Protein AF-0000000080698799 (afdb_homodimer)

Nearest PDB structures (foldseek):
  4f3y-assembly1_B-2  TM=8.510E-01  e=9.404E-32  Burkholderia thailandensis E264
  3qy9-assembly1_A  TM=9.109E-01  e=2.010E-23  Staphylococcus aureus subsp. aureus COL
  3qy9-assembly1_D  TM=8.601E-01  e=1.377E-22  Staphylococcus aureus subsp. aureus COL
  5tek-assembly1_A  TM=8.254E-01  e=2.883E-21  Mycobacterium tuberculosis H37Ra
  1yl5-assembly1_A  TM=8.278E-01  e=2.694E-20  Mycobacterium tuberculosis

Sequence (532 aa):
MKIGIHGINGKMGLAIAHEIMAHPDLELGAASVRNGHEWAGKRLCDVAPDLPDCTVRITSNLDQFCAAVDVVVDFTRPDATLAILPVCQKLKKPLMIGTTGFNQDATAWIHRAAQHIPLVLAANTSLGVNILFEVSRRVAEVLDFQHWDVDILEAHHRNKVDAPSGTALRLGEMIAAAQDSDFDERKRYPYVNRRKTGDIGFSVVRAGDVIGEHTVFFTADDERLEFTHRASNRRIFARGALTAASWLGDRPAGLYSMADVLGFTSMKIGIHGINGKMGLAIAHEIMAHPDLELGAASVRNGHEWAGKRLCDVAPDLPDCTVRITSNLDQFCAAVDVVVDFTRPDATLAILPVCQKLKKPLMIGTTGFNQDATAWIHRAAQHIPLVLAANTSLGVNILFEVSRRVAEVLDFQHWDVDILEAHHRNKVDAPSGTALRLGEMIAAAQDSDFDERKRYPYVNRRKTGDIGFSVVRAGDVIGEHTVFFTADDERLEFTHRASNRRIFARGALTAASWLGDRPAGLYSMADVLGFTS

Solvent-accessible surface area (backbone atoms only — not comparable to full-atom values): 27579 Å² total; per-residue (Å²): 91,30,36,17,34,41,31,36,87,37,74,62,24,45,46,32,48,49,52,31,72,70,34,92,69,40,37,70,42,25,33,25,44,61,78,86,42,88,59,50,71,35,46,47,34,76,79,36,69,90,43,69,87,62,84,40,48,23,32,53,50,61,64,63,39,56,72,51,29,57,31,36,37,34,48,61,42,51,70,58,52,62,64,43,46,62,50,27,53,74,68,59,34,28,37,29,34,43,47,59,82,63,52,72,68,55,47,51,49,51,56,59,48,11,70,67,20,23,28,36,60,30,79,65,38,31,58,60,57,51,48,52,45,53,50,47,24,54,52,31,54,56,50,54,46,88,60,32,44,39,36,36,40,38,36,28,23,57,80,62,77,70,78,73,40,70,69,58,48,49,46,49,41,43,30,25,52,44,59,74,46,60,38,81,78,26,56,36,69,75,83,83,66,81,87,55,90,55,36,37,36,52,46,80,43,65,44,74,80,39,71,35,34,40,34,42,35,42,38,39,87,45,34,35,36,38,43,32,33,41,37,74,41,78,60,42,38,32,53,23,45,49,52,45,39,62,59,40,71,82,48,67,53,30,78,37,40,64,50,51,69,52,58,75,53,135,91,31,36,17,33,44,31,35,87,36,73,63,24,45,48,32,48,48,52,30,72,72,35,92,70,42,36,71,42,25,32,26,43,61,77,87,43,88,60,49,72,34,45,47,33,75,77,37,70,89,44,71,86,61,85,41,48,22,32,52,51,60,65,63,38,56,71,51,32,58,29,36,38,34,47,62,42,51,70,58,53,63,64,45,46,63,50,29,53,75,68,58,33,26,37,30,35,44,46,57,84,64,50,70,67,56,47,50,50,53,55,57,50,11,71,68,19,22,27,36,58,31,80,65,39,29,59,60,56,52,49,49,45,52,50,48,25,54,53,32,54,56,49,55,47,87,61,33,43,38,37,36,40,36,36,27,23,55,80,63,76,70,77,73,41,70,68,58,50,49,45,51,41,43,30,25,52,45,58,76,44,61,38,83,80,27,55,36,69,74,82,82,66,82,87,55,89,54,35,36,36,54,45,80,45,64,44,74,80,40,70,35,34,40,34,42,35,42,39,38,88,45,33,37,37,38,44,32,32,39,40,74,40,77,60,42,37,31,53,23,45,49,52,47,37,62,58,39,71,81,48,68,53,29,77,39,40,64,50,52,69,54,58,76,52,134

Structure (mmCIF, N/CA/C/O backbone):
data_AF-0000000080698799-model_v1
#
loop_
_entity.id
_entity.type
_entity.pdbx_description
1 polymer '4-hydroxy-tetrahydrodipicolinate reductase'
#
loop_
_atom_site.group_PDB
_atom_site.id
_atom_site.type_symbol
_atom_site.label_atom_id
_atom_site.label_alt_id
_atom_site.label_comp_id
_atom_site.label_asym_id
_atom_site.label_entity_id
_atom_site.label_seq_id
_atom_site.pdbx_PDB_ins_code
_atom_site.Cartn_x
_atom_site.Cartn_y
_atom_site.Cartn_z
_atom_site.occupancy
_atom_site.B_iso_or_equiv
_atom_site.auth_seq_id
_atom_site.auth_comp_id
_atom_site.auth_asym_id
_atom_site.auth_atom_id
_atom_site.pdbx_PDB_model_num
ATOM 1 N N . MET A 1 1 ? -12.523 -23.734 -18.641 1 96.62 1 MET A N 1
ATOM 2 C CA . MET A 1 1 ? -11.289 -23.5 -19.375 1 96.62 1 MET A CA 1
ATOM 3 C C . MET A 1 1 ? -10.32 -24.656 -19.188 1 96.62 1 MET A C 1
ATOM 5 O O . MET A 1 1 ? -10.133 -25.156 -18.062 1 96.62 1 MET A O 1
ATOM 9 N N . LYS A 1 2 ? -9.719 -25.156 -20.266 1 97.94 2 LYS A N 1
ATOM 10 C CA . LYS A 1 2 ? -8.766 -26.25 -20.203 1 97.94 2 LYS A CA 1
ATOM 11 C C . LYS A 1 2 ? -7.332 -25.734 -20.094 1 97.94 2 LYS A C 1
ATOM 13 O O . LYS A 1 2 ? -6.852 -25.031 -20.984 1 97.94 2 LYS A O 1
ATOM 18 N N . ILE A 1 3 ? -6.68 -26.172 -19.016 1 98.38 3 ILE A N 1
ATOM 19 C CA . ILE A 1 3 ? -5.312 -25.719 -18.766 1 98.38 3 ILE A CA 1
ATOM 20 C C . ILE A 1 3 ? -4.344 -26.891 -18.984 1 98.38 3 ILE A C 1
ATOM 22 O O . ILE A 1 3 ? -4.621 -28.016 -18.562 1 98.38 3 ILE A O 1
ATOM 26 N N . GLY A 1 4 ? -3.299 -26.609 -19.688 1 98.56 4 GLY A N 1
ATOM 27 C CA . GLY A 1 4 ? -2.217 -27.562 -19.828 1 98.56 4 GLY A CA 1
ATOM 28 C C . GLY A 1 4 ? -1.011 -27.234 -18.969 1 98.56 4 GLY A C 1
ATOM 29 O O . GLY A 1 4 ? -0.645 -26.062 -18.828 1 98.56 4 GLY A O 1
ATOM 30 N N . ILE A 1 5 ? -0.422 -28.234 -18.344 1 98.69 5 ILE A N 1
ATOM 31 C CA . ILE A 1 5 ? 0.77 -28.031 -17.531 1 98.69 5 ILE A CA 1
ATOM 32 C C . ILE A 1 5 ? 1.99 -28.609 -18.25 1 98.69 5 ILE A C 1
ATOM 34 O O . ILE A 1 5 ? 2.084 -29.812 -18.453 1 98.69 5 ILE A O 1
ATOM 38 N N . HIS A 1 6 ? 2.85 -27.703 -18.672 1 98.56 6 HIS A N 1
ATOM 39 C CA . HIS A 1 6 ? 4.141 -28.094 -19.219 1 98.56 6 HIS A CA 1
ATOM 40 C C . HIS A 1 6 ? 5.141 -28.406 -18.109 1 98.56 6 HIS A C 1
ATOM 42 O O . HIS A 1 6 ? 5.516 -27.516 -17.344 1 98.56 6 HIS A O 1
ATOM 48 N N . GLY A 1 7 ? 5.566 -29.609 -18.031 1 97.12 7 GLY A N 1
ATOM 49 C CA . GLY A 1 7 ? 6.406 -30.047 -16.922 1 97.12 7 GLY A CA 1
ATOM 50 C C . GLY A 1 7 ? 5.613 -30.438 -15.688 1 97.12 7 GLY A C 1
ATOM 51 O O . GLY A 1 7 ? 5.844 -29.906 -14.602 1 97.12 7 GLY A O 1
ATOM 52 N N . ILE A 1 8 ? 4.809 -31.516 -15.766 1 97.88 8 ILE A N 1
ATOM 53 C CA . ILE A 1 8 ? 3.846 -31.891 -14.734 1 97.88 8 ILE A CA 1
ATOM 54 C C . ILE A 1 8 ? 4.578 -32.562 -13.57 1 97.88 8 ILE A C 1
ATOM 56 O O . ILE A 1 8 ? 4.086 -32.562 -12.438 1 97.88 8 ILE A O 1
ATOM 60 N N . ASN A 1 9 ? 5.754 -33.031 -13.812 1 96.06 9 ASN A N 1
ATOM 61 C CA . ASN A 1 9 ? 6.426 -33.906 -12.844 1 96.06 9 ASN A CA 1
ATOM 62 C C . ASN A 1 9 ? 7.164 -33.062 -11.789 1 96.06 9 ASN A C 1
ATOM 64 O O . ASN A 1 9 ? 7.691 -33.625 -10.82 1 96.06 9 ASN A O 1
ATOM 68 N N . GLY A 1 10 ? 7.219 -31.828 -12.016 1 94.31 10 GLY A N 1
ATOM 69 C CA . GLY A 1 10 ? 7.844 -30.984 -11.016 1 94.31 10 GLY A CA 1
ATOM 70 C C . GLY A 1 10 ? 6.934 -30.656 -9.844 1 94.31 10 GLY A C 1
ATOM 71 O O . GLY A 1 10 ? 5.715 -30.844 -9.938 1 94.31 10 GLY A O 1
ATOM 72 N N . LYS A 1 11 ? 7.551 -30.109 -8.758 1 92.94 11 LYS A N 1
ATOM 73 C CA . LYS A 1 11 ? 6.789 -29.75 -7.566 1 92.94 11 LYS A CA 1
ATOM 74 C C . LYS A 1 11 ? 5.684 -28.75 -7.902 1 92.94 11 LYS A C 1
ATOM 76 O O . LYS A 1 11 ? 4.527 -28.938 -7.52 1 92.94 11 LYS A O 1
ATOM 81 N N . MET A 1 12 ? 6.043 -27.734 -8.609 1 94.44 12 MET A N 1
ATOM 82 C CA . MET A 1 12 ? 5.059 -26.719 -8.977 1 94.44 12 MET A CA 1
ATOM 83 C C . MET A 1 12 ? 4.02 -27.297 -9.938 1 94.44 12 MET A C 1
ATOM 85 O O . MET A 1 12 ? 2.836 -26.969 -9.844 1 94.44 12 MET A O 1
ATOM 89 N N . GLY A 1 13 ? 4.473 -28.078 -10.883 1 96.94 13 GLY A N 1
ATOM 90 C CA . GLY A 1 13 ? 3.521 -28.719 -11.773 1 96.94 13 GLY A CA 1
ATOM 91 C C . GLY A 1 13 ? 2.436 -29.484 -11.039 1 96.94 13 GLY A C 1
ATOM 92 O O . GLY A 1 13 ? 1.248 -29.312 -11.32 1 96.94 13 GLY A O 1
ATOM 93 N N . LEU A 1 14 ? 2.859 -30.234 -10.07 1 96.69 14 LEU A N 1
ATOM 94 C CA . LEU A 1 14 ? 1.927 -31.047 -9.297 1 96.69 14 LEU A CA 1
ATOM 95 C C . LEU A 1 14 ? 1.027 -30.156 -8.438 1 96.69 14 LEU A C 1
ATOM 97 O O . LEU A 1 14 ? -0.168 -30.438 -8.305 1 96.69 14 LEU A O 1
ATOM 101 N N . ALA A 1 15 ? 1.588 -29.109 -7.883 1 95.62 15 ALA A N 1
ATOM 102 C CA . ALA A 1 15 ? 0.802 -28.172 -7.078 1 95.62 15 ALA A CA 1
ATOM 103 C C . ALA A 1 15 ? -0.283 -27.5 -7.914 1 95.62 15 ALA A C 1
ATOM 105 O O . ALA A 1 15 ? -1.427 -27.375 -7.473 1 95.62 15 ALA A O 1
ATOM 106 N N . ILE A 1 16 ? 0.085 -27.141 -9.102 1 97.69 16 ILE A N 1
ATOM 107 C CA . ILE A 1 16 ? -0.865 -26.484 -9.984 1 97.69 16 ILE A CA 1
ATOM 108 C C . ILE A 1 16 ? -1.954 -27.469 -10.406 1 97.69 16 ILE A C 1
ATOM 110 O O . ILE A 1 16 ? -3.137 -27.125 -10.438 1 97.69 16 ILE A O 1
ATOM 114 N N . ALA A 1 17 ? -1.545 -28.688 -10.664 1 97.75 17 ALA A N 1
ATOM 115 C CA . ALA A 1 17 ? -2.516 -29.734 -11.008 1 97.75 17 ALA A CA 1
ATOM 116 C C . ALA A 1 17 ? -3.545 -29.906 -9.898 1 97.75 17 ALA A C 1
ATOM 118 O O . ALA A 1 17 ? -4.746 -29.984 -10.156 1 97.75 17 ALA A O 1
ATOM 119 N N . HIS A 1 18 ? -3.033 -29.938 -8.75 1 96.38 18 HIS A N 1
ATOM 120 C CA . HIS A 1 18 ? -3.906 -30.078 -7.586 1 96.38 18 HIS A CA 1
ATOM 121 C C . HIS A 1 18 ? -4.926 -28.953 -7.523 1 96.38 18 HIS A C 1
ATOM 123 O O . HIS A 1 18 ? -6.117 -29.203 -7.312 1 96.38 18 HIS A O 1
ATOM 129 N N . GLU A 1 19 ? -4.445 -27.75 -7.699 1 95.88 19 GLU A N 1
ATOM 130 C CA . GLU A 1 19 ? -5.32 -26.594 -7.641 1 95.88 19 GLU A CA 1
ATOM 131 C C . GLU A 1 19 ? -6.336 -26.609 -8.773 1 95.88 19 GLU A C 1
ATOM 133 O O . GLU A 1 19 ? -7.492 -26.219 -8.586 1 95.88 19 GLU A O 1
ATOM 138 N N . ILE A 1 20 ? -5.953 -27.047 -9.961 1 97.44 20 ILE A N 1
ATOM 139 C CA . ILE A 1 20 ? -6.863 -27.109 -11.102 1 97.44 20 ILE A CA 1
ATOM 140 C C . ILE A 1 20 ? -7.992 -28.094 -10.797 1 97.44 20 ILE A C 1
ATOM 142 O O . ILE A 1 20 ? -9.164 -27.797 -11.008 1 97.44 20 ILE A O 1
ATOM 146 N N . MET A 1 21 ? -7.602 -29.203 -10.305 1 95.62 21 MET A N 1
ATOM 147 C CA . MET A 1 21 ? -8.547 -30.297 -10.094 1 95.62 21 MET A CA 1
ATOM 148 C C . MET A 1 21 ? -9.539 -29.938 -8.984 1 95.62 21 MET A C 1
ATOM 150 O O . MET A 1 21 ? -10.633 -30.5 -8.922 1 95.62 21 MET A O 1
ATOM 154 N N . ALA A 1 22 ? -9.148 -29.031 -8.133 1 93.06 22 ALA A N 1
ATOM 155 C CA . ALA A 1 22 ? -10.016 -28.578 -7.047 1 93.06 22 ALA A CA 1
ATOM 156 C C . ALA A 1 22 ? -10.859 -27.391 -7.473 1 93.06 22 ALA A C 1
ATOM 158 O O . ALA A 1 22 ? -11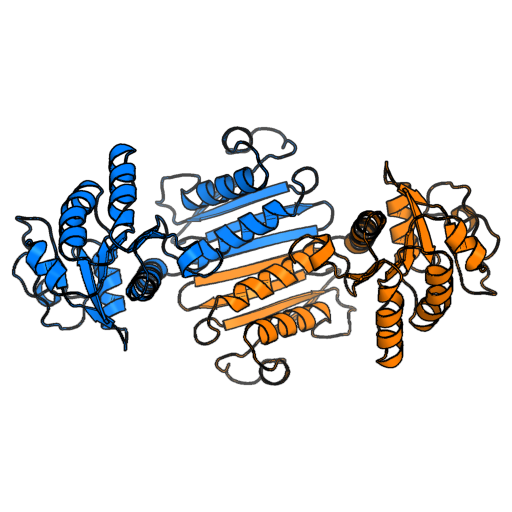.742 -26.938 -6.734 1 93.06 22 ALA A O 1
ATOM 159 N N . HIS A 1 23 ? -10.648 -26.891 -8.602 1 93.56 23 HIS A N 1
ATOM 160 C CA . HIS A 1 23 ? -11.305 -25.672 -9.055 1 93.56 23 HIS A CA 1
ATOM 161 C C . HIS A 1 23 ? -12.594 -25.984 -9.797 1 93.56 23 HIS A C 1
ATOM 163 O O . HIS A 1 23 ? -12.617 -26.859 -10.664 1 93.56 23 HIS A O 1
ATOM 169 N N . PRO A 1 24 ? -13.625 -25.203 -9.539 1 92.25 24 PRO A N 1
ATOM 170 C CA . PRO A 1 24 ? -14.922 -25.516 -10.148 1 92.25 24 PRO A CA 1
ATOM 171 C C . PRO A 1 24 ? -14.969 -25.156 -11.633 1 92.25 24 PRO A C 1
ATOM 173 O O . PRO A 1 24 ? -15.727 -25.766 -12.398 1 92.25 24 PRO A O 1
ATOM 176 N N . ASP A 1 25 ? -14.141 -24.203 -12.078 1 94.5 25 ASP A N 1
ATOM 177 C CA . ASP A 1 25 ? -14.305 -23.656 -13.422 1 94.5 25 ASP A CA 1
ATOM 178 C C . ASP A 1 25 ? -13.117 -24.031 -14.305 1 94.5 25 ASP A C 1
ATOM 180 O O . ASP A 1 25 ? -13.031 -23.578 -15.453 1 94.5 25 ASP A O 1
ATOM 184 N N . LEU A 1 26 ? -12.164 -24.828 -13.766 1 97 26 LEU A N 1
ATOM 185 C CA . LEU A 1 26 ? -10.977 -25.172 -14.531 1 97 26 LEU A CA 1
ATOM 186 C C . LEU A 1 26 ? -10.859 -26.688 -14.703 1 97 26 LEU A C 1
ATOM 188 O O . LEU A 1 26 ? -11.359 -27.453 -13.867 1 97 26 LEU A O 1
ATOM 192 N N . GLU A 1 27 ? -10.266 -27 -15.812 1 97.25 27 GLU A N 1
ATOM 193 C CA . GLU A 1 27 ? -10.023 -28.406 -16.109 1 97.25 27 GLU A CA 1
ATOM 194 C C . GLU A 1 27 ? -8.578 -28.641 -16.547 1 97.25 27 GLU A C 1
ATOM 196 O O . GLU A 1 27 ? -8.016 -27.859 -17.312 1 97.25 27 GLU A O 1
ATOM 201 N N . LEU A 1 28 ? -8.031 -29.719 -15.984 1 98.06 28 LEU A N 1
ATOM 202 C CA . LEU A 1 28 ? -6.723 -30.125 -16.484 1 98.06 28 LEU A CA 1
ATOM 203 C C . LEU A 1 28 ? -6.844 -30.828 -17.828 1 98.06 28 LEU A C 1
ATOM 205 O O . LEU A 1 28 ? -7.25 -31.984 -17.891 1 98.06 28 LEU A O 1
ATOM 209 N N . GLY A 1 29 ? -6.469 -30.141 -18.875 1 97.62 29 GLY A N 1
ATOM 210 C CA . GLY A 1 29 ? -6.691 -30.641 -20.219 1 97.62 29 GLY A CA 1
ATOM 211 C C . GLY A 1 29 ? -5.566 -31.531 -20.703 1 97.62 29 GLY A C 1
ATOM 212 O O . GLY A 1 29 ? -5.793 -32.438 -21.516 1 97.62 29 GLY A O 1
ATOM 213 N N . ALA A 1 30 ? -4.398 -31.219 -20.297 1 98.06 30 ALA A N 1
ATOM 214 C CA . ALA A 1 30 ? -3.232 -31.984 -20.734 1 98.06 30 ALA A CA 1
ATOM 215 C C . ALA A 1 30 ? -2.043 -31.75 -19.797 1 98.06 30 ALA A C 1
ATOM 217 O O . ALA A 1 30 ? -1.995 -30.766 -19.078 1 98.06 30 ALA A O 1
ATOM 218 N N . ALA A 1 31 ? -1.12 -32.688 -19.797 1 98.5 31 ALA A N 1
ATOM 219 C CA . ALA A 1 31 ? 0.126 -32.625 -19.047 1 98.5 31 ALA A CA 1
ATOM 220 C C . ALA A 1 31 ? 1.295 -33.156 -19.859 1 98.5 31 ALA A C 1
ATOM 222 O O . ALA A 1 31 ? 1.147 -34.125 -20.609 1 98.5 31 ALA A O 1
ATOM 223 N N . SER A 1 32 ? 2.375 -32.5 -19.688 1 98.5 32 SER A N 1
ATOM 224 C CA . SER A 1 32 ? 3.51 -32.938 -20.484 1 98.5 32 SER A CA 1
ATOM 225 C C . SER A 1 32 ? 4.73 -33.219 -19.625 1 98.5 32 SER A C 1
ATOM 227 O O . SER A 1 32 ? 4.82 -32.75 -18.484 1 98.5 32 SER A O 1
ATOM 229 N N . VAL A 1 33 ? 5.66 -34.031 -20.094 1 97.88 33 VAL A N 1
ATOM 230 C CA . VAL A 1 33 ? 7.008 -34.281 -19.578 1 97.88 33 VAL A CA 1
ATOM 231 C C . VAL A 1 33 ? 8 -34.312 -20.75 1 97.88 33 VAL A C 1
ATOM 233 O O . VAL A 1 33 ? 7.598 -34.312 -21.906 1 97.88 33 VAL A O 1
ATOM 236 N N . ARG A 1 34 ? 9.234 -34.25 -20.375 1 95.75 34 ARG A N 1
ATOM 237 C CA . ARG A 1 34 ? 10.266 -34.312 -21.406 1 95.75 34 ARG A CA 1
ATOM 238 C C . ARG A 1 34 ? 10.258 -35.656 -22.109 1 95.75 34 ARG A C 1
ATOM 240 O O . ARG A 1 34 ? 9.82 -36.656 -21.547 1 95.75 34 ARG A O 1
ATOM 247 N N . ASN A 1 35 ? 10.781 -35.594 -23.344 1 93.31 35 ASN A N 1
ATOM 248 C CA . ASN A 1 35 ? 10.898 -36.844 -24.094 1 93.31 35 ASN A CA 1
ATOM 249 C C . ASN A 1 35 ? 11.734 -37.875 -23.328 1 93.31 35 ASN A C 1
ATOM 251 O O . ASN A 1 35 ? 12.781 -37.531 -22.781 1 93.31 35 ASN A O 1
ATOM 255 N N . GLY A 1 36 ? 11.25 -39.094 -23.25 1 93.31 36 GLY A N 1
ATOM 256 C CA . GLY A 1 36 ? 11.984 -40.156 -22.609 1 93.31 36 GLY A CA 1
ATOM 257 C C . GLY A 1 36 ? 11.68 -40.312 -21.141 1 93.31 36 GLY A C 1
ATOM 258 O O . GLY A 1 36 ? 12.133 -41.25 -20.484 1 93.31 36 GLY A O 1
ATOM 259 N N . HIS A 1 37 ? 10.992 -39.375 -20.625 1 95.31 37 HIS A N 1
ATOM 260 C CA . HIS A 1 37 ? 10.656 -39.469 -19.203 1 95.31 37 HIS A CA 1
ATOM 261 C C . HIS A 1 37 ? 9.75 -40.688 -18.938 1 95.31 37 HIS A C 1
ATOM 263 O O . HIS A 1 37 ? 8.883 -41 -19.734 1 95.31 37 HIS A O 1
ATOM 269 N N . GLU A 1 38 ? 9.805 -41.281 -17.781 1 96.62 38 GLU A N 1
ATOM 270 C CA . GLU A 1 38 ? 9.102 -42.5 -17.438 1 96.62 38 GLU A CA 1
ATOM 271 C C . GLU A 1 38 ? 7.602 -42.25 -17.297 1 96.62 38 GLU A C 1
ATOM 273 O O . GLU A 1 38 ? 6.805 -43.188 -17.375 1 96.62 38 GLU A O 1
ATOM 278 N N . TRP A 1 39 ? 7.176 -41.031 -17.094 1 97.31 39 TRP A N 1
ATOM 279 C CA . TRP A 1 39 ? 5.758 -40.719 -16.891 1 97.31 39 TRP A CA 1
ATOM 280 C C . TRP A 1 39 ? 5.027 -40.656 -18.219 1 97.31 39 TRP A C 1
ATOM 282 O O . TRP A 1 39 ? 3.797 -40.688 -18.266 1 97.31 39 TRP A O 1
ATOM 292 N N . ALA A 1 40 ? 5.762 -40.531 -19.328 1 96.62 40 ALA A N 1
ATOM 293 C CA . ALA A 1 40 ? 5.145 -40.344 -20.641 1 96.62 40 ALA A CA 1
ATOM 294 C C . ALA A 1 40 ? 4.203 -41.5 -20.969 1 96.62 40 ALA A C 1
ATOM 296 O O . ALA A 1 40 ? 4.559 -42.688 -20.797 1 96.62 40 ALA A O 1
ATOM 297 N N . GLY A 1 41 ? 3.031 -41.156 -21.406 1 96.31 41 GLY A N 1
ATOM 298 C CA . GLY A 1 41 ? 2.061 -42.156 -21.828 1 96.31 41 GLY A CA 1
ATOM 299 C C . GLY A 1 41 ? 1.205 -42.688 -20.688 1 96.31 41 GLY A C 1
ATOM 300 O O . GLY A 1 41 ? 0.173 -43.312 -20.922 1 96.31 41 GLY A O 1
ATOM 301 N N . LYS A 1 42 ? 1.546 -42.469 -19.531 1 97.19 42 LYS A N 1
ATOM 302 C CA . LYS A 1 42 ? 0.819 -42.969 -18.375 1 97.19 42 LYS A CA 1
ATOM 303 C C . LYS A 1 42 ? -0.302 -42.031 -17.969 1 97.19 42 LYS A C 1
ATOM 305 O O . LYS A 1 42 ? -0.288 -40.844 -18.344 1 97.19 42 LYS A O 1
ATOM 310 N N . ARG A 1 43 ? -1.285 -42.656 -17.234 1 96.44 43 ARG A N 1
ATOM 311 C CA . ARG A 1 43 ? -2.303 -41.812 -16.609 1 96.44 43 ARG A CA 1
ATOM 312 C C . ARG A 1 43 ? -1.721 -41 -15.438 1 96.44 43 ARG A C 1
ATOM 314 O O . ARG A 1 43 ? -1.006 -41.562 -14.602 1 96.44 43 ARG A O 1
ATOM 321 N N . LEU A 1 44 ? -1.953 -39.656 -15.438 1 97.06 44 LEU A N 1
ATOM 322 C CA . LEU A 1 44 ? -1.395 -38.781 -14.422 1 97.06 44 LEU A CA 1
ATOM 323 C C . LEU A 1 44 ? -1.666 -39.312 -13.023 1 97.06 44 LEU A C 1
ATOM 325 O O . LEU A 1 44 ? -0.764 -39.375 -12.188 1 97.06 44 LEU A O 1
ATOM 329 N N . CYS A 1 45 ? -2.916 -39.812 -12.672 1 94.19 45 CYS A N 1
ATOM 330 C CA . CYS A 1 45 ? -3.309 -40.25 -11.336 1 94.19 45 CYS A CA 1
ATOM 331 C C . CYS A 1 45 ? -2.568 -41.531 -10.945 1 94.19 45 CYS A C 1
ATOM 333 O O . CYS A 1 45 ? -2.51 -41.875 -9.766 1 94.19 45 CYS A O 1
ATOM 335 N N . ASP A 1 46 ? -1.991 -42.188 -11.914 1 95.69 46 ASP A N 1
ATOM 336 C CA . ASP A 1 46 ? -1.25 -43.406 -11.641 1 95.69 46 ASP A CA 1
ATOM 337 C C . ASP A 1 46 ? 0.16 -43.094 -11.141 1 95.69 46 ASP A C 1
ATOM 339 O O . ASP A 1 46 ? 0.75 -43.875 -10.398 1 95.69 46 ASP A O 1
ATOM 343 N N . VAL A 1 47 ? 0.668 -42.031 -11.578 1 95.81 47 VAL A N 1
ATOM 344 C CA . VAL A 1 47 ? 2.066 -41.75 -11.281 1 95.81 47 VAL A CA 1
ATOM 345 C C . VAL A 1 47 ? 2.152 -40.625 -10.234 1 95.81 47 VAL A C 1
ATOM 347 O O . VAL A 1 47 ? 3.229 -40.344 -9.703 1 95.81 47 VAL A O 1
ATOM 350 N N . ALA A 1 48 ? 1.143 -39.938 -9.969 1 94.88 48 ALA A N 1
ATOM 351 C CA . ALA A 1 48 ? 1.027 -38.969 -8.906 1 94.88 48 ALA A CA 1
ATOM 352 C C . ALA A 1 48 ? -0.127 -39.281 -7.965 1 94.88 48 ALA A C 1
ATOM 354 O O . ALA A 1 48 ? -1.188 -38.656 -8.023 1 94.88 48 ALA A O 1
ATOM 355 N N . PRO A 1 49 ? 0.129 -40.094 -7.062 1 90.69 49 PRO A N 1
ATOM 356 C CA . PRO A 1 49 ? -0.96 -40.656 -6.262 1 90.69 49 PRO A CA 1
ATOM 357 C C . PRO A 1 49 ? -1.598 -39.625 -5.328 1 90.69 49 PRO A C 1
ATOM 359 O O . PRO A 1 49 ? -2.715 -39.812 -4.848 1 90.69 49 PRO A O 1
ATOM 362 N N . ASP A 1 50 ? -0.941 -38.594 -5.066 1 92.38 50 ASP A N 1
ATOM 363 C CA . ASP A 1 50 ? -1.485 -37.594 -4.184 1 92.38 50 ASP A CA 1
ATOM 364 C C . ASP A 1 50 ? -2.562 -36.75 -4.891 1 92.38 50 ASP A C 1
ATOM 366 O O . ASP A 1 50 ? -3.307 -36.031 -4.246 1 92.38 50 ASP A O 1
ATOM 370 N N . LEU A 1 51 ? -2.631 -36.906 -6.172 1 94.31 51 LEU A N 1
ATOM 371 C CA . LEU A 1 51 ? -3.658 -36.219 -6.938 1 94.31 51 LEU A CA 1
ATOM 372 C C . LEU A 1 51 ? -4.953 -37.031 -6.973 1 94.31 51 LEU A C 1
ATOM 374 O O . LEU A 1 51 ? -4.926 -38.25 -6.871 1 94.31 51 LEU A O 1
ATOM 378 N N . PRO A 1 52 ? -6.105 -36.281 -7.109 1 91.75 52 PRO A N 1
ATOM 379 C CA . PRO A 1 52 ? -7.363 -37 -7.305 1 91.75 52 PRO A CA 1
ATOM 380 C C . PRO A 1 52 ? -7.371 -37.844 -8.586 1 91.75 52 PRO A C 1
ATOM 382 O O . PRO A 1 52 ? -6.57 -37.594 -9.492 1 91.75 52 PRO A O 1
ATOM 385 N N . ASP A 1 53 ? -8.258 -38.781 -8.578 1 91.81 53 ASP A N 1
ATOM 386 C CA . ASP A 1 53 ? -8.398 -39.625 -9.766 1 91.81 53 ASP A CA 1
ATOM 387 C C . ASP A 1 53 ? -8.734 -38.781 -10.992 1 91.81 53 ASP A C 1
ATOM 389 O O . ASP A 1 53 ? -9.508 -37.812 -10.906 1 91.81 53 ASP A O 1
ATOM 393 N N . CYS A 1 54 ? -8.062 -39.125 -12.125 1 92.44 54 CYS A N 1
ATOM 394 C CA . CYS A 1 54 ? -8.289 -38.375 -13.352 1 92.44 54 CYS A CA 1
ATOM 395 C C . CYS A 1 54 ? -8.016 -39.25 -14.578 1 92.44 54 CYS A C 1
ATOM 397 O O . CYS A 1 54 ? -7.539 -40.375 -14.461 1 92.44 54 CYS A O 1
ATOM 399 N N . THR A 1 55 ? -8.398 -38.75 -15.789 1 92.5 55 THR A N 1
ATOM 400 C CA . THR A 1 55 ? -8.219 -39.5 -17.031 1 92.5 55 THR A CA 1
ATOM 401 C C . THR A 1 55 ? -7.129 -38.875 -17.891 1 92.5 55 THR A C 1
ATOM 403 O O . THR A 1 55 ? -6.855 -39.344 -19 1 92.5 55 THR A O 1
ATOM 406 N N . VAL A 1 56 ? -6.449 -37.906 -17.359 1 96 56 VAL A N 1
ATOM 407 C CA . VAL A 1 56 ? -5.449 -37.188 -18.141 1 96 56 VAL A CA 1
ATOM 408 C C . VAL A 1 56 ? -4.223 -38.062 -18.359 1 96 56 VAL A C 1
ATOM 410 O O . VAL A 1 56 ? -3.684 -38.625 -17.391 1 96 56 VAL A O 1
ATOM 413 N N . ARG A 1 57 ? -3.811 -38.188 -19.609 1 96.12 57 ARG A N 1
ATOM 414 C CA . ARG A 1 57 ? -2.584 -38.906 -19.938 1 96.12 57 ARG A CA 1
ATOM 415 C C . ARG A 1 57 ? -1.441 -37.938 -20.234 1 96.12 57 ARG A C 1
ATOM 417 O O . ARG A 1 57 ? -1.638 -36.906 -20.906 1 96.12 57 ARG A O 1
ATOM 424 N N . ILE A 1 58 ? -0.28 -38.344 -19.75 1 98.31 58 ILE A N 1
ATOM 425 C CA . ILE A 1 58 ? 0.899 -37.469 -19.891 1 98.31 58 ILE A CA 1
ATOM 426 C C . ILE A 1 58 ? 1.546 -37.719 -21.25 1 98.31 58 ILE A C 1
ATOM 428 O O . ILE A 1 58 ? 1.674 -38.844 -21.703 1 98.31 58 ILE A O 1
ATOM 432 N N . THR A 1 59 ? 1.912 -36.656 -21.875 1 98.19 59 THR A N 1
ATOM 433 C CA . THR A 1 59 ? 2.5 -36.781 -23.203 1 98.19 59 THR A CA 1
ATOM 434 C C . THR A 1 59 ? 3.838 -36.062 -23.281 1 98.19 59 THR A C 1
ATOM 436 O O . THR A 1 59 ? 4.109 -35.188 -22.484 1 98.19 59 THR A O 1
ATOM 439 N N . SER A 1 60 ? 4.727 -36.5 -24.188 1 97.81 60 SER A N 1
ATOM 440 C CA . SER A 1 60 ? 5.949 -35.781 -24.516 1 97.81 60 SER A CA 1
ATOM 441 C C . SER A 1 60 ? 5.84 -35.062 -25.859 1 97.81 60 SER A C 1
ATOM 443 O O . SER A 1 60 ? 6.773 -34.375 -26.297 1 97.81 60 SER A O 1
ATOM 445 N N . ASN A 1 61 ? 4.711 -35.312 -26.484 1 97.94 61 ASN A N 1
ATOM 446 C CA . ASN A 1 61 ? 4.434 -34.625 -27.75 1 97.94 61 ASN A CA 1
ATOM 447 C C . ASN A 1 61 ? 3.818 -33.25 -27.531 1 97.94 61 ASN A C 1
ATOM 449 O O . ASN A 1 61 ? 2.631 -33.125 -27.219 1 97.94 61 ASN A O 1
ATOM 453 N N . LEU A 1 62 ? 4.594 -32.219 -27.797 1 98.19 62 LEU A N 1
ATOM 454 C CA . LEU A 1 62 ? 4.199 -30.844 -27.453 1 98.19 62 LEU A CA 1
ATOM 455 C C . LEU A 1 62 ? 3.076 -30.359 -28.359 1 98.19 62 LEU A C 1
ATOM 457 O O . LEU A 1 62 ? 2.227 -29.578 -27.938 1 98.19 62 LEU A O 1
ATOM 461 N N . ASP A 1 63 ? 3.018 -30.828 -29.609 1 98.06 63 ASP A N 1
ATOM 462 C CA . ASP A 1 63 ? 1.926 -30.453 -30.5 1 98.06 63 ASP A CA 1
ATOM 463 C C . ASP A 1 63 ? 0.588 -30.969 -29.984 1 98.06 63 ASP A C 1
ATOM 465 O O . ASP A 1 63 ? -0.396 -30.234 -29.938 1 98.06 63 ASP A O 1
ATOM 469 N N . GLN A 1 64 ? 0.619 -32.219 -29.609 1 97.56 64 GLN A N 1
ATOM 470 C CA . GLN A 1 64 ? -0.58 -32.844 -29.047 1 97.56 64 GLN A CA 1
ATOM 471 C C . GLN A 1 64 ? -0.981 -32.156 -27.734 1 97.56 64 GLN A C 1
ATOM 473 O O . GLN A 1 64 ? -2.162 -31.891 -27.5 1 97.56 64 GLN A O 1
ATOM 478 N N . PHE A 1 65 ? 0.01 -31.906 -26.969 1 98.06 65 PHE A N 1
ATOM 479 C CA . PHE A 1 65 ? -0.189 -31.266 -25.688 1 98.06 65 PHE A CA 1
ATOM 480 C C . PHE A 1 65 ? -0.868 -29.906 -25.859 1 98.06 65 PHE A C 1
ATOM 482 O O . PHE A 1 65 ? -1.914 -29.641 -25.266 1 98.06 65 PHE A O 1
ATOM 489 N N . CYS A 1 66 ? -0.342 -29.062 -26.688 1 98.31 66 CYS A N 1
ATOM 490 C CA . CYS A 1 66 ? -0.82 -27.703 -26.875 1 98.31 66 CYS A CA 1
ATOM 491 C C . CYS A 1 66 ? -2.189 -27.688 -27.547 1 98.31 66 CYS A C 1
ATOM 493 O O . CYS A 1 66 ? -3.029 -26.828 -27.219 1 98.31 66 CYS A O 1
ATOM 495 N N . ALA A 1 67 ? -2.449 -28.609 -28.422 1 97.75 67 ALA A N 1
ATOM 496 C CA . ALA A 1 67 ? -3.705 -28.656 -29.156 1 97.75 67 ALA A CA 1
ATOM 497 C C . ALA A 1 67 ? -4.875 -29 -28.234 1 97.75 67 ALA A C 1
ATOM 499 O O . ALA A 1 67 ? -6.023 -28.672 -28.547 1 97.75 67 ALA A O 1
ATOM 500 N N . ALA A 1 68 ? -4.594 -29.578 -27.109 1 97.75 68 ALA A N 1
ATOM 501 C CA . ALA A 1 68 ? -5.629 -30.141 -26.25 1 97.75 68 ALA A CA 1
ATOM 502 C C . ALA A 1 68 ? -6.07 -29.125 -25.203 1 97.75 68 ALA A C 1
ATOM 504 O O . ALA A 1 68 ? -6.953 -29.406 -24.375 1 97.75 68 ALA A O 1
ATOM 505 N N . VAL A 1 69 ? -5.52 -27.906 -25.203 1 98.19 69 VAL A N 1
ATOM 506 C CA . VAL A 1 69 ? -5.777 -27.031 -24.078 1 98.19 69 VAL A CA 1
ATOM 5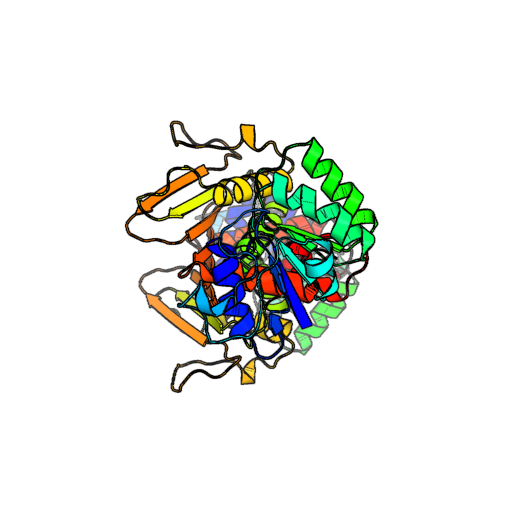07 C C . VAL A 1 69 ? -6.074 -25.609 -24.578 1 98.19 69 VAL A C 1
ATOM 509 O O . VAL A 1 69 ? -5.863 -25.312 -25.75 1 98.19 69 VAL A O 1
ATOM 512 N N . ASP A 1 70 ? -6.66 -24.797 -23.688 1 98.19 70 ASP A N 1
ATOM 513 C CA . ASP A 1 70 ? -6.945 -23.406 -23.984 1 98.19 70 ASP A CA 1
ATOM 514 C C . ASP A 1 70 ? -5.762 -22.516 -23.609 1 98.19 70 ASP A C 1
ATOM 516 O O . ASP A 1 70 ? -5.473 -21.531 -24.297 1 98.19 70 ASP A O 1
ATOM 520 N N . VAL A 1 71 ? -5.051 -22.859 -22.531 1 98.5 71 VAL A N 1
ATOM 521 C CA . VAL A 1 71 ? -3.922 -22.094 -22.016 1 98.5 71 VAL A CA 1
ATOM 522 C C . VAL A 1 71 ? -2.861 -23.047 -21.469 1 98.5 71 VAL A C 1
ATOM 524 O O . VAL A 1 71 ? -3.188 -24.094 -20.906 1 98.5 71 VAL A O 1
ATOM 527 N N . VAL A 1 72 ? -1.612 -22.656 -21.656 1 98.69 72 VAL A N 1
ATOM 528 C CA . VAL A 1 72 ? -0.498 -23.469 -21.156 1 98.69 72 VAL A CA 1
ATOM 529 C C . VAL A 1 72 ? 0.149 -22.766 -19.969 1 98.69 72 VAL A C 1
ATOM 531 O O . VAL A 1 72 ? 0.347 -21.547 -19.969 1 98.69 72 VAL A O 1
ATOM 534 N N . VAL A 1 73 ? 0.441 -23.547 -18.922 1 98.69 73 VAL A N 1
ATOM 535 C CA . VAL A 1 73 ? 1.214 -23.078 -17.781 1 98.69 73 VAL A CA 1
ATOM 536 C C . VAL A 1 73 ? 2.561 -23.797 -17.734 1 98.69 73 VAL A C 1
ATOM 538 O O . VAL A 1 73 ? 2.613 -25.031 -17.75 1 98.69 73 VAL A O 1
ATOM 541 N N . ASP A 1 74 ? 3.578 -23.016 -17.672 1 98.56 74 ASP A N 1
ATOM 542 C CA . ASP A 1 74 ? 4.926 -23.562 -17.766 1 98.56 74 ASP A CA 1
ATOM 543 C C . ASP A 1 74 ? 5.746 -23.219 -16.531 1 98.56 74 ASP A C 1
ATOM 545 O O . ASP A 1 74 ? 6.047 -22.047 -16.281 1 98.56 74 ASP A O 1
ATOM 549 N N . PHE A 1 75 ? 6.078 -24.156 -15.711 1 96.31 75 PHE A N 1
ATOM 550 C CA . PHE A 1 75 ? 7.02 -24.094 -14.602 1 96.31 75 PHE A CA 1
ATOM 551 C C . PHE A 1 75 ? 8.094 -25.156 -14.734 1 96.31 75 PHE A C 1
ATOM 553 O O . PHE A 1 75 ? 8.07 -26.156 -14.023 1 96.31 75 PHE A O 1
ATOM 560 N N . THR A 1 76 ? 9.055 -24.938 -15.586 1 96.19 76 THR A N 1
ATOM 561 C CA . THR A 1 76 ? 10.062 -25.938 -15.922 1 96.19 76 THR A CA 1
ATOM 562 C C . THR A 1 76 ? 11.469 -25.344 -15.812 1 96.19 76 THR A C 1
ATOM 564 O O . THR A 1 76 ? 11.906 -24.984 -14.719 1 96.19 76 THR A O 1
ATOM 567 N N . ARG A 1 77 ? 12.18 -25.516 -16.906 1 95.25 77 ARG A N 1
ATOM 568 C CA . ARG A 1 77 ? 13.508 -24.953 -17.125 1 95.25 77 ARG A CA 1
ATOM 569 C C . ARG A 1 77 ? 13.555 -24.156 -18.422 1 95.25 77 ARG A C 1
ATOM 571 O O . ARG A 1 77 ? 12.734 -24.359 -19.312 1 95.25 77 ARG A O 1
ATOM 578 N N . PRO A 1 78 ? 14.516 -23.266 -18.422 1 96.5 78 PRO A N 1
ATOM 579 C CA . PRO A 1 78 ? 14.586 -22.391 -19.609 1 96.5 78 PRO A CA 1
ATOM 580 C C . PRO A 1 78 ? 14.578 -23.172 -20.922 1 96.5 78 PRO A C 1
ATOM 582 O O . PRO A 1 78 ? 13.891 -22.781 -21.859 1 96.5 78 PRO A O 1
ATOM 585 N N . ASP A 1 79 ? 15.266 -24.281 -20.984 1 95.88 79 ASP A N 1
ATOM 586 C CA . ASP A 1 79 ? 15.328 -25.047 -22.219 1 95.88 79 ASP A CA 1
ATOM 587 C C . ASP A 1 79 ? 13.961 -25.625 -22.578 1 95.88 79 ASP A C 1
ATOM 589 O O . ASP A 1 79 ? 13.578 -25.656 -23.75 1 95.88 79 ASP A O 1
ATOM 593 N N . ALA A 1 80 ? 13.227 -26.094 -21.641 1 96.69 80 ALA A N 1
ATOM 594 C CA . ALA A 1 80 ? 11.883 -26.625 -21.875 1 96.69 80 ALA A CA 1
ATOM 595 C C . ALA A 1 80 ? 10.922 -25.531 -22.312 1 96.69 80 ALA A C 1
ATOM 597 O O . ALA A 1 80 ? 10.07 -25.75 -23.172 1 96.69 80 ALA A O 1
ATOM 598 N N . THR A 1 81 ? 11.016 -24.359 -21.703 1 97.31 81 THR A N 1
ATOM 599 C CA . THR A 1 81 ? 10.195 -23.234 -22.094 1 97.31 81 THR A CA 1
ATOM 600 C C . THR A 1 81 ? 10.438 -22.875 -23.562 1 97.31 81 THR A C 1
ATOM 602 O O . THR A 1 81 ? 9.484 -22.656 -24.312 1 97.31 81 THR A O 1
ATOM 605 N N . LEU A 1 82 ? 11.734 -22.844 -23.906 1 96.5 82 LEU A N 1
ATOM 606 C CA . LEU A 1 82 ? 12.094 -22.484 -25.266 1 96.5 82 LEU A CA 1
ATOM 607 C C . LEU A 1 82 ? 11.609 -23.516 -26.266 1 96.5 82 LEU A C 1
ATOM 609 O O . LEU A 1 82 ? 11.336 -23.203 -27.422 1 96.5 82 LEU A O 1
ATOM 613 N N . ALA A 1 83 ? 11.453 -24.734 -25.828 1 96.56 83 ALA A N 1
ATOM 614 C CA . ALA A 1 83 ? 10.992 -25.828 -26.688 1 96.56 83 ALA A CA 1
ATOM 615 C C . ALA A 1 83 ? 9.5 -25.703 -26.969 1 96.56 83 ALA A C 1
ATOM 617 O O . ALA A 1 83 ? 9.031 -26.078 -28.047 1 96.56 83 ALA A O 1
ATOM 618 N N . ILE A 1 84 ? 8.734 -25.203 -26.047 1 97.56 84 ILE A N 1
ATOM 619 C CA . ILE A 1 84 ? 7.285 -25.203 -26.219 1 97.56 84 ILE A CA 1
ATOM 620 C C . ILE A 1 84 ? 6.84 -23.906 -26.891 1 97.56 84 ILE A C 1
ATOM 622 O O . ILE A 1 84 ? 5.746 -23.844 -27.453 1 97.56 84 ILE A O 1
ATOM 626 N N . LEU A 1 85 ? 7.633 -22.953 -26.812 1 97.38 85 LEU A N 1
ATOM 627 C CA . LEU A 1 85 ? 7.285 -21.609 -27.266 1 97.38 85 LEU A CA 1
ATOM 628 C C . LEU A 1 85 ? 6.867 -21.625 -28.734 1 97.38 85 LEU A C 1
ATOM 630 O O . LEU A 1 85 ? 5.797 -21.125 -29.078 1 97.38 85 LEU A O 1
ATOM 634 N N . PRO A 1 86 ? 7.617 -22.203 -29.625 1 96.75 86 PRO A N 1
ATOM 635 C CA . PRO A 1 86 ? 7.219 -22.219 -31.031 1 96.75 86 PRO A CA 1
ATOM 636 C C . PRO A 1 86 ? 5.914 -22.984 -31.266 1 96.75 86 PRO A C 1
ATOM 638 O O . PRO A 1 86 ? 5.148 -22.641 -32.156 1 96.75 86 PRO A O 1
ATOM 641 N N . VAL A 1 87 ? 5.676 -24.016 -30.484 1 98.06 87 VAL A N 1
ATOM 642 C CA . VAL A 1 87 ? 4.453 -24.797 -30.609 1 98.06 87 VAL A CA 1
ATOM 643 C C . VAL A 1 87 ? 3.252 -23.969 -30.188 1 98.06 87 VAL A C 1
ATOM 645 O O . VAL A 1 87 ? 2.225 -23.953 -30.875 1 98.06 87 VAL A O 1
ATOM 648 N N . CYS A 1 88 ? 3.414 -23.25 -29.078 1 98.06 88 CYS A N 1
ATOM 649 C CA . CYS A 1 88 ? 2.359 -22.359 -28.625 1 98.06 88 CYS A CA 1
ATOM 650 C C . CYS A 1 88 ? 2.068 -21.281 -29.688 1 98.06 88 CYS A C 1
ATOM 652 O O . CYS A 1 88 ? 0.91 -20.938 -29.922 1 98.06 88 CYS A O 1
ATOM 654 N N . GLN A 1 89 ? 3.082 -20.766 -30.266 1 97.31 89 GLN A N 1
ATOM 655 C CA . GLN A 1 89 ? 2.92 -19.766 -31.312 1 97.31 89 GLN A CA 1
ATOM 656 C C . GLN A 1 89 ? 2.145 -20.328 -32.5 1 97.31 89 GLN A C 1
ATOM 658 O O . GLN A 1 89 ? 1.187 -19.703 -32.969 1 97.31 89 GLN A O 1
ATOM 663 N N . LYS A 1 90 ? 2.625 -21.438 -32.938 1 97.12 90 LYS A N 1
ATOM 664 C CA . LYS A 1 90 ? 2.012 -22.094 -34.094 1 97.12 90 LYS A CA 1
ATOM 665 C C . LYS A 1 90 ? 0.52 -22.312 -33.875 1 97.12 90 LYS A C 1
ATOM 667 O O . LYS A 1 90 ? -0.295 -22.078 -34.75 1 97.12 90 LYS A O 1
ATOM 672 N N . LEU A 1 91 ? 0.165 -22.703 -32.719 1 97.62 91 LEU A N 1
ATOM 673 C CA . LEU A 1 91 ? -1.215 -23.062 -32.406 1 97.62 91 LEU A CA 1
ATOM 674 C C . LEU A 1 91 ? -1.955 -21.922 -31.734 1 97.62 91 LEU A C 1
ATOM 676 O O . LEU A 1 91 ? -3.104 -22.078 -31.328 1 97.62 91 LEU A O 1
ATOM 680 N N . LYS A 1 92 ? -1.321 -20.766 -31.562 1 96.81 92 LYS A N 1
ATOM 681 C CA . LYS A 1 92 ? -1.878 -19.547 -31 1 96.81 92 LYS A CA 1
ATOM 682 C C . LYS A 1 92 ? -2.414 -19.781 -29.594 1 96.81 92 LYS A C 1
ATOM 684 O O . LYS A 1 92 ? -3.543 -19.391 -29.281 1 96.81 92 LYS A O 1
ATOM 689 N N . LYS A 1 93 ? -1.602 -20.422 -28.781 1 98 93 LYS A N 1
ATOM 690 C CA . LYS A 1 93 ? -1.992 -20.734 -27.422 1 98 93 LYS A CA 1
ATOM 691 C C . LYS A 1 93 ? -1.371 -19.75 -26.422 1 98 93 LYS A C 1
ATOM 693 O O . LYS A 1 93 ? -0.153 -19.562 -26.422 1 98 93 LYS A O 1
ATOM 698 N N . PRO A 1 94 ? -2.236 -19.141 -25.547 1 98.56 94 PRO A N 1
ATOM 699 C CA . PRO A 1 94 ? -1.668 -18.328 -24.469 1 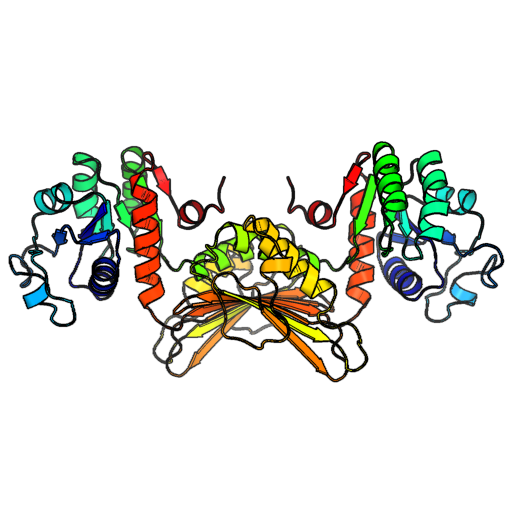98.56 94 PRO A CA 1
ATOM 700 C C . PRO A 1 94 ? -0.754 -19.141 -23.547 1 98.56 94 PRO A C 1
ATOM 702 O O . PRO A 1 94 ? -0.982 -20.344 -23.344 1 98.56 94 PRO A O 1
ATOM 705 N N . LEU A 1 95 ? 0.276 -18.438 -23.031 1 98.62 95 LEU A N 1
ATOM 706 C CA . LEU A 1 95 ? 1.296 -19.125 -22.25 1 98.62 95 LEU A CA 1
ATOM 707 C C . LEU A 1 95 ? 1.64 -18.344 -20.984 1 98.62 95 LEU A C 1
ATOM 709 O O . LEU A 1 95 ? 2.055 -17.188 -21.062 1 98.62 95 LEU A O 1
ATOM 713 N N . MET A 1 96 ? 1.426 -18.969 -19.812 1 98.62 96 MET A N 1
ATOM 714 C CA . MET A 1 96 ? 1.88 -18.453 -18.531 1 98.62 96 MET A CA 1
ATOM 715 C C . MET A 1 96 ? 3.223 -19.062 -18.141 1 98.62 96 MET A C 1
ATOM 717 O O . MET A 1 96 ? 3.316 -20.266 -17.906 1 98.62 96 MET A O 1
ATOM 721 N N . ILE A 1 97 ? 4.246 -18.219 -18.062 1 98.44 97 ILE A N 1
ATOM 722 C CA . ILE A 1 97 ? 5.602 -18.703 -17.797 1 98.44 97 ILE A CA 1
ATOM 723 C C . ILE A 1 97 ? 6.02 -18.328 -16.375 1 98.44 97 ILE A C 1
ATOM 725 O O . ILE A 1 97 ? 6.172 -17.156 -16.047 1 98.44 97 ILE A O 1
ATOM 729 N N . GLY A 1 98 ? 6.203 -19.328 -15.539 1 96.94 98 GLY A N 1
ATOM 730 C CA . GLY A 1 98 ? 6.754 -19.125 -14.203 1 96.94 98 GLY A CA 1
ATOM 731 C C . GLY A 1 98 ? 8.211 -19.547 -14.094 1 96.94 98 GLY A C 1
ATOM 732 O O . GLY A 1 98 ? 8.836 -19.359 -13.047 1 96.94 98 GLY A O 1
ATOM 733 N N . THR A 1 99 ? 8.742 -20.031 -15.203 1 94.56 99 THR A N 1
ATOM 734 C CA . THR A 1 99 ? 10.141 -20.438 -15.281 1 94.56 99 THR A CA 1
ATOM 735 C C . THR A 1 99 ? 11.062 -19.219 -15.125 1 94.56 99 THR A C 1
ATOM 737 O O . THR A 1 99 ? 10.766 -18.141 -15.633 1 94.56 99 THR A O 1
ATOM 740 N N . THR A 1 100 ? 12.141 -19.453 -14.359 1 91.06 100 THR A N 1
ATOM 741 C CA . THR A 1 100 ? 13.117 -18.391 -14.125 1 91.06 100 THR A CA 1
ATOM 742 C C . THR A 1 100 ? 14.477 -18.781 -14.695 1 91.06 100 THR A C 1
ATOM 744 O O . THR A 1 100 ? 14.648 -19.875 -15.227 1 91.06 100 THR A O 1
ATOM 747 N N . GLY A 1 101 ? 15.375 -17.812 -14.766 1 90.75 101 GLY A N 1
ATOM 748 C CA . GLY A 1 101 ? 16.75 -18.125 -15.117 1 90.75 101 GLY A CA 1
ATOM 749 C C . GLY A 1 101 ? 17.031 -17.984 -16.609 1 90.75 101 GLY A C 1
ATOM 750 O O . GLY A 1 101 ? 17.906 -18.672 -17.141 1 90.75 101 GLY A O 1
ATOM 751 N N . PHE A 1 102 ? 16.297 -17.234 -17.266 1 95.12 102 PHE A N 1
ATOM 752 C CA . PHE A 1 102 ? 16.516 -17.016 -18.688 1 95.12 102 PHE A CA 1
ATOM 753 C C . PHE A 1 102 ? 17.719 -16.094 -18.922 1 95.12 102 PHE A C 1
ATOM 755 O O . PHE A 1 102 ? 17.922 -15.133 -18.172 1 95.12 102 PHE A O 1
ATOM 762 N N . ASN A 1 103 ? 18.484 -16.516 -19.922 1 95.12 103 ASN A N 1
ATOM 763 C CA . ASN A 1 103 ? 19.516 -15.586 -20.359 1 95.12 103 ASN A CA 1
ATOM 764 C C . ASN A 1 103 ? 18.953 -14.539 -21.328 1 95.12 103 ASN A C 1
ATOM 766 O O . ASN A 1 103 ? 17.766 -14.531 -21.609 1 95.12 103 ASN A O 1
ATOM 770 N N . GLN A 1 104 ? 19.766 -13.695 -21.797 1 95.25 104 GLN A N 1
ATOM 771 C CA . GLN A 1 104 ? 19.344 -12.578 -22.625 1 95.25 104 GLN A CA 1
ATOM 772 C C . GLN A 1 104 ? 18.719 -13.062 -23.922 1 95.25 104 GLN A C 1
ATOM 774 O O . GLN A 1 104 ? 17.703 -12.531 -24.375 1 95.25 104 GLN A O 1
ATOM 779 N N . ASP A 1 105 ? 19.328 -13.992 -24.469 1 95.12 105 ASP A N 1
ATOM 780 C CA . ASP A 1 105 ? 18.828 -14.523 -25.734 1 95.12 105 ASP A CA 1
ATOM 781 C C . ASP A 1 105 ? 17.438 -15.141 -25.562 1 95.12 105 ASP A C 1
ATOM 783 O O . ASP A 1 105 ? 16.547 -14.906 -26.375 1 95.12 105 ASP A O 1
ATOM 787 N N . ALA A 1 106 ? 17.312 -15.914 -24.531 1 94.5 106 ALA A N 1
ATOM 788 C CA . ALA A 1 106 ? 16.031 -16.547 -24.234 1 94.5 106 ALA A CA 1
ATOM 789 C C . ALA A 1 106 ? 14.953 -15.5 -23.969 1 94.5 106 ALA A C 1
ATOM 791 O O . ALA A 1 106 ? 13.82 -15.633 -24.438 1 94.5 106 ALA A O 1
ATOM 792 N N . THR A 1 107 ? 15.336 -14.547 -23.281 1 95.5 107 THR A N 1
ATOM 793 C CA . THR A 1 107 ? 14.406 -13.469 -22.969 1 95.5 107 THR A CA 1
ATOM 794 C C . THR A 1 107 ? 13.953 -12.758 -24.25 1 95.5 107 THR A C 1
ATOM 796 O O . THR A 1 107 ? 12.781 -12.422 -24.391 1 95.5 107 THR A O 1
ATOM 799 N N . ALA A 1 108 ? 14.852 -12.516 -25.078 1 95.94 108 ALA A N 1
ATOM 800 C CA . ALA A 1 108 ? 14.531 -11.891 -26.359 1 95.94 108 ALA A CA 1
ATOM 801 C C . ALA A 1 108 ? 13.547 -12.742 -27.156 1 95.94 108 ALA A C 1
ATOM 803 O O . ALA A 1 108 ? 12.648 -12.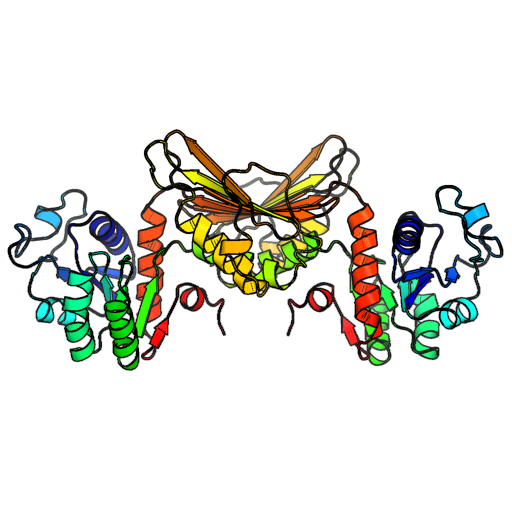211 -27.812 1 95.94 108 ALA A O 1
ATOM 804 N N . TRP A 1 109 ? 13.797 -13.961 -27.094 1 95.19 109 TRP A N 1
ATOM 805 C CA . TRP A 1 109 ? 12.898 -14.875 -27.797 1 95.19 109 TRP A CA 1
ATOM 806 C C . TRP A 1 109 ? 11.484 -14.797 -27.234 1 95.19 109 TRP A C 1
ATOM 808 O O . TRP A 1 109 ? 10.5 -14.82 -27.969 1 95.19 109 TRP A O 1
ATOM 818 N N . ILE A 1 110 ? 11.359 -14.781 -25.984 1 97.25 110 ILE A N 1
ATOM 819 C CA . ILE A 1 110 ? 10.07 -14.672 -25.312 1 97.25 110 ILE A CA 1
ATOM 820 C C . ILE A 1 110 ? 9.375 -13.375 -25.734 1 97.25 110 ILE A C 1
ATOM 822 O O . ILE A 1 110 ? 8.188 -13.375 -26.031 1 97.25 110 ILE A O 1
ATOM 826 N N . HIS A 1 111 ? 10.117 -12.352 -25.828 1 97.12 111 HIS A N 1
ATOM 827 C CA . HIS A 1 111 ? 9.578 -11.062 -26.25 1 97.12 111 HIS A CA 1
ATOM 828 C C . HIS A 1 111 ? 9.039 -11.141 -27.672 1 97.12 111 HIS A C 1
ATOM 830 O O . HIS A 1 111 ? 7.977 -10.586 -27.969 1 97.12 111 HIS A O 1
ATOM 836 N N . ARG A 1 112 ? 9.75 -11.766 -28.484 1 96.38 112 ARG A N 1
ATOM 837 C CA . ARG A 1 112 ? 9.32 -11.914 -29.875 1 96.38 112 ARG A CA 1
ATOM 838 C C . ARG A 1 112 ? 8.047 -12.75 -29.953 1 96.38 112 ARG A C 1
ATOM 840 O O . ARG A 1 112 ? 7.137 -12.43 -30.734 1 96.38 112 ARG A O 1
ATOM 847 N N . ALA A 1 113 ? 8.023 -13.789 -29.203 1 96.88 113 ALA A N 1
ATOM 848 C CA . ALA A 1 113 ? 6.852 -14.656 -29.188 1 96.88 113 ALA A CA 1
ATOM 849 C C . ALA A 1 113 ? 5.609 -13.898 -28.734 1 96.88 113 ALA A C 1
ATOM 851 O O . ALA A 1 113 ? 4.504 -14.148 -29.219 1 96.88 113 ALA A O 1
ATOM 852 N N . ALA A 1 114 ? 5.816 -12.992 -27.859 1 97.44 114 ALA A N 1
ATOM 853 C CA . ALA A 1 114 ? 4.723 -12.227 -27.266 1 97.44 114 ALA A CA 1
ATOM 854 C C . ALA A 1 114 ? 4.047 -11.336 -28.297 1 97.44 114 ALA A C 1
ATOM 856 O O . ALA A 1 114 ? 2.938 -10.844 -28.078 1 97.44 114 ALA A O 1
ATOM 857 N N . GLN A 1 115 ? 4.707 -11.117 -29.391 1 96.81 115 GLN A N 1
ATOM 858 C CA . GLN A 1 115 ? 4.109 -10.352 -30.484 1 96.81 115 GLN A CA 1
ATOM 859 C C . GLN A 1 115 ? 2.99 -11.141 -31.156 1 96.81 115 GLN A C 1
ATOM 861 O O . GLN A 1 115 ? 2.168 -10.562 -31.875 1 96.81 115 GLN A O 1
ATOM 866 N N . HIS A 1 116 ? 2.922 -12.398 -30.891 1 96.75 116 HIS A N 1
ATOM 867 C CA . HIS A 1 116 ? 1.995 -13.25 -31.641 1 96.75 116 HIS A CA 1
ATOM 868 C C . HIS A 1 116 ? 0.984 -13.906 -30.703 1 96.75 116 HIS A C 1
ATOM 870 O O . HIS A 1 116 ? -0.11 -14.281 -31.141 1 96.75 116 HIS A O 1
ATOM 876 N N . ILE A 1 117 ? 1.327 -14.086 -29.469 1 97.81 117 ILE A N 1
ATOM 877 C CA . ILE A 1 117 ? 0.433 -14.719 -28.516 1 97.81 117 ILE A CA 1
ATOM 878 C C . ILE A 1 117 ? 0.52 -13.984 -27.172 1 97.81 117 ILE A C 1
ATOM 880 O O . ILE A 1 117 ? 1.514 -13.312 -26.891 1 97.81 117 ILE A O 1
ATOM 884 N N . PRO A 1 118 ? -0.504 -14.07 -26.344 1 98.44 118 PRO A N 1
ATOM 885 C CA . PRO A 1 118 ? -0.414 -13.484 -25 1 98.44 118 PRO A CA 1
ATOM 886 C C . PRO A 1 118 ? 0.429 -14.328 -24.047 1 98.44 118 PRO A C 1
ATOM 888 O O . PRO A 1 118 ? 0.241 -15.547 -23.953 1 98.44 118 PRO A O 1
ATOM 891 N N . LEU A 1 119 ? 1.345 -13.695 -23.422 1 98.38 119 LEU A N 1
ATOM 892 C CA . LEU A 1 119 ? 2.24 -14.336 -22.469 1 98.38 119 LEU A CA 1
ATOM 893 C C . LEU A 1 119 ? 2.279 -13.562 -21.156 1 98.38 119 LEU A C 1
ATOM 895 O O . LEU A 1 119 ? 2.287 -12.328 -21.156 1 98.38 119 LEU A O 1
ATOM 899 N N . VAL A 1 120 ? 2.188 -14.305 -20.047 1 98.19 120 VAL A N 1
ATOM 900 C CA . VAL A 1 120 ? 2.594 -13.742 -18.766 1 98.19 120 VAL A CA 1
ATOM 901 C C . VAL A 1 120 ? 3.941 -14.328 -18.344 1 98.19 120 VAL A C 1
ATOM 903 O O . VAL A 1 120 ? 4.137 -15.547 -18.375 1 98.19 120 VAL A O 1
ATOM 906 N N . LEU A 1 121 ? 4.859 -13.508 -18.109 1 97.56 121 LEU A N 1
ATOM 907 C CA . LEU A 1 121 ? 6.145 -13.906 -17.531 1 97.56 121 LEU A CA 1
ATOM 908 C C . LEU A 1 121 ? 6.285 -13.391 -16.109 1 97.56 121 LEU A C 1
ATOM 910 O O . LEU A 1 121 ? 6.301 -12.172 -15.883 1 97.56 121 LEU A O 1
ATOM 914 N N . ALA A 1 122 ? 6.332 -14.32 -15.164 1 95.62 122 ALA A N 1
ATOM 915 C CA . ALA A 1 122 ? 6.379 -13.922 -13.758 1 95.62 122 ALA A CA 1
ATOM 916 C C . ALA A 1 122 ? 7.266 -14.867 -12.953 1 95.62 122 ALA A C 1
ATOM 918 O O . ALA A 1 122 ? 6.969 -16.062 -12.828 1 95.62 122 ALA A O 1
ATOM 919 N N . ALA A 1 123 ? 8.328 -14.273 -12.383 1 90 123 ALA A N 1
ATOM 920 C CA . ALA A 1 123 ? 9.203 -15.078 -11.539 1 90 123 ALA A CA 1
ATOM 921 C C . ALA A 1 123 ? 8.5 -15.469 -10.234 1 90 123 ALA A C 1
ATOM 923 O O . ALA A 1 123 ? 8.844 -16.469 -9.617 1 90 123 ALA A O 1
ATOM 924 N N . ASN A 1 124 ? 7.609 -14.68 -9.773 1 93.88 124 ASN A N 1
ATOM 925 C CA . ASN A 1 124 ? 6.75 -14.906 -8.617 1 93.88 124 ASN A CA 1
ATOM 926 C C . ASN A 1 124 ? 5.277 -14.719 -8.969 1 93.88 124 ASN A C 1
ATOM 928 O O . ASN A 1 124 ? 4.883 -13.656 -9.445 1 93.88 124 ASN A O 1
ATOM 932 N N . THR A 1 125 ? 4.48 -15.75 -8.672 1 96.56 125 THR A N 1
ATOM 933 C CA . THR A 1 125 ? 3.096 -15.664 -9.133 1 96.56 125 THR A CA 1
ATOM 934 C C . THR A 1 125 ? 2.152 -15.398 -7.961 1 96.56 125 THR A C 1
ATOM 936 O O . THR A 1 125 ? 0.939 -15.289 -8.148 1 96.56 125 THR A O 1
ATOM 939 N N . SER A 1 126 ? 2.715 -15.312 -6.73 1 96.25 126 SER A N 1
ATOM 940 C CA . SER A 1 126 ? 1.879 -14.977 -5.582 1 96.25 126 SER A CA 1
ATOM 941 C C . SER A 1 126 ? 1.187 -13.633 -5.773 1 96.25 126 SER A C 1
ATOM 943 O O . SER A 1 126 ? 1.838 -12.633 -6.074 1 96.25 126 SER A O 1
ATOM 945 N N . LEU A 1 127 ? -0.146 -13.641 -5.621 1 96.25 127 LEU A N 1
ATOM 946 C CA . LEU A 1 127 ? -0.874 -12.383 -5.73 1 96.25 127 LEU A CA 1
ATOM 947 C C . LEU A 1 127 ? -0.407 -11.391 -4.672 1 96.25 127 LEU A C 1
ATOM 949 O O . LEU A 1 127 ? -0.138 -10.227 -4.977 1 96.25 127 LEU A O 1
ATOM 953 N N . GLY A 1 128 ? -0.276 -11.852 -3.441 1 97.31 128 GLY A N 1
ATOM 954 C CA . GLY A 1 128 ? 0.118 -11 -2.332 1 97.31 128 GLY A CA 1
ATOM 955 C C . GLY A 1 128 ? 1.484 -10.367 -2.52 1 97.31 128 GLY A C 1
ATOM 956 O O . GLY A 1 128 ? 1.665 -9.172 -2.262 1 97.31 128 GLY A O 1
ATOM 957 N N . VAL A 1 129 ? 2.418 -11.156 -2.967 1 97.56 129 VAL A N 1
ATOM 958 C CA . VAL A 1 129 ? 3.77 -10.648 -3.164 1 97.56 129 VAL A CA 1
ATOM 959 C C . VAL A 1 129 ? 3.762 -9.57 -4.25 1 97.56 129 VAL A C 1
ATOM 961 O O . VAL A 1 129 ? 4.414 -8.539 -4.113 1 97.56 129 VAL A O 1
ATOM 964 N N . ASN A 1 130 ? 3.061 -9.836 -5.309 1 97.88 130 ASN A N 1
ATOM 965 C CA . ASN A 1 130 ? 3.023 -8.875 -6.398 1 97.88 130 ASN A CA 1
ATOM 966 C C . ASN A 1 130 ? 2.301 -7.59 -5.992 1 97.88 130 ASN A C 1
ATOM 968 O O . ASN A 1 130 ? 2.652 -6.504 -6.449 1 97.88 130 ASN A O 1
ATOM 972 N N . ILE A 1 131 ? 1.302 -7.691 -5.141 1 98.06 131 ILE A N 1
ATOM 973 C CA . ILE A 1 131 ? 0.667 -6.504 -4.582 1 98.06 131 ILE A CA 1
ATOM 974 C C . ILE A 1 131 ? 1.677 -5.727 -3.74 1 98.06 131 ILE A C 1
ATOM 976 O O . ILE A 1 131 ? 1.769 -4.5 -3.846 1 98.06 131 ILE A O 1
ATOM 980 N N . LEU A 1 132 ? 2.402 -6.43 -2.93 1 98.44 132 LEU A N 1
ATOM 981 C CA . LEU A 1 132 ? 3.441 -5.793 -2.129 1 98.44 132 LEU A CA 1
ATOM 982 C C . LEU A 1 132 ? 4.43 -5.043 -3.018 1 98.44 132 LEU A C 1
ATOM 984 O O . LEU A 1 132 ? 4.832 -3.924 -2.697 1 98.44 132 LEU A O 1
ATOM 988 N N . PHE A 1 133 ? 4.832 -5.68 -4.191 1 98.12 133 PHE A N 1
ATOM 989 C CA . PHE A 1 133 ? 5.715 -5.031 -5.152 1 98.12 133 PHE A CA 1
ATOM 990 C C . PHE A 1 133 ? 5.133 -3.697 -5.609 1 98.12 133 PHE A C 1
ATOM 992 O O . PHE A 1 133 ? 5.789 -2.66 -5.496 1 98.12 133 PHE A O 1
ATOM 999 N N . GLU A 1 134 ? 3.918 -3.74 -6.012 1 97.31 134 GLU A N 1
ATOM 1000 C CA . GLU A 1 134 ? 3.299 -2.57 -6.625 1 97.31 134 GLU A CA 1
ATOM 1001 C C . GLU A 1 134 ? 3.039 -1.476 -5.598 1 97.31 134 GLU A C 1
ATOM 1003 O O . GLU A 1 134 ? 3.24 -0.292 -5.875 1 97.31 134 GLU A O 1
ATOM 1008 N N . VAL A 1 135 ? 2.6 -1.867 -4.449 1 97.75 135 VAL A N 1
ATOM 1009 C CA . VAL A 1 135 ? 2.357 -0.919 -3.367 1 97.75 135 VAL A CA 1
ATOM 1010 C C . VAL A 1 135 ? 3.664 -0.233 -2.977 1 97.75 135 VAL A C 1
ATOM 1012 O O . VAL A 1 135 ? 3.719 0.994 -2.863 1 97.75 135 VAL A O 1
ATOM 1015 N N . SER A 1 136 ? 4.664 -1.038 -2.762 1 98.12 136 SER A N 1
ATOM 1016 C CA . SER A 1 136 ? 5.961 -0.495 -2.371 1 98.12 136 SER A CA 1
ATOM 1017 C C . SER A 1 136 ? 6.5 0.465 -3.426 1 98.12 136 SER A C 1
ATOM 1019 O O . SER A 1 136 ? 7.027 1.528 -3.094 1 98.12 136 SER A O 1
ATOM 1021 N N . ARG A 1 137 ? 6.387 0.055 -4.668 1 97.12 137 ARG A N 1
ATOM 1022 C CA . ARG A 1 137 ? 6.82 0.906 -5.77 1 97.12 137 ARG A CA 1
ATOM 1023 C C . ARG A 1 137 ? 6.086 2.242 -5.754 1 97.12 137 ARG A C 1
ATOM 1025 O O . ARG A 1 137 ? 6.711 3.303 -5.836 1 97.12 137 ARG A O 1
ATOM 1032 N N . ARG A 1 138 ? 4.789 2.23 -5.621 1 96.06 138 ARG A N 1
ATOM 1033 C CA . ARG A 1 138 ? 3.967 3.436 -5.652 1 96.06 138 ARG A CA 1
ATOM 1034 C C . ARG A 1 138 ? 4.293 4.352 -4.48 1 96.06 138 ARG A C 1
ATOM 1036 O O . ARG A 1 138 ? 4.395 5.57 -4.645 1 96.06 138 ARG A O 1
ATOM 1043 N N . VAL A 1 139 ? 4.41 3.777 -3.32 1 97.56 139 VAL A N 1
ATOM 1044 C CA . VAL A 1 139 ? 4.727 4.555 -2.127 1 97.56 139 VAL A CA 1
ATOM 1045 C C . VAL A 1 139 ? 6.098 5.207 -2.281 1 97.56 139 VAL A C 1
ATOM 1047 O O . VAL A 1 139 ? 6.277 6.379 -1.938 1 97.56 139 VAL A O 1
ATOM 1050 N N . ALA A 1 140 ? 7.02 4.469 -2.84 1 97.38 140 ALA A N 1
ATOM 1051 C CA . ALA A 1 140 ? 8.359 4.996 -3.07 1 97.38 140 ALA A CA 1
ATOM 1052 C C . ALA A 1 140 ? 8.328 6.176 -4.039 1 97.38 140 ALA A C 1
ATOM 1054 O O . ALA A 1 140 ? 9.148 7.09 -3.945 1 97.38 140 ALA A O 1
ATOM 1055 N N . GLU A 1 141 ? 7.414 6.168 -4.961 1 95.75 141 GLU A N 1
ATOM 1056 C CA . GLU A 1 141 ? 7.297 7.242 -5.945 1 95.75 141 GLU A CA 1
ATOM 1057 C C . GLU A 1 141 ? 6.902 8.555 -5.281 1 95.75 141 GLU A C 1
ATOM 1059 O O . GLU A 1 141 ? 7.273 9.633 -5.75 1 95.75 141 GLU A O 1
ATOM 1064 N N . VAL A 1 142 ? 6.168 8.477 -4.199 1 93.56 142 VAL A N 1
ATOM 1065 C CA . VAL A 1 142 ? 5.59 9.711 -3.672 1 93.56 142 VAL A CA 1
ATOM 1066 C C . VAL A 1 142 ? 6.391 10.18 -2.461 1 93.56 142 VAL A C 1
ATOM 1068 O O . VAL A 1 142 ? 6.266 11.328 -2.033 1 93.56 142 VAL A O 1
ATOM 1071 N N . LEU A 1 143 ? 7.18 9.297 -1.902 1 94.62 143 LEU A N 1
ATOM 1072 C CA . LEU A 1 143 ? 7.965 9.656 -0.729 1 94.62 143 LEU A CA 1
ATOM 1073 C C . LEU A 1 143 ? 9.391 10.039 -1.126 1 94.62 143 LEU A C 1
ATOM 1075 O O . LEU A 1 143 ? 9.984 9.398 -1.996 1 94.62 143 LEU A O 1
ATOM 1079 N N . ASP A 1 144 ? 9.852 11.078 -0.536 1 92.88 144 ASP A N 1
ATOM 1080 C CA . ASP A 1 144 ? 11.219 11.539 -0.755 1 92.88 144 ASP A CA 1
ATOM 1081 C C . ASP A 1 144 ? 12.211 10.758 0.104 1 92.88 144 ASP A C 1
ATOM 1083 O O . ASP A 1 144 ? 12.133 10.789 1.334 1 92.88 144 ASP A O 1
ATOM 1087 N N . PHE A 1 145 ? 13.156 10.117 -0.568 1 93.75 145 PHE A N 1
ATOM 1088 C CA . PHE A 1 145 ? 14.102 9.281 0.166 1 93.75 145 PHE A CA 1
ATOM 1089 C C . PHE A 1 145 ? 15.047 10.141 1.006 1 93.75 145 PHE A C 1
ATOM 1091 O O . PHE A 1 145 ? 15.781 9.617 1.843 1 93.75 145 PHE A O 1
ATOM 1098 N N . GLN A 1 146 ? 14.969 11.477 0.891 1 92.5 146 GLN A N 1
ATOM 1099 C CA . GLN A 1 146 ? 15.719 12.375 1.763 1 92.5 146 GLN A CA 1
ATOM 1100 C C . GLN A 1 146 ? 15.133 12.391 3.172 1 92.5 146 GLN A C 1
ATOM 1102 O O . GLN A 1 146 ? 15.844 12.664 4.141 1 92.5 146 GLN A O 1
ATOM 1107 N N . HIS A 1 147 ? 13.844 12.031 3.264 1 93.12 147 HIS A N 1
ATOM 1108 C CA . HIS A 1 147 ? 13.164 12.172 4.547 1 93.12 147 HIS A CA 1
ATOM 1109 C C . HIS A 1 147 ? 12.609 10.828 5.023 1 93.12 147 HIS A C 1
ATOM 1111 O O . HIS A 1 147 ? 12.188 10.703 6.176 1 93.12 147 HIS A O 1
ATOM 1117 N N . TRP A 1 148 ? 12.602 9.875 4.113 1 96.88 148 TRP A N 1
ATOM 1118 C CA . TRP A 1 148 ? 12.07 8.562 4.445 1 96.88 148 TRP A CA 1
ATOM 1119 C C . TRP A 1 148 ? 13.102 7.469 4.184 1 96.88 148 TRP A C 1
ATOM 1121 O O . TRP A 1 148 ? 13.523 7.27 3.045 1 96.88 148 TRP A O 1
ATOM 1131 N N . ASP A 1 149 ? 13.445 6.785 5.258 1 97.75 149 ASP A N 1
ATOM 1132 C CA . ASP A 1 149 ? 14.352 5.648 5.141 1 97.75 149 ASP A CA 1
ATOM 1133 C C . ASP A 1 149 ? 13.602 4.391 4.703 1 97.75 149 ASP A C 1
ATOM 1135 O O . ASP A 1 149 ? 12.453 4.176 5.105 1 97.75 149 ASP A O 1
ATOM 1139 N N . VAL A 1 150 ? 14.32 3.578 3.936 1 98.44 150 VAL A N 1
ATOM 1140 C CA . VAL A 1 150 ? 13.688 2.342 3.477 1 98.44 150 VAL A CA 1
ATOM 1141 C C . VAL A 1 150 ? 14.477 1.14 3.996 1 98.44 150 VAL A C 1
ATOM 1143 O O . VAL A 1 150 ? 15.703 1.099 3.889 1 98.44 150 VAL A O 1
ATOM 1146 N N . ASP A 1 151 ? 13.781 0.185 4.598 1 98.62 151 ASP A N 1
ATOM 1147 C CA . ASP A 1 151 ? 14.336 -1.099 5.008 1 98.62 151 ASP A CA 1
ATOM 1148 C C . ASP A 1 151 ? 13.43 -2.252 4.594 1 98.62 151 ASP A C 1
ATOM 1150 O O . ASP A 1 151 ? 12.203 -2.107 4.574 1 98.62 151 ASP A O 1
ATOM 1154 N N . ILE A 1 152 ? 14.062 -3.346 4.246 1 98.62 152 ILE A N 1
ATOM 1155 C CA . ILE A 1 152 ? 13.328 -4.547 3.857 1 98.62 152 ILE A CA 1
ATOM 1156 C C . ILE A 1 152 ? 13.75 -5.719 4.742 1 98.62 152 ILE A C 1
ATOM 1158 O O . ILE A 1 152 ? 14.938 -6.059 4.805 1 98.62 152 ILE A O 1
ATOM 1162 N N . LEU A 1 153 ? 12.805 -6.262 5.449 1 98.62 153 LEU A N 1
ATOM 1163 C CA . LEU A 1 153 ? 13.008 -7.453 6.262 1 98.62 153 LEU A CA 1
ATOM 1164 C C . LEU A 1 153 ? 12.406 -8.68 5.59 1 98.62 153 LEU A C 1
ATOM 1166 O O . LEU A 1 153 ? 11.258 -8.648 5.133 1 98.62 153 LEU A O 1
ATOM 1170 N N . GLU A 1 154 ? 13.172 -9.727 5.48 1 98 154 GLU A N 1
ATOM 1171 C CA . GLU A 1 154 ? 12.641 -10.992 4.973 1 98 154 GLU A CA 1
ATOM 1172 C C . GLU A 1 154 ? 12.93 -12.141 5.93 1 98 154 GLU A C 1
ATOM 1174 O O . GLU A 1 154 ? 13.961 -12.141 6.609 1 98 154 GLU A O 1
ATOM 1179 N N . ALA A 1 155 ? 12 -13.016 6.027 1 98.19 155 ALA A N 1
ATOM 1180 C CA . ALA A 1 155 ? 12.148 -14.234 6.816 1 98.19 155 ALA A CA 1
ATOM 1181 C C . ALA A 1 155 ? 11.781 -15.469 6 1 98.19 155 ALA A C 1
ATOM 1183 O O . ALA A 1 155 ? 10.781 -15.461 5.273 1 98.19 155 ALA A O 1
ATOM 1184 N N . HIS A 1 156 ? 12.656 -16.469 5.973 1 97.19 156 HIS A N 1
ATOM 1185 C CA . HIS A 1 156 ? 12.414 -17.781 5.355 1 97.19 156 HIS A CA 1
ATOM 1186 C C . HIS A 1 156 ? 12.891 -18.906 6.258 1 97.19 156 HIS A C 1
ATOM 1188 O O . HIS A 1 156 ? 13.414 -18.656 7.348 1 97.19 156 HIS A O 1
ATOM 1194 N N . HIS A 1 157 ? 12.641 -20.125 5.859 1 96.19 157 HIS A N 1
ATOM 1195 C CA . HIS A 1 157 ? 13.031 -21.312 6.613 1 96.19 157 HIS A CA 1
ATOM 1196 C C . HIS A 1 157 ? 14.547 -21.422 6.73 1 96.19 157 HIS A C 1
ATOM 1198 O O . HIS A 1 157 ? 15.273 -20.812 5.938 1 96.19 157 HIS A O 1
ATOM 1204 N N . ARG A 1 158 ? 15.008 -22.266 7.629 1 96.56 158 ARG A N 1
ATOM 1205 C CA . ARG A 1 158 ? 16.406 -22.359 8.039 1 96.56 158 ARG A CA 1
ATOM 1206 C C . ARG A 1 158 ? 17.281 -22.859 6.887 1 96.56 158 ARG A C 1
ATOM 1208 O O . ARG A 1 158 ? 18.484 -22.609 6.863 1 96.56 158 ARG A O 1
ATOM 1215 N N . ASN A 1 159 ? 16.766 -23.484 5.949 1 93.75 159 ASN A N 1
ATOM 1216 C CA . ASN A 1 159 ? 17.547 -24.156 4.902 1 93.75 159 ASN A CA 1
ATOM 1217 C C . ASN A 1 159 ? 17.703 -23.25 3.678 1 93.75 159 ASN A C 1
ATOM 1219 O O . ASN A 1 159 ? 18.406 -23.609 2.732 1 93.75 159 ASN A O 1
ATOM 1223 N N . LYS A 1 160 ? 17.031 -22.156 3.67 1 91.75 160 LYS A N 1
ATOM 1224 C CA . LYS A 1 160 ? 17.188 -21.281 2.516 1 91.75 160 LYS A CA 1
ATOM 1225 C C . LYS A 1 160 ? 18.609 -20.734 2.438 1 91.75 160 LYS A C 1
ATOM 1227 O O . LYS A 1 160 ? 19.141 -20.219 3.428 1 91.75 160 LYS A O 1
ATOM 1232 N N . VAL A 1 161 ? 19.141 -20.656 1.304 1 91.31 161 VAL A N 1
ATOM 1233 C CA . VAL A 1 161 ? 20.562 -20.359 1.154 1 91.31 161 VAL A CA 1
ATOM 1234 C C . VAL A 1 161 ? 20.734 -18.891 0.749 1 91.31 161 VAL A C 1
ATOM 1236 O O . VAL A 1 161 ? 21.562 -18.172 1.322 1 91.31 161 VAL A O 1
ATOM 1239 N N . ASP A 1 162 ? 19.953 -18.5 -0.263 1 90.81 162 ASP A N 1
ATOM 1240 C CA . ASP A 1 162 ? 20.156 -17.141 -0.763 1 90.81 162 ASP A CA 1
ATOM 1241 C C . ASP A 1 162 ? 19.75 -16.109 0.286 1 90.81 162 ASP A C 1
ATOM 1243 O O . ASP A 1 162 ? 18.703 -16.25 0.94 1 90.81 162 ASP A O 1
ATOM 12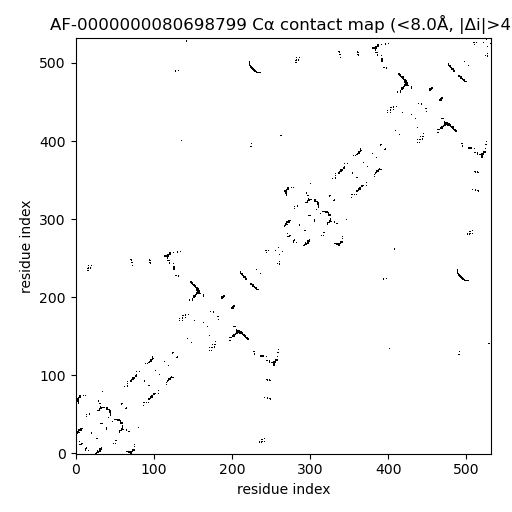47 N N . ALA A 1 163 ? 20.625 -15.102 0.428 1 93 163 ALA A N 1
ATOM 1248 C CA . ALA A 1 163 ? 20.438 -14 1.372 1 93 163 ALA A CA 1
ATOM 1249 C C . ALA A 1 163 ? 21.078 -12.719 0.851 1 93 163 ALA A C 1
ATOM 1251 O O . ALA A 1 163 ? 22.297 -12.672 0.624 1 93 163 ALA A O 1
ATOM 1252 N N . PRO A 1 164 ? 20.266 -11.664 0.68 1 95.19 164 PRO A N 1
ATOM 1253 C CA . PRO A 1 164 ? 18.797 -11.578 0.749 1 95.19 164 PRO A CA 1
ATOM 1254 C C . PRO A 1 164 ? 18.109 -12.414 -0.332 1 95.19 164 PRO A C 1
ATOM 1256 O O . PRO A 1 164 ? 18.734 -12.781 -1.328 1 95.19 164 PRO A O 1
ATOM 1259 N N . SER A 1 165 ? 16.906 -12.781 -0.062 1 95.19 165 SER A N 1
ATOM 1260 C CA . SER A 1 165 ? 16.141 -13.555 -1.032 1 95.19 165 SER A CA 1
ATOM 1261 C C . SER A 1 165 ? 15.906 -12.766 -2.314 1 95.19 165 SER A C 1
ATOM 1263 O O . SER A 1 165 ? 16.016 -11.539 -2.318 1 95.19 165 SER A O 1
ATOM 1265 N N . GLY A 1 166 ? 15.609 -13.453 -3.414 1 93.62 166 GLY A N 1
ATOM 1266 C CA . GLY A 1 166 ? 15.305 -12.805 -4.684 1 93.62 166 GLY A CA 1
ATOM 1267 C C . GLY A 1 166 ? 14.141 -11.836 -4.594 1 93.62 166 GLY A C 1
ATOM 1268 O O . GLY A 1 166 ? 14.195 -10.742 -5.156 1 93.62 166 GLY A O 1
ATOM 1269 N N . THR A 1 167 ? 13.133 -12.211 -3.859 1 95.81 167 THR A N 1
ATOM 1270 C CA . THR A 1 167 ? 11.961 -11.359 -3.684 1 95.81 167 THR A CA 1
ATOM 1271 C C . THR A 1 167 ? 12.328 -10.062 -2.98 1 95.81 167 THR A C 1
ATOM 1273 O O . THR A 1 167 ? 11.922 -8.977 -3.408 1 95.81 167 THR A O 1
ATOM 1276 N N . ALA A 1 168 ? 13.133 -10.195 -1.943 1 97.62 168 ALA A N 1
ATOM 1277 C CA . ALA A 1 168 ? 13.586 -9.008 -1.213 1 97.62 168 ALA A CA 1
ATOM 1278 C C . ALA A 1 168 ? 14.391 -8.086 -2.115 1 97.62 168 ALA A C 1
ATOM 1280 O O . ALA A 1 168 ? 14.188 -6.867 -2.104 1 97.62 168 ALA A O 1
ATOM 1281 N N . LEU A 1 169 ? 15.25 -8.672 -2.893 1 97.19 169 LEU A N 1
ATOM 1282 C CA . LEU A 1 169 ? 16.078 -7.883 -3.793 1 97.19 169 LEU A CA 1
ATOM 1283 C C . LEU A 1 169 ? 15.219 -7.191 -4.848 1 97.19 169 LEU A C 1
ATOM 1285 O O . LEU A 1 169 ? 15.453 -6.023 -5.172 1 97.19 169 LEU A O 1
ATOM 1289 N N . ARG A 1 170 ? 14.273 -7.898 -5.348 1 96.56 170 ARG A N 1
ATOM 1290 C CA . ARG A 1 170 ? 13.375 -7.316 -6.34 1 96.56 170 ARG A CA 1
ATOM 1291 C C . ARG A 1 170 ? 12.609 -6.133 -5.754 1 96.56 170 ARG A C 1
ATOM 1293 O O . ARG A 1 170 ? 12.422 -5.113 -6.426 1 96.56 170 ARG A O 1
ATOM 1300 N N . LEU A 1 171 ? 12.172 -6.207 -4.508 1 98.19 171 LEU A N 1
ATOM 1301 C CA . LEU A 1 171 ? 11.523 -5.098 -3.818 1 98.19 171 LEU A CA 1
ATOM 1302 C C . LEU A 1 171 ? 12.438 -3.873 -3.793 1 98.19 171 LEU A C 1
ATOM 1304 O O . LEU A 1 171 ? 12.008 -2.773 -4.152 1 98.19 171 LEU A O 1
ATOM 1308 N N . GLY A 1 172 ? 13.664 -4.141 -3.391 1 98.25 172 GLY A N 1
ATOM 1309 C CA . GLY A 1 172 ? 14.633 -3.053 -3.348 1 98.25 172 GLY A CA 1
ATOM 1310 C C . GLY A 1 172 ? 14.867 -2.414 -4.703 1 98.25 172 GLY A C 1
ATOM 1311 O O . GLY A 1 172 ? 14.93 -1.188 -4.816 1 98.25 172 GLY A O 1
ATOM 1312 N N . GLU A 1 173 ? 14.984 -3.258 -5.715 1 98 173 GLU A N 1
ATOM 1313 C CA . GLU A 1 173 ? 15.195 -2.781 -7.078 1 98 173 GLU A CA 1
ATOM 1314 C C . GLU A 1 173 ? 14.039 -1.898 -7.539 1 98 173 GLU A C 1
ATOM 1316 O O . GLU A 1 173 ? 14.258 -0.838 -8.133 1 98 173 GLU A O 1
ATOM 1321 N N . MET A 1 174 ? 12.875 -2.309 -7.309 1 97.44 174 MET A N 1
ATOM 1322 C CA . MET A 1 174 ? 11.688 -1.566 -7.719 1 97.44 174 MET A CA 1
ATOM 1323 C C . MET A 1 174 ? 11.602 -0.229 -6.992 1 97.44 174 MET A C 1
ATOM 1325 O O . MET A 1 174 ? 11.227 0.784 -7.586 1 97.44 174 MET A O 1
ATOM 1329 N N . ILE A 1 175 ? 11.953 -0.232 -5.727 1 98.31 175 ILE A N 1
ATOM 1330 C CA . ILE A 1 175 ? 11.922 0.989 -4.93 1 98.31 175 ILE A CA 1
ATOM 1331 C C . ILE A 1 175 ? 12.969 1.973 -5.449 1 98.31 175 ILE A C 1
ATOM 1333 O O . ILE A 1 175 ? 12.672 3.152 -5.656 1 98.31 175 ILE A O 1
ATOM 1337 N N . ALA A 1 176 ? 14.188 1.482 -5.668 1 98.25 176 ALA A N 1
ATOM 1338 C CA . ALA A 1 176 ? 15.242 2.332 -6.211 1 98.25 176 ALA A CA 1
ATOM 1339 C C . ALA A 1 176 ? 14.844 2.916 -7.562 1 98.25 176 ALA A C 1
ATOM 1341 O O . ALA A 1 176 ? 15.016 4.109 -7.805 1 98.25 176 ALA A O 1
ATOM 1342 N N . ALA A 1 177 ? 14.281 2.072 -8.422 1 97.5 177 ALA A N 1
ATOM 1343 C CA . ALA A 1 177 ? 13.852 2.506 -9.75 1 97.5 177 ALA A CA 1
ATOM 1344 C C . ALA A 1 177 ? 12.758 3.564 -9.656 1 97.5 177 ALA A C 1
ATOM 1346 O O . ALA A 1 177 ? 12.773 4.547 -10.398 1 97.5 177 ALA A O 1
ATOM 1347 N N . ALA A 1 178 ? 11.828 3.383 -8.773 1 96.75 178 ALA A N 1
ATOM 1348 C CA . ALA A 1 178 ? 10.727 4.32 -8.578 1 96.75 178 ALA A CA 1
ATOM 1349 C C . ALA A 1 178 ? 11.242 5.695 -8.156 1 96.75 178 ALA A C 1
ATOM 1351 O O . ALA A 1 178 ? 10.578 6.707 -8.398 1 96.75 178 ALA A O 1
ATOM 1352 N N . GLN A 1 179 ? 12.359 5.719 -7.527 1 97 179 GLN A N 1
ATOM 1353 C CA . GLN A 1 179 ? 12.945 6.965 -7.051 1 97 179 GLN A CA 1
ATOM 1354 C C . GLN A 1 179 ? 14.094 7.414 -7.949 1 97 179 GLN A C 1
ATOM 1356 O O . GLN A 1 179 ? 14.969 8.172 -7.52 1 97 179 GLN A O 1
ATOM 1361 N N . ASP A 1 180 ? 14.203 6.844 -9.141 1 96.5 180 ASP A N 1
ATOM 1362 C CA . ASP A 1 180 ? 15.18 7.195 -10.172 1 96.5 180 ASP A CA 1
ATOM 1363 C C . ASP A 1 180 ? 16.609 7.113 -9.625 1 96.5 180 ASP A C 1
ATOM 1365 O O . ASP A 1 180 ? 17.375 8.062 -9.758 1 96.5 180 ASP A O 1
ATOM 1369 N N . SER A 1 181 ? 16.844 6.07 -8.992 1 96.38 181 SER A N 1
ATOM 1370 C CA . SER A 1 181 ? 18.156 5.879 -8.391 1 96.38 181 SER A CA 1
ATOM 1371 C C . SER A 1 181 ? 18.719 4.496 -8.711 1 96.38 181 SER A C 1
ATOM 1373 O O . SER A 1 181 ? 17.984 3.623 -9.188 1 96.38 181 SER A O 1
ATOM 1375 N N . ASP A 1 182 ? 20.016 4.32 -8.484 1 97 182 ASP A N 1
ATOM 1376 C CA . ASP A 1 182 ? 20.688 3.068 -8.797 1 97 182 ASP A CA 1
ATOM 1377 C C . ASP A 1 182 ? 20.625 2.098 -7.621 1 97 182 ASP A C 1
ATOM 1379 O O . ASP A 1 182 ? 21.125 2.391 -6.535 1 97 182 ASP A O 1
ATOM 1383 N N . PHE A 1 183 ? 20.125 1.052 -7.863 1 97.75 183 PHE A N 1
ATOM 1384 C CA . PHE A 1 183 ? 19.922 0.074 -6.801 1 97.75 183 PHE A CA 1
ATOM 1385 C C . PHE A 1 183 ? 21.266 -0.381 -6.223 1 97.75 183 PHE A C 1
ATOM 1387 O O . PHE A 1 183 ? 21.422 -0.48 -5.004 1 97.75 183 PHE A O 1
ATOM 1394 N N . ASP A 1 184 ? 22.172 -0.67 -6.996 1 96.5 184 ASP A N 1
ATOM 1395 C CA . ASP A 1 184 ? 23.453 -1.198 -6.547 1 96.5 184 ASP A CA 1
ATOM 1396 C C . ASP A 1 184 ? 24.172 -0.193 -5.656 1 96.5 184 ASP A C 1
ATOM 1398 O O . ASP A 1 184 ? 24.891 -0.58 -4.727 1 96.5 184 ASP A O 1
ATOM 1402 N N . GLU A 1 185 ? 23.938 0.996 -5.91 1 95.81 185 GLU A N 1
ATOM 1403 C CA . GLU A 1 185 ? 24.562 2.041 -5.098 1 95.81 185 GLU A CA 1
ATOM 1404 C C . GLU A 1 185 ? 23.828 2.227 -3.777 1 95.81 185 GLU A C 1
ATOM 1406 O O . GLU A 1 185 ? 24.422 2.633 -2.777 1 95.81 185 GLU A O 1
ATOM 1411 N N . ARG A 1 186 ? 22.547 1.911 -3.793 1 96.5 186 ARG A N 1
ATOM 1412 C CA . ARG A 1 186 ? 21.734 2.203 -2.623 1 96.5 186 ARG A CA 1
ATOM 1413 C C . ARG A 1 186 ? 21.625 0.983 -1.714 1 96.5 186 ARG A C 1
ATOM 1415 O O . ARG A 1 186 ? 21.328 1.114 -0.523 1 96.5 186 ARG A O 1
ATOM 1422 N N . LYS A 1 187 ? 21.844 -0.154 -2.227 1 97.12 187 LYS A N 1
ATOM 1423 C CA . LYS A 1 187 ? 21.672 -1.404 -1.4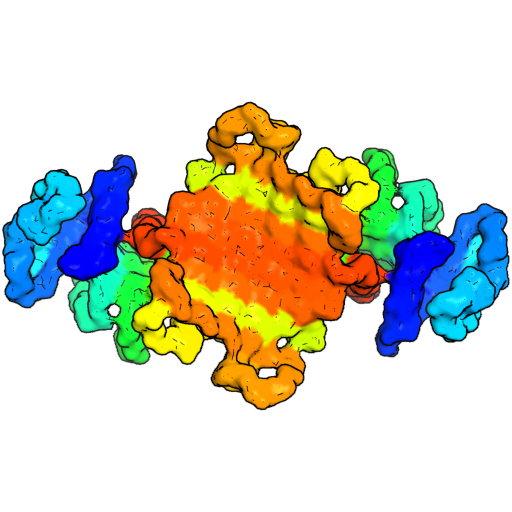92 1 97.12 187 LYS A CA 1
ATOM 1424 C C . LYS A 1 187 ? 22.688 -1.512 -0.354 1 97.12 187 LYS A C 1
ATOM 1426 O O . LYS A 1 187 ? 23.875 -1.273 -0.552 1 97.12 187 LYS A O 1
ATOM 1431 N N . ARG A 1 188 ? 22.109 -1.85 0.837 1 96.19 188 ARG A N 1
ATOM 1432 C CA . ARG A 1 188 ? 22.969 -2.053 1.997 1 96.19 188 ARG A CA 1
ATOM 1433 C C . ARG A 1 188 ? 22.672 -3.389 2.672 1 96.19 188 ARG A C 1
ATOM 1435 O O . ARG A 1 188 ? 21.688 -3.52 3.393 1 96.19 188 ARG A O 1
ATOM 1442 N N . TYR A 1 189 ? 23.656 -4.258 2.586 1 92.81 189 TYR A N 1
ATOM 1443 C CA . TYR A 1 189 ? 23.625 -5.555 3.25 1 92.81 189 TYR A CA 1
ATOM 1444 C C . TYR A 1 189 ? 25 -6.211 3.242 1 92.81 189 TYR A C 1
ATOM 1446 O O . TYR A 1 189 ? 25.609 -6.371 2.184 1 92.81 189 TYR A O 1
ATOM 1454 N N . PRO A 1 190 ? 25.688 -6.656 4.258 1 88.06 190 PRO A N 1
ATOM 1455 C CA . PRO A 1 190 ? 25.156 -6.445 5.609 1 88.06 190 PRO A CA 1
ATOM 1456 C C . PRO A 1 190 ? 25.328 -5.004 6.086 1 88.06 190 PRO A C 1
ATOM 1458 O O . PRO A 1 190 ? 25.953 -4.188 5.402 1 88.06 190 PRO A O 1
ATOM 1461 N N . TYR A 1 191 ? 24.562 -4.719 7.133 1 83.88 191 TYR A N 1
ATOM 1462 C CA . TYR A 1 191 ? 24.797 -3.418 7.754 1 83.88 191 TYR A CA 1
ATOM 1463 C C . TYR A 1 191 ? 26.172 -3.352 8.391 1 83.88 191 TYR A C 1
ATOM 1465 O O . TYR A 1 191 ? 26.484 -4.121 9.305 1 83.88 191 TYR A O 1
ATOM 1473 N N . VAL A 1 192 ? 27.078 -2.5 7.891 1 86.5 192 VAL A N 1
ATOM 1474 C CA . VAL A 1 192 ? 28.422 -2.443 8.477 1 86.5 192 VAL A CA 1
ATOM 1475 C C . VAL A 1 192 ? 28.766 -0.999 8.82 1 86.5 192 VAL A C 1
ATOM 1477 O O . VAL A 1 192 ? 29.672 -0.749 9.625 1 86.5 192 VAL A O 1
ATOM 1480 N N . ASN A 1 193 ? 28.203 -0.072 8.242 1 88.44 193 ASN A N 1
ATOM 1481 C CA . ASN A 1 193 ? 28.453 1.346 8.469 1 88.44 193 ASN A CA 1
ATOM 1482 C C . ASN A 1 193 ? 27.172 2.1 8.82 1 88.44 193 ASN A C 1
ATOM 1484 O O . ASN A 1 193 ? 26.094 1.524 8.812 1 88.44 193 ASN A O 1
ATOM 1488 N N . ARG A 1 194 ? 27.406 3.318 9.203 1 93.06 194 ARG A N 1
ATOM 1489 C CA . ARG A 1 194 ? 26.266 4.199 9.445 1 93.06 194 ARG A CA 1
ATOM 1490 C C . ARG A 1 194 ? 25.438 4.379 8.188 1 93.06 194 ARG A C 1
ATOM 1492 O O . ARG A 1 194 ? 25.984 4.477 7.082 1 93.06 194 ARG A O 1
ATOM 1499 N N . ARG A 1 195 ? 24.188 4.406 8.398 1 94.44 195 ARG A N 1
ATOM 1500 C CA . ARG A 1 195 ? 23.281 4.605 7.273 1 94.44 195 ARG A CA 1
ATOM 1501 C C . ARG A 1 195 ? 23.531 5.945 6.594 1 94.44 195 ARG A C 1
ATOM 1503 O O . ARG A 1 195 ? 23.734 6.961 7.266 1 94.44 195 ARG A O 1
ATOM 1510 N N . LYS A 1 196 ? 23.453 5.871 5.281 1 94.69 196 LYS A N 1
ATOM 1511 C CA . LYS A 1 196 ? 23.469 7.094 4.48 1 94.69 196 LYS A CA 1
ATOM 1512 C C . LYS A 1 196 ? 22.078 7.41 3.938 1 94.69 196 LYS A C 1
ATOM 1514 O O . LYS A 1 196 ? 21.234 6.516 3.814 1 94.69 196 LYS A O 1
ATOM 1519 N N . THR A 1 197 ? 21.938 8.711 3.613 1 95.38 197 THR A N 1
ATOM 1520 C CA . THR A 1 197 ? 20.688 9.117 2.994 1 95.38 197 THR A CA 1
ATOM 1521 C C . THR A 1 197 ? 20.438 8.344 1.704 1 95.38 197 THR A C 1
ATOM 1523 O O . THR A 1 197 ? 21.328 8.234 0.856 1 95.38 197 THR A O 1
ATOM 1526 N N . GLY A 1 198 ? 19.297 7.688 1.647 1 95.56 198 GLY A N 1
ATOM 1527 C CA . GLY A 1 198 ? 18.922 7 0.42 1 95.56 198 GLY A CA 1
ATOM 1528 C C . GLY A 1 198 ? 19.203 5.512 0.458 1 95.56 198 GLY A C 1
ATOM 1529 O O . GLY A 1 198 ? 18.766 4.77 -0.421 1 95.56 198 GLY A O 1
ATOM 1530 N N . ASP A 1 199 ? 19.906 5.062 1.425 1 97.12 199 ASP A N 1
ATOM 1531 C CA . ASP A 1 199 ? 20.203 3.637 1.553 1 97.12 199 ASP A CA 1
ATOM 1532 C C . ASP A 1 199 ? 18.906 2.816 1.621 1 97.12 199 ASP A C 1
ATOM 1534 O O . ASP A 1 199 ? 17.922 3.25 2.219 1 97.12 199 ASP A O 1
ATOM 1538 N N . ILE A 1 200 ? 19.016 1.693 0.995 1 98.12 200 ILE A N 1
ATOM 1539 C CA . ILE A 1 200 ? 17.984 0.674 1.17 1 98.12 200 ILE A CA 1
ATOM 1540 C C . ILE A 1 200 ? 18.562 -0.515 1.936 1 98.12 200 ILE A C 1
ATOM 1542 O O . ILE A 1 200 ? 19.375 -1.272 1.399 1 98.12 200 ILE A O 1
ATOM 1546 N N . GLY A 1 201 ? 18.125 -0.662 3.166 1 97.88 201 GLY A N 1
ATOM 1547 C CA . GLY A 1 201 ? 18.672 -1.691 4.031 1 97.88 201 GLY A CA 1
ATOM 1548 C C . GLY A 1 201 ? 17.938 -3.016 3.928 1 97.88 201 GLY A C 1
ATOM 1549 O O . GLY A 1 201 ? 16.734 -3.045 3.705 1 97.88 201 GLY A O 1
ATOM 1550 N N . PHE A 1 202 ? 18.688 -4.098 4.141 1 97.94 202 PHE A N 1
ATOM 1551 C CA . PHE A 1 202 ? 18.109 -5.43 4.152 1 97.94 202 PHE A CA 1
ATOM 1552 C C . PHE A 1 202 ? 18.422 -6.148 5.461 1 97.94 202 PHE A C 1
ATOM 1554 O O . PHE A 1 202 ? 19.531 -6.035 5.984 1 97.94 202 PHE A O 1
ATOM 1561 N N . SER A 1 203 ? 17.438 -6.762 6.004 1 97.56 203 SER A N 1
ATOM 1562 C CA . SER A 1 203 ? 17.562 -7.664 7.145 1 97.56 203 SER A CA 1
ATOM 1563 C C . SER A 1 203 ? 17.016 -9.047 6.82 1 97.56 203 SER A C 1
ATOM 1565 O O . SER A 1 203 ? 15.969 -9.172 6.184 1 97.56 203 SER A O 1
ATOM 1567 N N . VAL A 1 204 ? 17.766 -10.109 7.27 1 97.25 204 VAL A N 1
ATOM 1568 C CA . VAL A 1 204 ? 17.438 -11.477 6.863 1 97.25 204 VAL A CA 1
ATOM 1569 C C . VAL A 1 204 ? 17.266 -12.352 8.094 1 97.25 204 VAL A C 1
ATOM 1571 O O . VAL A 1 204 ? 18.109 -12.344 9 1 97.25 204 VAL A O 1
ATOM 1574 N N . VAL A 1 205 ? 16.172 -13.031 8.164 1 97.69 205 VAL A N 1
ATOM 1575 C CA . VAL A 1 205 ? 15.914 -14.031 9.188 1 97.69 205 VAL A CA 1
ATOM 1576 C C . VAL A 1 205 ? 15.773 -15.406 8.547 1 97.69 205 VAL A C 1
ATOM 1578 O O . VAL A 1 205 ? 15.047 -15.57 7.559 1 97.69 205 VAL A O 1
ATOM 1581 N N . ARG A 1 206 ? 16.453 -16.438 8.961 1 97.62 206 ARG A N 1
ATOM 1582 C CA . ARG A 1 206 ? 16.312 -17.859 8.625 1 97.62 206 ARG A CA 1
ATOM 1583 C C . ARG A 1 206 ? 15.922 -18.672 9.859 1 97.62 206 ARG A C 1
ATOM 1585 O O . ARG A 1 206 ? 16.719 -18.828 10.781 1 97.62 206 ARG A O 1
ATOM 1592 N N . ALA A 1 207 ? 14.727 -19.094 9.867 1 97 207 ALA A N 1
ATOM 1593 C CA . ALA A 1 207 ? 14.234 -19.656 11.125 1 97 207 ALA A CA 1
ATOM 1594 C C . ALA A 1 207 ? 13.125 -20.672 10.875 1 97 207 ALA A C 1
ATOM 1596 O O . ALA A 1 207 ? 12.18 -20.406 10.133 1 97 207 ALA A O 1
ATOM 1597 N N . GLY A 1 208 ? 13.273 -21.828 11.531 1 97.12 208 GLY A N 1
ATOM 1598 C CA . GLY A 1 208 ? 12.203 -22.812 11.539 1 97.12 208 GLY A CA 1
ATOM 1599 C C . GLY A 1 208 ? 11.75 -23.203 10.141 1 97.12 208 GLY A C 1
ATOM 1600 O O . GLY A 1 208 ? 12.562 -23.578 9.297 1 97.12 208 GLY A O 1
ATOM 1601 N N . ASP A 1 209 ? 10.359 -23.109 9.984 1 95 209 ASP A N 1
ATOM 1602 C CA . ASP A 1 209 ? 9.766 -23.531 8.719 1 95 209 ASP A CA 1
ATOM 1603 C C . ASP A 1 209 ? 9.039 -22.375 8.039 1 95 209 ASP A C 1
ATOM 1605 O O . ASP A 1 209 ? 8.086 -22.594 7.285 1 95 209 ASP A O 1
ATOM 1609 N N . VAL A 1 210 ? 9.516 -21.156 8.242 1 95.81 210 VAL A N 1
ATOM 1610 C CA . VAL A 1 210 ? 8.883 -19.984 7.652 1 95.81 210 VAL A CA 1
ATOM 1611 C C . VAL A 1 210 ? 8.875 -20.109 6.129 1 95.81 210 VAL A C 1
ATOM 1613 O O . VAL A 1 210 ? 9.93 -20.266 5.512 1 95.81 210 VAL A O 1
ATOM 1616 N N . ILE A 1 211 ? 7.707 -20.031 5.543 1 93.81 211 ILE A N 1
ATOM 1617 C CA . ILE A 1 211 ? 7.562 -20.188 4.102 1 93.81 211 ILE A CA 1
ATOM 1618 C C . ILE A 1 211 ? 8.125 -18.969 3.387 1 93.81 211 ILE A C 1
ATOM 1620 O O . ILE A 1 211 ? 8.914 -19.094 2.443 1 93.81 211 ILE A O 1
ATOM 1624 N N . GLY A 1 212 ? 7.668 -17.797 3.869 1 96.19 212 GLY A N 1
ATOM 1625 C CA . GLY A 1 212 ? 8.117 -16.531 3.309 1 96.19 212 GLY A CA 1
ATOM 1626 C C . GLY A 1 212 ? 7.379 -15.336 3.873 1 96.19 212 GLY A C 1
ATOM 1627 O O . GLY A 1 212 ? 6.148 -15.281 3.818 1 96.19 212 GLY A O 1
ATOM 1628 N N . GLU A 1 213 ? 8.164 -14.445 4.473 1 98.25 213 GLU A N 1
ATOM 1629 C CA . GLU A 1 213 ? 7.648 -13.172 4.953 1 98.25 213 GLU A CA 1
ATOM 1630 C C . GLU A 1 213 ? 8.516 -12.008 4.473 1 98.25 213 GLU A C 1
ATOM 1632 O O . GLU A 1 213 ? 9.742 -12.109 4.457 1 98.25 213 GLU A O 1
ATOM 1637 N N . HIS A 1 214 ? 7.922 -11.047 3.979 1 98.75 214 HIS A N 1
ATOM 1638 C CA . HIS A 1 214 ? 8.609 -9.836 3.539 1 98.75 214 HIS A CA 1
ATOM 1639 C C . HIS A 1 214 ? 7.93 -8.586 4.094 1 98.75 214 HIS A C 1
ATOM 1641 O O . HIS A 1 214 ? 6.711 -8.438 3.984 1 98.75 214 HIS A O 1
ATOM 1647 N N . THR A 1 215 ? 8.656 -7.695 4.715 1 98.88 215 THR A N 1
ATOM 1648 C CA . THR A 1 215 ? 8.156 -6.406 5.191 1 98.88 215 THR A CA 1
ATOM 1649 C C . THR A 1 215 ? 8.992 -5.262 4.625 1 98.88 215 THR A C 1
ATOM 1651 O O . THR A 1 215 ? 10.227 -5.289 4.699 1 98.88 215 THR A O 1
ATOM 1654 N N . VAL A 1 216 ? 8.344 -4.336 4.023 1 98.88 216 VAL A N 1
ATOM 1655 C CA . VAL A 1 216 ? 8.977 -3.092 3.604 1 98.88 216 VAL A CA 1
ATOM 1656 C C . VAL A 1 216 ? 8.656 -1.982 4.602 1 98.88 216 VAL A C 1
ATOM 1658 O O . VAL A 1 216 ? 7.488 -1.728 4.902 1 98.88 216 VAL A O 1
ATOM 1661 N N . PHE A 1 217 ? 9.703 -1.354 5.121 1 98.75 217 PHE A N 1
ATOM 1662 C CA . PHE A 1 217 ? 9.562 -0.224 6.031 1 98.75 217 PHE A CA 1
ATOM 1663 C C . PHE A 1 217 ? 9.875 1.087 5.32 1 98.75 217 PHE A C 1
ATOM 1665 O O . PHE A 1 217 ? 10.891 1.2 4.633 1 98.75 217 PHE A O 1
ATOM 1672 N N . PHE A 1 218 ? 9.016 2.023 5.398 1 98.62 218 PHE A N 1
ATOM 1673 C CA . PHE A 1 218 ? 9.281 3.439 5.184 1 98.62 218 PHE A CA 1
ATOM 1674 C C . PHE A 1 218 ? 9.242 4.207 6.496 1 98.62 218 PHE A C 1
ATOM 1676 O O . PHE A 1 218 ? 8.18 4.34 7.109 1 98.62 218 PHE A O 1
ATOM 1683 N N . THR A 1 219 ? 10.391 4.73 6.895 1 98.06 219 THR A N 1
ATOM 1684 C CA . THR A 1 219 ? 10.477 5.301 8.234 1 98.06 219 THR A CA 1
ATOM 1685 C C . THR A 1 219 ? 10.945 6.754 8.172 1 98.06 219 THR A C 1
ATOM 1687 O O . THR A 1 219 ? 11.992 7.051 7.605 1 98.06 219 THR A O 1
ATOM 1690 N N . ALA A 1 220 ? 10.148 7.652 8.648 1 96.19 220 ALA A N 1
ATOM 1691 C CA . ALA A 1 220 ? 10.508 9.055 8.836 1 96.19 220 ALA A CA 1
ATOM 1692 C C . ALA A 1 220 ? 10.602 9.406 10.32 1 96.19 220 ALA A C 1
ATOM 1694 O O . ALA A 1 220 ? 10.422 8.539 11.18 1 96.19 220 ALA A O 1
ATOM 1695 N N . ASP A 1 221 ? 10.992 10.648 10.539 1 93.5 221 ASP A N 1
ATOM 1696 C CA . ASP A 1 221 ? 10.914 11.102 11.93 1 93.5 221 ASP A CA 1
ATOM 1697 C C . ASP A 1 221 ? 9.477 11.062 12.438 1 93.5 221 ASP A C 1
ATOM 1699 O O . ASP A 1 221 ? 8.57 11.609 11.805 1 93.5 221 ASP A O 1
ATOM 1703 N N . ASP A 1 222 ? 9.203 10.344 13.422 1 94.94 222 ASP A N 1
ATOM 1704 C CA . ASP A 1 222 ? 7.984 10.383 14.227 1 94.94 222 ASP A CA 1
ATOM 1705 C C . ASP A 1 222 ? 6.887 9.523 13.602 1 94.94 222 ASP A C 1
ATOM 1707 O O . ASP A 1 222 ? 5.75 9.516 14.086 1 94.94 222 ASP A O 1
ATOM 1711 N N . GLU A 1 223 ? 7.129 8.906 12.453 1 96 223 GLU A N 1
ATOM 1712 C CA . GLU A 1 223 ? 6.129 7.973 11.938 1 96 223 GLU A CA 1
ATOM 1713 C C . GLU A 1 223 ? 6.77 6.934 11.023 1 96 223 GLU A C 1
ATOM 1715 O O . GLU A 1 223 ? 7.891 7.121 10.547 1 96 223 GLU A O 1
ATOM 1720 N N . ARG A 1 224 ? 6.094 5.844 10.859 1 97.75 224 ARG A N 1
ATOM 1721 C CA . ARG A 1 224 ? 6.578 4.797 9.961 1 97.75 224 ARG A CA 1
ATOM 1722 C C . ARG A 1 224 ? 5.418 4.035 9.328 1 97.75 224 ARG A C 1
ATOM 1724 O O . ARG A 1 224 ? 4.332 3.953 9.906 1 97.75 224 ARG A O 1
ATOM 1731 N N . LEU A 1 225 ? 5.672 3.549 8.141 1 98.62 225 LEU A N 1
ATOM 1732 C CA . LEU A 1 225 ? 4.805 2.658 7.383 1 98.62 225 LEU A CA 1
ATOM 1733 C C . LEU A 1 225 ? 5.43 1.276 7.238 1 98.62 225 LEU A C 1
ATOM 1735 O O . LEU A 1 225 ? 6.637 1.157 7.004 1 98.62 225 LEU A O 1
ATOM 1739 N N . GLU A 1 226 ? 4.609 0.246 7.461 1 98.88 226 GLU A N 1
ATOM 1740 C CA . GLU A 1 226 ? 5.031 -1.141 7.285 1 98.88 226 GLU A CA 1
ATOM 1741 C C . GLU A 1 226 ? 4.086 -1.891 6.352 1 98.88 226 GLU A C 1
ATOM 1743 O O . GLU A 1 226 ? 2.885 -1.982 6.617 1 98.88 226 GLU A O 1
ATOM 1748 N N . PHE A 1 227 ? 4.641 -2.418 5.281 1 98.88 227 PHE A N 1
ATOM 1749 C CA . PHE A 1 227 ? 3.889 -3.24 4.34 1 98.88 227 PHE A CA 1
ATOM 1750 C C . PHE A 1 227 ? 4.414 -4.672 4.328 1 98.88 227 PHE A C 1
ATOM 1752 O O . PHE A 1 227 ? 5.547 -4.918 3.91 1 98.88 227 PHE A O 1
ATOM 1759 N N . THR A 1 228 ? 3.588 -5.613 4.762 1 98.81 228 THR A N 1
ATOM 1760 C CA . THR A 1 228 ? 4.051 -6.977 4.977 1 98.81 228 THR A CA 1
ATOM 1761 C C . THR A 1 228 ? 3.244 -7.961 4.137 1 98.81 228 THR A C 1
ATOM 1763 O O . THR A 1 228 ? 2.025 -7.824 4.008 1 98.81 228 THR A O 1
ATOM 1766 N N . HIS A 1 229 ? 3.883 -8.883 3.557 1 98.75 229 HIS A N 1
ATOM 1767 C CA . HIS A 1 229 ? 3.279 -10.094 3.02 1 98.75 229 HIS A CA 1
ATOM 1768 C C . HIS A 1 229 ? 3.758 -11.328 3.779 1 98.75 229 HIS A C 1
ATOM 1770 O O . HIS A 1 229 ? 4.953 -11.477 4.043 1 98.75 229 HIS A O 1
ATOM 1776 N N . ARG A 1 230 ? 2.842 -12.227 4.145 1 98.12 230 ARG A N 1
ATOM 1777 C CA . ARG A 1 230 ? 3.156 -13.492 4.797 1 98.12 230 ARG A CA 1
ATOM 1778 C C . ARG A 1 230 ? 2.518 -14.664 4.055 1 98.12 230 ARG A C 1
ATOM 1780 O O . ARG A 1 230 ? 1.301 -14.688 3.861 1 98.12 230 ARG A O 1
ATOM 1787 N N . ALA A 1 231 ? 3.348 -15.609 3.691 1 96.56 231 ALA A N 1
ATOM 1788 C CA . ALA A 1 231 ? 2.871 -16.859 3.102 1 96.56 231 ALA A CA 1
ATOM 1789 C C . ALA A 1 231 ? 2.855 -17.984 4.133 1 96.56 231 ALA A C 1
ATOM 1791 O O . ALA A 1 231 ? 3.793 -18.125 4.922 1 96.56 231 ALA A O 1
ATOM 1792 N N . SER A 1 232 ? 1.768 -18.734 4.203 1 95.25 232 SER A N 1
ATOM 1793 C CA . SER A 1 232 ? 1.712 -19.859 5.133 1 95.25 232 SER A CA 1
ATOM 1794 C C . SER A 1 232 ? 1.735 -21.188 4.391 1 95.25 232 SER A C 1
ATOM 1796 O O . SER A 1 232 ? 1.821 -22.25 5.016 1 95.25 232 SER A O 1
ATOM 1798 N N . ASN A 1 233 ? 1.623 -21.141 3.109 1 93.31 233 ASN A N 1
ATOM 1799 C CA . ASN A 1 233 ? 1.668 -22.328 2.262 1 93.31 233 ASN A CA 1
ATOM 1800 C C . ASN A 1 233 ? 2.16 -21.984 0.856 1 93.31 233 ASN A C 1
ATOM 1802 O O . ASN A 1 233 ? 1.815 -20.953 0.304 1 93.31 233 ASN A O 1
ATOM 1806 N N . ARG A 1 234 ? 2.889 -22.906 0.295 1 90.62 234 ARG A N 1
ATOM 1807 C CA . ARG A 1 234 ? 3.469 -22.672 -1.024 1 90.62 234 ARG A CA 1
ATOM 1808 C C . ARG A 1 234 ? 2.4 -22.75 -2.111 1 90.62 234 ARG A C 1
ATOM 1810 O O . ARG A 1 234 ? 2.641 -22.344 -3.25 1 90.62 234 ARG A O 1
ATOM 1817 N N . ARG A 1 235 ? 1.257 -23.156 -1.815 1 93.62 235 ARG A N 1
ATOM 1818 C CA . ARG A 1 235 ? 0.158 -23.297 -2.768 1 93.62 235 ARG A CA 1
ATOM 1819 C C . ARG A 1 235 ? -0.248 -21.938 -3.328 1 93.62 235 ARG A C 1
ATOM 1821 O O . ARG A 1 235 ? -0.924 -21.859 -4.355 1 93.62 235 ARG A O 1
ATOM 1828 N N . ILE A 1 236 ? 0.163 -20.875 -2.67 1 94.69 236 ILE A N 1
ATOM 1829 C CA . ILE A 1 236 ? -0.21 -19.547 -3.105 1 94.69 236 ILE A CA 1
ATOM 1830 C C . ILE A 1 236 ? 0.391 -19.266 -4.48 1 94.69 236 ILE A C 1
ATOM 1832 O O . ILE A 1 236 ? -0.191 -18.531 -5.281 1 94.69 236 ILE A O 1
ATOM 1836 N N . PHE A 1 237 ? 1.48 -19.891 -4.793 1 95.12 237 PHE A N 1
ATOM 1837 C CA . PHE A 1 237 ? 2.121 -19.688 -6.086 1 95.12 237 PHE A CA 1
ATOM 1838 C C . PHE A 1 237 ? 1.35 -20.391 -7.195 1 95.12 237 PHE A C 1
ATOM 1840 O O . PHE A 1 237 ? 1.218 -19.859 -8.297 1 95.12 237 PHE A O 1
ATOM 1847 N N . ALA A 1 238 ? 0.859 -21.562 -6.859 1 96.88 238 ALA A N 1
ATOM 1848 C CA . ALA A 1 238 ? 0.029 -22.312 -7.809 1 96.88 238 ALA A CA 1
ATOM 1849 C C . ALA A 1 238 ? -1.267 -21.562 -8.102 1 96.88 238 ALA A C 1
ATOM 1851 O O . ALA A 1 238 ? -1.652 -21.406 -9.266 1 96.88 238 ALA A O 1
ATOM 1852 N N . ARG A 1 239 ? -1.829 -21.062 -7.105 1 95.88 239 ARG A N 1
ATOM 1853 C CA . ARG A 1 239 ? -3.078 -20.328 -7.266 1 95.88 239 ARG A CA 1
ATOM 1854 C C . ARG A 1 239 ? -2.861 -19.062 -8.078 1 95.88 239 ARG A C 1
ATOM 1856 O O . ARG A 1 239 ? -3.68 -18.719 -8.93 1 95.88 239 ARG A O 1
ATOM 1863 N N . GLY A 1 240 ? -1.771 -18.406 -7.785 1 96.69 240 GLY A N 1
ATOM 1864 C CA . GLY A 1 240 ? -1.444 -17.219 -8.555 1 96.69 240 GLY A CA 1
ATOM 1865 C C . GLY A 1 240 ? -1.22 -17.516 -10.031 1 96.69 240 GLY A C 1
ATOM 1866 O O . GLY A 1 240 ? -1.654 -16.75 -10.891 1 96.69 240 GLY A O 1
ATOM 1867 N N . ALA A 1 241 ? -0.563 -18.578 -10.273 1 97.62 241 ALA A N 1
ATOM 1868 C CA . ALA A 1 241 ? -0.323 -19 -11.648 1 97.62 241 ALA A CA 1
ATOM 1869 C C . ALA A 1 241 ? -1.638 -19.25 -12.383 1 97.62 241 ALA A C 1
ATOM 1871 O O . ALA A 1 241 ? -1.792 -18.875 -13.547 1 97.62 241 ALA A O 1
ATOM 1872 N N . LEU A 1 242 ? -2.537 -19.875 -11.703 1 97.19 242 LEU A N 1
ATOM 1873 C CA . LEU A 1 242 ? -3.836 -20.172 -12.305 1 97.19 242 LEU A CA 1
ATOM 1874 C C . LEU A 1 242 ? -4.625 -18.891 -12.539 1 97.19 242 LEU A C 1
ATOM 1876 O O . LEU A 1 242 ? -5.332 -18.766 -13.547 1 97.19 242 LEU A O 1
ATOM 1880 N N . THR A 1 243 ? -4.504 -17.953 -11.633 1 95.88 243 THR A N 1
ATOM 1881 C CA . THR A 1 243 ? -5.141 -16.656 -11.828 1 95.88 243 THR A CA 1
ATOM 1882 C C . THR A 1 243 ? -4.605 -15.984 -13.086 1 95.88 243 THR A C 1
ATOM 1884 O O . THR A 1 243 ? -5.379 -15.484 -13.914 1 95.88 243 THR A O 1
ATOM 1887 N N . ALA A 1 244 ? -3.332 -16.047 -13.227 1 97.56 244 ALA A N 1
ATOM 1888 C CA . ALA A 1 244 ? -2.693 -15.453 -14.398 1 97.56 244 ALA A CA 1
ATOM 1889 C C . ALA A 1 244 ? -3.105 -16.172 -15.68 1 97.56 244 ALA A C 1
ATOM 1891 O O . ALA A 1 244 ? -3.406 -15.539 -16.688 1 97.56 244 ALA A O 1
ATOM 1892 N N . ALA A 1 245 ? -3.146 -17.453 -15.617 1 97.81 245 ALA A N 1
ATOM 1893 C CA . ALA A 1 245 ? -3.525 -18.266 -16.766 1 97.81 245 ALA A CA 1
ATOM 1894 C C . ALA A 1 245 ? -4.961 -17.984 -17.203 1 97.81 245 ALA A C 1
ATOM 1896 O O . ALA A 1 245 ? -5.234 -17.797 -18.391 1 97.81 245 ALA A O 1
ATOM 1897 N N . SER A 1 246 ? -5.82 -17.938 -16.234 1 96.81 246 SER A N 1
ATOM 1898 C CA . SER A 1 246 ? -7.219 -17.641 -16.516 1 96.81 246 SER A CA 1
ATOM 1899 C C . SER A 1 246 ? -7.383 -16.25 -17.125 1 96.81 246 SER A C 1
ATOM 1901 O O . SER A 1 246 ? -8.172 -16.062 -18.047 1 96.81 246 SER A O 1
ATOM 1903 N N . TRP A 1 247 ? -6.641 -15.32 -16.641 1 96.06 247 TRP A N 1
ATOM 1904 C CA . TRP A 1 247 ? -6.672 -13.945 -17.125 1 96.06 247 TRP A CA 1
ATOM 1905 C C . TRP A 1 247 ? -6.176 -13.867 -18.562 1 96.06 247 TRP A C 1
ATOM 1907 O O . TRP A 1 247 ? -6.715 -13.117 -19.375 1 96.06 247 TRP A O 1
ATOM 1917 N N . LEU A 1 248 ? -5.254 -14.664 -18.984 1 96.56 248 LEU A N 1
ATOM 1918 C CA . LEU A 1 248 ? -4.609 -14.68 -20.297 1 96.56 248 LEU A CA 1
ATOM 1919 C C . LEU A 1 248 ? -5.582 -15.148 -21.375 1 96.56 248 LEU A C 1
ATOM 1921 O O . LEU A 1 248 ? -5.457 -14.766 -22.531 1 96.56 248 LEU A O 1
ATOM 1925 N N . GLY A 1 249 ? -6.543 -15.938 -21.062 1 91.69 249 GLY A N 1
ATOM 1926 C CA . GLY A 1 249 ? -7.414 -16.594 -22.016 1 91.69 249 GLY A CA 1
ATOM 1927 C C . GLY A 1 249 ? -8.094 -15.633 -22.969 1 91.69 249 GLY A C 1
ATOM 1928 O O . GLY A 1 249 ? -8.375 -15.984 -24.125 1 91.69 249 GLY A O 1
ATOM 1929 N N . ASP A 1 250 ? -8.297 -14.406 -22.562 1 89.81 250 ASP A N 1
ATOM 1930 C CA . ASP A 1 250 ? -9.062 -13.469 -23.391 1 89.81 250 ASP A CA 1
ATOM 1931 C C . ASP A 1 250 ? -8.234 -12.227 -23.719 1 89.81 250 ASP A C 1
ATOM 1933 O O . ASP A 1 250 ? -8.789 -11.18 -24.047 1 89.81 250 ASP A O 1
ATOM 1937 N N . ARG A 1 251 ? -6.938 -12.422 -23.719 1 96.12 251 ARG A N 1
ATOM 1938 C CA . ARG A 1 251 ? -6.098 -11.25 -23.922 1 96.12 251 ARG A CA 1
ATOM 1939 C C . ARG A 1 251 ? -5.477 -11.266 -25.328 1 96.12 251 ARG A C 1
ATOM 1941 O O . ARG A 1 251 ? -5.223 -12.336 -25.875 1 96.12 251 ARG A O 1
ATOM 1948 N N . PRO A 1 252 ? -5.301 -10.109 -25.906 1 97.62 252 PRO A N 1
ATOM 1949 C CA . PRO A 1 252 ? -4.539 -10.055 -27.156 1 97.62 252 PRO A CA 1
ATOM 1950 C C . PRO A 1 252 ? -3.059 -10.375 -26.953 1 97.62 252 PRO A C 1
ATOM 1952 O O . PRO A 1 252 ? -2.576 -10.406 -25.828 1 97.62 252 PRO A O 1
ATOM 1955 N N . ALA A 1 253 ? -2.365 -10.625 -28.109 1 98.25 253 ALA A N 1
ATOM 1956 C CA . ALA A 1 253 ? -0.927 -10.883 -28.062 1 98.25 253 ALA A CA 1
ATOM 1957 C C . ALA A 1 253 ? -0.196 -9.773 -27.312 1 98.25 253 ALA A C 1
ATOM 1959 O O . ALA A 1 253 ? -0.524 -8.594 -27.469 1 98.25 253 ALA A O 1
ATOM 1960 N N . GLY A 1 254 ? 0.706 -10.156 -26.453 1 98.06 254 GLY A N 1
ATOM 1961 C CA . GLY A 1 254 ? 1.467 -9.227 -25.641 1 98.06 254 GLY A CA 1
ATOM 1962 C C . GLY A 1 254 ? 2.219 -9.906 -24.5 1 98.06 254 GLY A C 1
ATOM 1963 O O . GLY A 1 254 ? 1.927 -11.047 -24.156 1 98.06 254 GLY A O 1
ATOM 1964 N N . LEU A 1 255 ? 3.221 -9.25 -24.047 1 98 255 LEU A N 1
ATOM 1965 C CA . LEU A 1 255 ? 3.947 -9.695 -22.875 1 98 255 LEU A CA 1
ATOM 1966 C C . LEU A 1 255 ? 3.436 -8.992 -21.625 1 98 255 LEU A C 1
ATOM 1968 O O . LEU A 1 255 ? 3.613 -7.777 -21.469 1 98 255 LEU A O 1
ATOM 1972 N N . TYR A 1 256 ? 2.859 -9.781 -20.719 1 97.62 256 TYR A N 1
ATOM 1973 C CA . TYR A 1 256 ? 2.213 -9.234 -19.531 1 97.62 256 TYR A CA 1
ATOM 1974 C C . TYR A 1 256 ? 2.949 -9.656 -18.266 1 97.62 256 TYR A C 1
ATOM 1976 O O . TYR A 1 256 ? 3.729 -10.609 -18.281 1 97.62 256 TYR A O 1
ATOM 1984 N N . SER A 1 257 ? 2.711 -8.867 -17.234 1 96.75 257 SER A N 1
ATOM 1985 C CA . SER A 1 257 ? 3.213 -9.148 -15.898 1 96.75 257 SER A CA 1
ATOM 1986 C C . SER A 1 257 ? 2.068 -9.414 -14.922 1 96.75 257 SER A C 1
ATOM 1988 O O . SER A 1 257 ? 0.897 -9.289 -15.281 1 96.75 257 SER A O 1
ATOM 1990 N N . MET A 1 258 ? 2.459 -9.82 -13.734 1 96.75 258 MET A N 1
ATOM 1991 C CA . MET A 1 258 ? 1.43 -9.992 -12.711 1 96.75 258 MET A CA 1
ATOM 1992 C C . MET A 1 258 ? 0.769 -8.664 -12.375 1 96.75 258 MET A C 1
ATOM 1994 O O . MET A 1 258 ? -0.396 -8.625 -11.977 1 96.75 258 MET A O 1
ATOM 1998 N N . ALA A 1 259 ? 1.498 -7.602 -12.523 1 95.88 259 ALA A N 1
ATOM 1999 C CA . ALA A 1 259 ? 0.895 -6.285 -12.328 1 95.88 259 ALA A CA 1
ATOM 2000 C C . ALA A 1 259 ? -0.265 -6.066 -13.297 1 95.88 259 ALA A C 1
ATOM 2002 O O . ALA A 1 259 ? -1.29 -5.488 -12.93 1 95.88 259 ALA A O 1
ATOM 2003 N N . ASP A 1 260 ? -0.096 -6.5 -14.531 1 96.06 260 ASP A N 1
ATOM 2004 C CA . ASP A 1 260 ? -1.167 -6.426 -15.516 1 96.06 260 ASP A CA 1
ATOM 2005 C C . ASP A 1 260 ? -2.354 -7.297 -15.102 1 96.06 260 ASP A C 1
ATOM 2007 O O . ASP A 1 260 ? -3.504 -6.859 -15.172 1 96.06 260 ASP A O 1
ATOM 2011 N N . VAL A 1 261 ? -2.027 -8.484 -14.656 1 96.06 261 VAL A N 1
ATOM 2012 C CA . VAL A 1 261 ? -3.049 -9.445 -14.25 1 96.06 261 VAL A CA 1
ATOM 2013 C C . VAL A 1 261 ? -3.891 -8.859 -13.117 1 96.06 261 VAL A C 1
ATOM 2015 O O . VAL A 1 261 ? -5.113 -9 -13.109 1 96.06 261 VAL A O 1
ATOM 2018 N N . LEU A 1 262 ? -3.258 -8.141 -12.195 1 94.38 262 LEU A N 1
ATOM 2019 C CA . LEU A 1 262 ? -3.898 -7.598 -11 1 94.38 262 LEU A CA 1
ATOM 2020 C C . LEU A 1 262 ? -4.586 -6.273 -11.312 1 94.38 262 LEU A C 1
ATOM 2022 O O . LEU A 1 262 ? -5.391 -5.785 -10.516 1 94.38 262 LEU A O 1
ATOM 2026 N N . GLY A 1 263 ? -4.25 -5.691 -12.445 1 92.38 263 GLY A N 1
ATOM 2027 C CA . GLY A 1 263 ? -4.879 -4.441 -12.836 1 92.38 263 GLY A CA 1
ATOM 2028 C C . GLY A 1 263 ? -4.176 -3.221 -12.266 1 92.38 263 GLY A C 1
ATOM 2029 O O . GLY A 1 263 ? -4.805 -2.184 -12.047 1 92.38 263 GLY A O 1
ATOM 2030 N N . PHE A 1 264 ? -2.932 -3.285 -11.844 1 88.44 264 PHE A N 1
ATOM 2031 C CA . PHE A 1 264 ? -2.168 -2.141 -11.367 1 88.44 264 PHE A CA 1
ATOM 2032 C C . PHE A 1 264 ? -1.633 -1.316 -12.531 1 88.44 264 PHE A C 1
ATOM 2034 O O . PHE A 1 264 ? -1.223 -0.168 -12.352 1 88.44 264 PHE A O 1
ATOM 2041 N N . THR A 1 265 ? -1.531 -1.87 -13.68 1 74 265 THR A N 1
ATOM 2042 C CA . THR A 1 265 ? -1.033 -1.137 -14.844 1 74 265 THR A CA 1
ATOM 2043 C C . THR A 1 265 ? -2.178 -0.772 -15.781 1 74 265 THR A C 1
ATOM 2045 O O . THR A 1 265 ? -3.168 -1.501 -15.875 1 74 265 THR A O 1
ATOM 2048 N N . SER A 1 266 ? -2.617 0.538 -16.141 1 55.38 266 SER A N 1
ATOM 2049 C CA . SER A 1 266 ? -3.623 0.93 -17.125 1 55.38 266 SER A CA 1
ATOM 2050 C C . SER A 1 266 ? -3.23 0.483 -18.516 1 55.38 266 SER A C 1
ATOM 2052 O O . SER A 1 266 ? -2.043 0.39 -18.844 1 55.38 266 SER A O 1
ATOM 2054 N N . MET B 1 1 ? 8.391 31.047 1.713 1 96.56 1 MET B N 1
ATOM 2055 C CA . MET B 1 1 ? 6.934 31.188 1.688 1 96.56 1 MET B CA 1
ATOM 2056 C C . MET B 1 1 ? 6.406 31.609 3.055 1 96.56 1 MET B C 1
ATOM 2058 O O . MET B 1 1 ? 6.824 31.078 4.082 1 96.56 1 MET B O 1
ATOM 2062 N N . LYS B 1 2 ? 5.504 32.594 3.107 1 97.94 2 LYS B N 1
ATOM 2063 C CA . LYS B 1 2 ? 4.926 33.062 4.363 1 97.94 2 LYS B CA 1
ATOM 2064 C C . LYS B 1 2 ? 3.605 32.344 4.656 1 97.94 2 LYS B C 1
ATOM 2066 O O . LYS B 1 2 ? 2.654 32.469 3.881 1 97.94 2 LYS B O 1
ATOM 2071 N N . ILE B 1 3 ? 3.59 31.719 5.82 1 98.31 3 ILE B N 1
ATOM 2072 C CA . ILE B 1 3 ? 2.402 30.969 6.215 1 98.31 3 ILE B CA 1
ATOM 2073 C C . ILE B 1 3 ? 1.702 31.672 7.371 1 98.31 3 ILE B C 1
ATOM 2075 O O . ILE B 1 3 ? 2.355 32.156 8.297 1 98.31 3 ILE B O 1
ATOM 2079 N N . GLY B 1 4 ? 0.421 31.797 7.25 1 98.56 4 GLY B N 1
ATOM 2080 C CA . GLY B 1 4 ? -0.385 32.281 8.352 1 98.56 4 GLY B CA 1
ATOM 2081 C C . GLY B 1 4 ? -1.145 31.203 9.078 1 98.56 4 GLY B C 1
ATOM 2082 O O . GLY B 1 4 ? -1.652 30.266 8.453 1 98.56 4 GLY B O 1
ATOM 2083 N N . ILE B 1 5 ? -1.189 31.281 10.391 1 98.69 5 ILE B N 1
ATOM 2084 C CA . ILE B 1 5 ? -1.927 30.312 11.188 1 98.69 5 ILE B CA 1
ATOM 2085 C C . ILE B 1 5 ? -3.188 30.953 11.75 1 98.69 5 ILE B C 1
ATOM 2087 O O . ILE B 1 5 ? -3.107 31.875 12.57 1 98.69 5 ILE B O 1
ATOM 2091 N N . HIS B 1 6 ? -4.305 30.5 11.242 1 98.56 6 HIS B N 1
ATOM 2092 C CA . HIS B 1 6 ? -5.598 30.891 11.797 1 98.56 6 HIS B CA 1
ATOM 2093 C C . HIS B 1 6 ? -5.934 30.078 13.039 1 98.56 6 HIS B C 1
ATOM 2095 O O . HIS B 1 6 ? -6.105 28.859 12.961 1 98.56 6 HIS B O 1
ATOM 2101 N N . GLY B 1 7 ? -6.02 30.703 14.156 1 97.12 7 GLY B N 1
ATOM 2102 C CA . GLY B 1 7 ? -6.188 30 15.422 1 97.12 7 GLY B CA 1
ATOM 2103 C C . GLY B 1 7 ? -4.875 29.516 16.016 1 97.12 7 GLY B C 1
ATOM 2104 O O . GLY B 1 7 ? -4.719 28.328 16.297 1 97.12 7 GLY B O 1
ATOM 2105 N N . ILE B 1 8 ? -3.986 30.438 16.406 1 97.88 8 ILE B N 1
ATOM 2106 C CA . ILE B 1 8 ? -2.619 30.141 16.812 1 97.88 8 ILE B CA 1
ATOM 2107 C C . ILE B 1 8 ? -2.619 29.562 18.219 1 97.88 8 ILE B C 1
ATOM 2109 O O . ILE B 1 8 ? -1.702 28.828 18.609 1 97.88 8 ILE B O 1
ATOM 2113 N N . ASN B 1 9 ? -3.654 29.812 18.969 1 96.06 9 ASN B N 1
ATOM 2114 C CA . ASN B 1 9 ? -3.65 29.516 20.391 1 96.06 9 ASN B CA 1
ATOM 2115 C C . ASN B 1 9 ? -4.016 28.062 20.672 1 96.06 9 ASN B C 1
ATOM 2117 O O . ASN B 1 9 ? -3.945 27.594 21.812 1 96.06 9 ASN B O 1
ATOM 2121 N N . GLY B 1 10 ? -4.418 27.406 19.656 1 94.25 10 GLY B N 1
ATOM 2122 C CA . GLY B 1 10 ? -4.719 25.984 19.828 1 94.25 10 GLY B CA 1
ATOM 2123 C C . GLY B 1 10 ? -3.48 25.109 19.812 1 94.25 10 GLY B C 1
ATOM 2124 O O . GLY B 1 10 ? -2.412 25.547 19.375 1 94.25 10 GLY B O 1
ATOM 2125 N N . LYS B 1 11 ? -3.666 23.828 20.25 1 92.94 11 LYS B N 1
ATOM 2126 C CA . LYS B 1 11 ? -2.564 22.875 20.281 1 92.94 11 LYS B CA 1
ATOM 2127 C C . LYS B 1 11 ? -1.946 22.703 18.906 1 92.94 11 LYS B C 1
ATOM 2129 O O . LYS B 1 11 ? -0.725 22.781 18.75 1 92.94 11 LYS B O 1
ATOM 2134 N N . MET B 1 12 ? -2.775 22.5 17.938 1 94.44 12 MET B N 1
ATOM 2135 C CA . MET B 1 12 ? -2.281 22.312 16.578 1 94.44 12 MET B CA 1
ATOM 2136 C C . MET B 1 12 ? -1.657 23.594 16.047 1 94.44 12 MET B C 1
ATOM 2138 O O . MET B 1 12 ? -0.644 23.562 15.352 1 94.44 12 MET B O 1
ATOM 2142 N N . GLY B 1 13 ? -2.307 24.719 16.328 1 96.94 13 GLY B N 1
ATOM 2143 C CA . GLY B 1 13 ? -1.72 25.984 15.922 1 96.94 13 GLY B CA 1
ATOM 2144 C C . GLY B 1 13 ? -0.289 26.156 16.391 1 96.94 13 GLY B C 1
ATOM 2145 O O . GLY B 1 13 ? 0.595 26.5 15.609 1 96.94 13 GLY B O 1
ATOM 2146 N N . LEU B 1 14 ? -0.089 25.844 17.625 1 96.62 14 LEU B N 1
ATOM 2147 C CA . LEU B 1 14 ? 1.233 25.984 18.234 1 96.62 14 LEU B CA 1
ATOM 2148 C C . LEU B 1 14 ? 2.209 24.969 17.641 1 96.62 14 LEU B C 1
ATOM 2150 O O . LEU B 1 14 ? 3.373 25.297 17.406 1 96.62 14 LEU B O 1
ATOM 2154 N N . ALA B 1 15 ? 1.736 23.766 17.406 1 95.56 15 ALA B N 1
ATOM 2155 C CA . ALA B 1 15 ? 2.578 22.734 16.812 1 95.56 15 ALA B CA 1
ATOM 2156 C C . ALA B 1 15 ? 3.031 23.125 15.414 1 95.56 15 ALA B C 1
ATOM 2158 O O . ALA B 1 15 ? 4.199 22.953 15.062 1 95.56 15 ALA B O 1
ATOM 2159 N N . ILE B 1 16 ? 2.123 23.688 14.68 1 97.69 16 ILE B N 1
ATOM 2160 C CA . ILE B 1 16 ? 2.438 24.109 13.32 1 97.69 16 ILE B CA 1
ATOM 2161 C C . ILE B 1 16 ? 3.42 25.266 13.352 1 97.69 16 ILE B C 1
ATOM 2163 O O . ILE B 1 16 ? 4.371 25.312 12.562 1 97.69 16 ILE B O 1
ATOM 2167 N N . ALA B 1 17 ? 3.199 26.188 14.289 1 97.69 17 ALA B N 1
ATOM 2168 C CA . ALA B 1 17 ? 4.121 27.312 14.445 1 97.69 17 ALA B CA 1
ATOM 2169 C C . ALA B 1 17 ? 5.539 26.812 14.719 1 97.69 17 ALA B C 1
ATOM 2171 O O . ALA B 1 17 ? 6.5 27.312 14.117 1 97.69 17 ALA B O 1
ATOM 2172 N N . HIS B 1 18 ? 5.598 25.891 15.57 1 96.31 18 HIS B N 1
ATOM 2173 C CA . HIS B 1 18 ? 6.895 25.312 15.906 1 96.31 18 HIS B CA 1
ATOM 2174 C C . HIS B 1 18 ? 7.582 24.734 14.672 1 96.31 18 HIS B C 1
ATOM 2176 O O . HIS B 1 18 ? 8.773 24.984 14.453 1 96.31 18 HIS B O 1
ATOM 2182 N N . GLU B 1 19 ? 6.832 23.984 13.922 1 95.88 19 GLU B N 1
ATOM 2183 C CA . GLU B 1 19 ? 7.383 23.375 12.719 1 95.88 19 GLU B CA 1
ATOM 2184 C C . GLU B 1 19 ? 7.793 24.422 11.695 1 95.88 19 GLU B C 1
ATOM 2186 O O . GLU B 1 19 ? 8.805 24.266 11.008 1 95.88 19 GLU B O 1
ATOM 2191 N N . ILE B 1 20 ? 7.031 25.5 11.547 1 97.44 20 ILE B N 1
ATOM 2192 C CA . ILE B 1 20 ? 7.359 26.562 10.609 1 97.44 20 ILE B CA 1
ATOM 2193 C C . ILE B 1 20 ? 8.688 27.203 11.008 1 97.44 20 ILE B C 1
ATOM 2195 O O . ILE B 1 20 ? 9.562 27.406 10.164 1 97.44 20 ILE B O 1
ATOM 2199 N N . MET B 1 21 ? 8.781 27.484 12.242 1 95.62 21 MET B N 1
ATOM 2200 C CA . MET B 1 21 ? 9.938 28.234 12.742 1 95.62 21 MET B CA 1
ATOM 2201 C C . MET B 1 21 ? 11.203 27.391 12.648 1 95.62 21 MET B C 1
ATOM 2203 O O . MET B 1 21 ? 12.312 27.938 12.617 1 95.62 21 MET B O 1
ATOM 2207 N N . ALA B 1 22 ? 11.055 26.094 12.586 1 93 22 ALA B N 1
ATOM 2208 C CA . ALA B 1 22 ? 12.188 25.188 12.461 1 93 22 ALA B CA 1
ATOM 2209 C C . ALA B 1 22 ? 12.492 24.891 10.992 1 93 22 ALA B C 1
ATOM 2211 O O . ALA B 1 22 ? 13.492 24.234 10.68 1 93 22 ALA B O 1
ATOM 2212 N N . HIS B 1 23 ? 11.727 25.359 10.133 1 93.56 23 HIS B N 1
ATOM 2213 C CA . HIS B 1 23 ? 11.844 25.031 8.711 1 93.56 23 HIS B CA 1
ATOM 2214 C C . HIS B 1 23 ? 12.727 26.047 7.992 1 93.56 23 HIS B C 1
ATOM 2216 O O . HIS B 1 23 ? 12.57 27.25 8.18 1 93.56 23 HIS B O 1
ATOM 2222 N N . PRO B 1 24 ? 13.57 25.562 7.113 1 92.19 24 PRO B N 1
ATOM 2223 C CA . PRO B 1 24 ? 14.508 26.469 6.457 1 92.19 24 PRO B CA 1
ATOM 2224 C C . PRO B 1 24 ? 13.844 27.328 5.391 1 92.19 24 PRO B C 1
ATOM 2226 O O . PRO B 1 24 ? 14.305 28.438 5.113 1 92.19 24 PRO B O 1
ATOM 2229 N N . ASP B 1 25 ? 12.719 26.875 4.824 1 94.5 25 ASP B N 1
ATOM 2230 C CA . ASP B 1 25 ? 12.172 27.547 3.646 1 94.5 25 ASP B CA 1
ATOM 2231 C C . ASP B 1 25 ? 10.82 28.188 3.959 1 94.5 25 ASP B C 1
ATOM 2233 O O . ASP B 1 25 ? 10.172 28.734 3.068 1 94.5 25 ASP B O 1
ATOM 2237 N N . LEU B 1 26 ? 10.383 28.109 5.242 1 97 26 LEU B N 1
ATOM 2238 C CA . LEU B 1 26 ? 9.078 28.656 5.605 1 97 26 LEU B CA 1
ATOM 2239 C C . LEU B 1 26 ? 9.227 29.734 6.672 1 97 26 LEU B C 1
ATOM 2241 O O . LEU B 1 26 ? 10.172 29.719 7.457 1 97 26 LEU B O 1
ATOM 2245 N N . GLU B 1 27 ? 8.289 30.641 6.574 1 97.25 27 GLU B N 1
ATOM 2246 C CA . GLU B 1 27 ? 8.242 31.719 7.551 1 97.25 27 GLU B CA 1
ATOM 2247 C C . GLU B 1 27 ? 6.832 31.891 8.117 1 97.25 27 GLU B C 1
ATOM 2249 O O . GLU B 1 27 ? 5.848 31.828 7.379 1 97.25 27 GLU B O 1
ATOM 2254 N N . LEU B 1 28 ? 6.828 32.062 9.43 1 98.06 28 LEU B N 1
ATOM 2255 C CA . LEU B 1 28 ? 5.551 32.438 10.031 1 98.06 28 LEU B CA 1
ATOM 2256 C C . LEU B 1 28 ? 5.223 33.906 9.781 1 98.06 28 LEU B C 1
ATOM 2258 O O . LEU B 1 28 ? 5.797 34.781 10.422 1 98.06 28 LEU B O 1
ATOM 2262 N N . GLY B 1 29 ? 4.289 34.156 8.891 1 97.62 29 GLY B N 1
ATOM 2263 C CA . GLY B 1 29 ? 4.012 35.5 8.469 1 97.62 29 GLY B CA 1
ATOM 2264 C C . GLY B 1 29 ? 2.996 36.219 9.344 1 97.62 29 GLY B C 1
ATOM 2265 O O . GLY B 1 29 ? 3.033 37.438 9.484 1 97.62 29 GLY B O 1
ATOM 2266 N N . ALA B 1 30 ? 2.078 35.469 9.828 1 98.06 30 ALA B N 1
ATOM 2267 C CA . ALA B 1 30 ? 1.024 36.031 10.656 1 98.06 30 ALA B CA 1
ATOM 2268 C C . ALA B 1 30 ? 0.33 34.969 11.492 1 98.06 30 ALA B C 1
ATOM 2270 O O . ALA B 1 30 ? 0.391 33.781 11.164 1 98.06 30 ALA B O 1
ATOM 2271 N N . ALA B 1 31 ? -0.294 35.375 12.57 1 98.5 31 ALA B N 1
ATOM 2272 C CA . ALA B 1 31 ? -1.076 34.531 13.461 1 98.5 31 ALA B CA 1
ATOM 2273 C C . ALA B 1 31 ? -2.346 35.25 13.922 1 98.5 31 ALA B C 1
ATOM 2275 O O . ALA B 1 31 ? -2.33 36.438 14.188 1 98.5 31 ALA B O 1
ATOM 2276 N N . SER B 1 32 ? -3.348 34.469 14.008 1 98.5 32 SER B N 1
ATOM 2277 C CA . SER B 1 32 ? -4.598 35.094 14.398 1 98.5 32 SER B CA 1
ATOM 2278 C C . SER B 1 32 ? -5.234 34.406 15.586 1 98.5 32 SER B C 1
ATOM 2280 O O . SER B 1 32 ? -4.93 33.25 15.867 1 98.5 32 SER B O 1
ATOM 2282 N N . VAL B 1 33 ? -6.082 35.094 16.344 1 97.88 33 VAL B N 1
ATOM 2283 C CA . VAL B 1 33 ? -7 34.594 17.359 1 97.88 33 VAL B CA 1
ATOM 2284 C C . VAL B 1 33 ? -8.359 35.25 17.188 1 97.88 33 VAL B C 1
ATOM 2286 O O . VAL B 1 33 ? -8.508 36.188 16.406 1 97.88 33 VAL B O 1
ATOM 2289 N N . ARG B 1 34 ? -9.305 34.688 17.891 1 95.75 34 ARG B N 1
ATOM 2290 C CA . ARG B 1 34 ? -10.633 35.281 17.844 1 95.75 34 ARG B CA 1
ATOM 2291 C C . ARG B 1 34 ? -10.648 36.688 18.453 1 95.75 34 ARG B C 1
ATOM 2293 O O . ARG B 1 34 ? -9.805 37 19.297 1 95.75 34 ARG B O 1
ATOM 2300 N N . ASN B 1 35 ? -11.648 37.438 17.969 1 93.31 35 ASN B N 1
ATOM 2301 C CA . ASN B 1 35 ? -11.805 38.75 18.547 1 93.31 35 ASN B CA 1
ATOM 2302 C C . ASN B 1 35 ? -12.008 38.688 20.062 1 93.31 35 ASN B C 1
ATOM 2304 O O . ASN B 1 35 ? -12.758 37.844 20.547 1 93.31 35 ASN B O 1
ATOM 2308 N N . GLY B 1 36 ? -11.289 39.531 20.781 1 93.31 36 GLY B N 1
ATOM 2309 C CA . GLY B 1 36 ? -11.445 39.625 22.234 1 93.31 36 GLY B CA 1
ATOM 2310 C C . GLY B 1 36 ? -10.508 38.688 22.984 1 93.31 36 GLY B C 1
ATOM 2311 O O . GLY B 1 36 ? -10.438 38.719 24.203 1 93.31 36 GLY B O 1
ATOM 2312 N N . HIS B 1 37 ? -9.867 37.844 22.281 1 95.38 37 HIS B N 1
ATOM 2313 C CA . HIS B 1 37 ? -8.945 36.938 22.953 1 95.38 37 HIS B CA 1
ATOM 2314 C C . HIS B 1 37 ? -7.781 37.688 23.578 1 95.38 37 HIS B C 1
ATOM 2316 O O . HIS B 1 37 ? -7.305 38.688 23.016 1 95.38 37 HIS B O 1
ATOM 2322 N N . GLU B 1 38 ? -7.211 37.25 24.641 1 96.56 38 GLU B N 1
ATOM 2323 C CA . GLU B 1 38 ? -6.184 37.906 25.422 1 96.56 38 GLU B CA 1
ATOM 2324 C C . GLU B 1 38 ? -4.859 37.969 24.656 1 96.56 38 GLU B C 1
ATOM 2326 O O . GLU B 1 38 ? -4.004 38.812 24.953 1 96.56 38 GLU B O 1
ATOM 2331 N N . TRP B 1 39 ? -4.656 37.094 23.688 1 97.31 39 TRP B N 1
ATOM 2332 C CA . TRP B 1 39 ? -3.393 37.062 22.969 1 97.31 39 TRP B CA 1
ATOM 2333 C C . TRP B 1 39 ? -3.35 38.125 21.875 1 97.31 39 TRP B C 1
ATOM 2335 O O . TRP B 1 39 ? -2.281 38.438 21.344 1 97.31 39 TRP B O 1
ATOM 2345 N N . ALA B 1 40 ? -4.488 38.719 21.547 1 96.56 40 ALA B N 1
ATOM 2346 C CA . ALA B 1 40 ? -4.551 39.688 20.453 1 96.56 40 ALA B CA 1
ATOM 2347 C C . ALA B 1 40 ? -3.627 40.875 20.719 1 96.56 40 ALA B C 1
ATOM 2349 O O . ALA B 1 40 ? -3.629 41.438 21.812 1 96.56 40 ALA B O 1
ATOM 2350 N N . GLY B 1 41 ? -2.863 41.219 19.719 1 96.25 41 GLY B N 1
ATOM 2351 C CA . GLY B 1 41 ? -1.983 42.375 19.812 1 96.25 41 GLY B CA 1
ATOM 2352 C C . GLY B 1 41 ? -0.633 42.031 20.422 1 96.25 41 GLY B C 1
ATOM 2353 O O . GLY B 1 41 ? 0.307 42.812 20.312 1 96.25 41 GLY B O 1
ATOM 2354 N N . LYS B 1 42 ? -0.483 40.969 21.016 1 97.12 42 LYS B N 1
ATOM 2355 C CA . LYS B 1 42 ? 0.76 40.625 21.688 1 97.12 42 LYS B CA 1
ATOM 2356 C C . LYS B 1 42 ? 1.726 39.938 20.719 1 97.12 42 LYS B C 1
ATOM 2358 O O . LYS B 1 42 ? 1.312 39.438 19.672 1 97.12 42 LYS B O 1
ATOM 2363 N N . ARG B 1 43 ? 3.035 40 21.141 1 96.44 43 ARG B N 1
ATOM 2364 C CA . ARG B 1 43 ? 4.023 39.219 20.406 1 96.44 43 ARG B CA 1
ATOM 2365 C C . ARG B 1 43 ? 3.857 37.719 20.703 1 96.44 43 ARG B C 1
ATOM 2367 O O . ARG B 1 43 ? 3.707 37.312 21.859 1 96.44 43 ARG B O 1
ATOM 2374 N N . LEU B 1 44 ? 3.779 36.906 19.625 1 97 44 LEU B N 1
ATOM 2375 C CA . LEU B 1 44 ? 3.545 35.469 19.75 1 97 44 LEU B CA 1
ATOM 2376 C C . LEU B 1 44 ? 4.5 34.844 20.766 1 97 44 LEU B C 1
ATOM 2378 O O . LEU B 1 44 ? 4.078 34.062 21.625 1 97 44 LEU B O 1
ATOM 2382 N N . CYS B 1 45 ? 5.84 35.156 20.766 1 94.12 45 CYS B N 1
ATOM 2383 C CA . CYS B 1 45 ? 6.848 34.562 21.625 1 94.12 45 CYS B CA 1
ATOM 2384 C C . CYS B 1 45 ? 6.637 34.938 23.078 1 94.12 45 CYS B C 1
ATOM 2386 O O . CYS B 1 45 ? 7.168 34.312 23.984 1 94.12 45 CYS B O 1
ATOM 2388 N N . ASP B 1 46 ? 5.855 35.969 23.312 1 95.62 46 ASP B N 1
ATOM 2389 C CA . ASP B 1 46 ? 5.578 36.406 24.672 1 95.62 46 ASP B CA 1
ATOM 2390 C C . ASP B 1 46 ? 4.488 35.562 25.312 1 95.62 46 ASP B C 1
ATOM 2392 O O . ASP B 1 46 ? 4.453 35.375 26.531 1 95.62 46 ASP B O 1
ATOM 2396 N N . VAL B 1 47 ? 3.623 35.062 24.516 1 95.81 47 VAL B N 1
ATOM 2397 C CA . VAL B 1 47 ? 2.463 34.375 25.062 1 95.81 47 VAL B CA 1
ATOM 2398 C C . VAL B 1 47 ? 2.609 32.875 24.844 1 95.81 47 VAL B C 1
ATOM 2400 O O . VAL B 1 47 ? 1.841 32.094 25.391 1 95.81 47 VAL B O 1
ATOM 2403 N N . ALA B 1 48 ? 3.473 32.438 24.047 1 94.81 48 ALA B N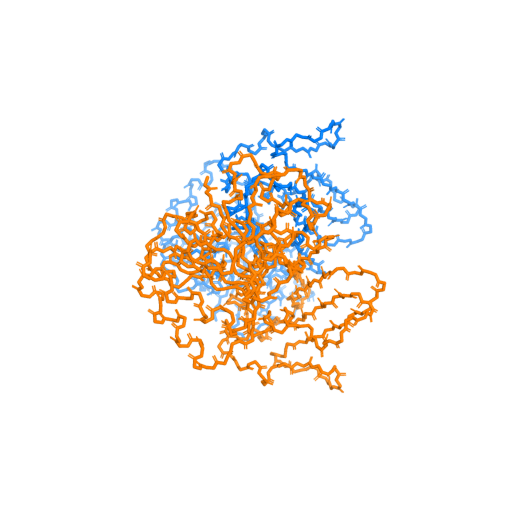 1
ATOM 2404 C CA . ALA B 1 48 ? 3.828 31.031 23.844 1 94.81 48 ALA B CA 1
ATOM 2405 C C . ALA B 1 48 ? 5.316 30.812 24.078 1 94.81 48 ALA B C 1
ATOM 2407 O O . ALA B 1 48 ? 6.09 30.656 23.125 1 94.81 48 ALA B O 1
ATOM 2408 N N . PRO B 1 49 ? 5.648 30.609 25.25 1 90.56 49 PRO B N 1
ATOM 2409 C CA . PRO B 1 49 ? 7.07 30.625 25.609 1 90.56 49 PRO B CA 1
ATOM 2410 C C . PRO B 1 49 ? 7.816 29.406 25.078 1 90.56 49 PRO B C 1
ATOM 2412 O O . PRO B 1 49 ? 9.047 29.422 24.984 1 90.56 49 PRO B O 1
ATOM 2415 N N . ASP B 1 50 ? 7.148 28.406 24.75 1 92.25 50 ASP B N 1
ATOM 2416 C CA . ASP B 1 50 ? 7.793 27.219 24.234 1 92.25 50 ASP B CA 1
ATOM 2417 C C . ASP B 1 50 ? 8.266 27.422 22.797 1 92.25 50 ASP B C 1
ATOM 2419 O O . ASP B 1 50 ? 9.047 26.625 22.266 1 92.25 50 ASP B O 1
ATOM 2423 N N . LEU B 1 51 ? 7.793 28.453 22.203 1 94.19 51 LEU B N 1
ATOM 2424 C CA . LEU B 1 51 ? 8.219 28.781 20.844 1 94.19 51 LEU B CA 1
ATOM 2425 C C . LEU B 1 51 ? 9.508 29.594 20.859 1 94.19 51 LEU B C 1
ATOM 2427 O O . LEU B 1 51 ? 9.781 30.312 21.812 1 94.19 51 LEU B O 1
ATOM 2431 N N . PRO B 1 52 ? 10.312 29.453 19.75 1 91.62 52 PRO B N 1
ATOM 2432 C CA . PRO B 1 52 ? 11.484 30.328 19.641 1 91.62 52 PRO B CA 1
ATOM 2433 C C . PRO B 1 52 ? 11.109 31.812 19.562 1 91.62 52 PRO B C 1
ATOM 2435 O O . PRO B 1 52 ? 9.969 32.156 19.25 1 91.62 52 PRO B O 1
ATOM 2438 N N . ASP B 1 53 ? 12.094 32.594 19.859 1 91.62 53 ASP B N 1
ATOM 2439 C CA . ASP B 1 53 ? 11.875 34.031 19.781 1 91.62 53 ASP B CA 1
ATOM 2440 C C . ASP B 1 53 ? 11.469 34.438 18.375 1 91.62 53 ASP B C 1
ATOM 2442 O O . ASP B 1 53 ? 11.984 33.906 17.391 1 91.62 53 ASP B O 1
ATOM 2446 N N . CYS B 1 54 ? 10.453 35.375 18.344 1 92.25 54 CYS B N 1
ATOM 2447 C CA . CYS B 1 54 ? 9.961 35.844 17.047 1 92.25 54 CYS B CA 1
ATOM 2448 C C . CYS B 1 54 ? 9.383 37.219 17.156 1 92.25 54 CYS B C 1
ATOM 2450 O O . CYS B 1 54 ? 9.234 37.781 18.25 1 92.25 54 CYS B O 1
ATOM 2452 N N . THR B 1 55 ? 9.086 37.875 15.977 1 92.25 55 THR B N 1
ATOM 2453 C CA . THR B 1 55 ? 8.562 39.219 15.945 1 92.25 55 THR B CA 1
ATOM 2454 C C . THR B 1 55 ? 7.102 39.219 15.508 1 92.25 55 THR B C 1
ATOM 2456 O O . THR B 1 55 ? 6.484 40.281 15.383 1 92.25 55 THR B O 1
ATOM 2459 N N . VAL B 1 56 ? 6.527 38.094 15.375 1 95.88 56 VAL B N 1
ATOM 2460 C CA . VAL B 1 56 ? 5.164 37.969 14.867 1 95.88 56 VAL B CA 1
ATOM 2461 C C . VAL B 1 56 ? 4.18 38.469 15.938 1 95.88 56 VAL B C 1
ATOM 2463 O O . VAL B 1 56 ? 4.238 38.031 17.078 1 95.88 56 VAL B O 1
ATOM 2466 N N . ARG B 1 57 ? 3.303 39.375 15.523 1 96.06 57 ARG B N 1
ATOM 2467 C CA . ARG B 1 57 ? 2.24 39.812 16.422 1 96.06 57 ARG B CA 1
ATOM 2468 C C . ARG B 1 57 ? 0.906 39.188 16.047 1 96.06 57 ARG B C 1
ATOM 2470 O O . ARG B 1 57 ? 0.578 39.062 14.867 1 96.06 57 ARG B O 1
ATOM 2477 N N . ILE B 1 58 ? 0.176 38.844 17.078 1 98.31 58 ILE B N 1
ATOM 2478 C CA . ILE B 1 58 ? -1.093 38.156 16.906 1 98.31 58 ILE B CA 1
ATOM 2479 C C . ILE B 1 58 ? -2.201 39.156 16.625 1 98.31 58 ILE B C 1
ATOM 2481 O O . ILE B 1 58 ? -2.271 40.188 17.281 1 98.31 58 ILE B O 1
ATOM 2485 N N . THR B 1 59 ? -3.006 38.875 15.68 1 98.19 59 THR B N 1
ATOM 2486 C CA . THR B 1 59 ? -4.066 39.812 15.336 1 98.19 59 THR B CA 1
ATOM 2487 C C . THR B 1 59 ? -5.426 39.094 15.336 1 98.19 59 THR B C 1
ATOM 2489 O O . THR B 1 59 ? -5.504 37.875 15.242 1 98.19 59 THR B O 1
ATOM 2492 N N . SER B 1 60 ? -6.508 39.875 15.562 1 97.81 60 SER B N 1
ATOM 2493 C CA . SER B 1 60 ? -7.871 39.375 15.391 1 97.81 60 SER B CA 1
ATOM 2494 C C . SER B 1 60 ? -8.5 39.938 14.117 1 97.81 60 SER B C 1
ATOM 2496 O O . SER B 1 60 ? -9.648 39.594 13.797 1 97.81 60 SER B O 1
ATOM 2498 N N . ASN B 1 61 ? -7.738 40.781 13.469 1 97.94 61 ASN B N 1
ATOM 2499 C CA . ASN B 1 61 ? -8.18 41.312 12.188 1 97.94 61 ASN B CA 1
ATOM 2500 C C . ASN B 1 61 ? -7.828 40.375 11.031 1 97.94 61 ASN B C 1
ATOM 2502 O O . ASN B 1 61 ? -6.676 40.312 10.594 1 97.94 61 ASN B O 1
ATOM 2506 N N . LEU B 1 62 ? -8.844 39.75 10.461 1 98.19 62 LEU B N 1
ATOM 2507 C CA . LEU B 1 62 ? -8.633 38.688 9.484 1 98.19 62 LEU B CA 1
ATOM 2508 C C . LEU B 1 62 ? -8.133 39.25 8.164 1 98.19 62 LEU B C 1
ATOM 2510 O O . LEU B 1 62 ? -7.371 38.625 7.441 1 98.19 62 LEU B O 1
ATOM 2514 N N . ASP B 1 63 ? -8.531 40.5 7.812 1 98.06 63 ASP B N 1
ATOM 2515 C CA . ASP B 1 63 ? -8.031 41.125 6.598 1 98.06 63 ASP B CA 1
ATOM 2516 C C . ASP B 1 63 ? -6.523 41.375 6.676 1 98.06 63 ASP B C 1
ATOM 2518 O O . ASP B 1 63 ? -5.793 41.062 5.734 1 98.06 63 ASP B O 1
ATOM 2522 N N . GLN B 1 64 ? -6.125 41.906 7.809 1 97.56 64 GLN B N 1
ATOM 2523 C CA . GLN B 1 64 ? -4.703 42.125 8.039 1 97.56 64 GLN B CA 1
ATOM 2524 C C . GLN B 1 64 ? -3.93 40.812 8.055 1 97.56 64 GLN B C 1
ATOM 2526 O O . GLN B 1 64 ? -2.846 40.719 7.477 1 97.56 64 GLN B O 1
ATOM 2531 N N . PHE B 1 65 ? -4.52 39.875 8.703 1 98.06 65 PHE B N 1
ATOM 2532 C CA . PHE B 1 65 ? -3.926 38.562 8.82 1 98.06 65 PHE B CA 1
ATOM 2533 C C . PHE B 1 65 ? -3.686 37.969 7.445 1 98.06 65 PHE B C 1
ATOM 2535 O O . PHE B 1 65 ? -2.562 37.562 7.121 1 98.06 65 PHE B O 1
ATOM 2542 N N . CYS B 1 66 ? -4.684 37.906 6.621 1 98.31 66 CYS B N 1
ATOM 2543 C CA . CYS B 1 66 ? -4.625 37.25 5.32 1 98.31 66 CYS B CA 1
ATOM 2544 C C . CYS B 1 66 ? -3.715 38 4.363 1 98.31 66 CYS B C 1
ATOM 2546 O O . CYS B 1 66 ? -3.016 37.406 3.549 1 98.31 66 CYS B O 1
ATOM 2548 N N . ALA B 1 67 ? -3.67 39.312 4.473 1 97.75 67 ALA B N 1
ATOM 2549 C CA . ALA B 1 67 ? -2.879 40.125 3.568 1 97.75 67 ALA B CA 1
ATOM 2550 C C . ALA B 1 67 ? -1.385 39.938 3.799 1 97.75 67 ALA B C 1
ATOM 2552 O O . ALA B 1 67 ? -0.572 40.188 2.904 1 97.75 67 ALA B O 1
ATOM 2553 N N . ALA B 1 68 ? -1.022 39.438 4.934 1 97.75 68 ALA B N 1
ATOM 2554 C CA . ALA B 1 68 ? 0.376 39.375 5.355 1 97.75 68 ALA B CA 1
ATOM 2555 C C . ALA B 1 68 ? 1.008 38.031 4.98 1 97.75 68 ALA B C 1
ATOM 2557 O O . ALA B 1 68 ? 2.193 37.812 5.234 1 97.75 68 ALA B O 1
ATOM 2558 N N . VAL B 1 69 ? 0.264 37.125 4.324 1 98.19 69 VAL B N 1
ATOM 2559 C CA . VAL B 1 69 ? 0.795 35.781 4.164 1 98.19 69 VAL B CA 1
ATOM 2560 C C . VAL B 1 69 ? 0.544 35.281 2.742 1 98.19 69 VAL B C 1
ATOM 2562 O O . VAL B 1 69 ? -0.21 35.906 1.989 1 98.19 69 VAL B O 1
ATOM 2565 N N . ASP B 1 70 ? 1.261 34.25 2.363 1 98.19 70 ASP B N 1
ATOM 2566 C CA . ASP B 1 70 ? 1.095 33.594 1.061 1 98.19 70 ASP B CA 1
ATOM 2567 C C . ASP B 1 70 ? 0.032 32.5 1.115 1 98.19 70 ASP B C 1
ATOM 2569 O O . ASP B 1 70 ? -0.725 32.312 0.16 1 98.19 70 ASP B O 1
ATOM 2573 N N . VAL B 1 71 ? -0.05 31.797 2.24 1 98.5 71 VAL B N 1
ATOM 2574 C CA . VAL B 1 71 ? -0.972 30.688 2.447 1 98.5 71 VAL B CA 1
ATOM 2575 C C . VAL B 1 71 ? -1.473 30.688 3.889 1 98.5 71 VAL B C 1
ATOM 2577 O O . VAL B 1 71 ? -0.725 31.016 4.812 1 98.5 71 VAL B O 1
ATOM 2580 N N . VAL B 1 72 ? -2.727 30.328 4.051 1 98.69 72 VAL B N 1
ATOM 2581 C CA . VAL B 1 72 ? -3.326 30.25 5.379 1 98.69 72 VAL B CA 1
ATOM 2582 C C . VAL B 1 72 ? -3.521 28.797 5.781 1 98.69 72 VAL B C 1
ATOM 2584 O O . VAL B 1 72 ? -3.949 27.969 4.969 1 98.69 72 VAL B O 1
ATOM 2587 N N . VAL B 1 73 ? -3.176 28.469 7.016 1 98.69 73 VAL B N 1
ATOM 2588 C CA . VAL B 1 73 ? -3.451 27.172 7.617 1 98.69 73 VAL B CA 1
ATOM 2589 C C . VAL B 1 73 ? -4.465 27.328 8.742 1 98.69 73 VAL B C 1
ATOM 2591 O O . VAL B 1 73 ? -4.262 28.125 9.672 1 98.69 73 VAL B O 1
ATOM 2594 N N . ASP B 1 74 ? -5.488 26.562 8.648 1 98.56 74 ASP B N 1
ATOM 2595 C CA . ASP B 1 74 ? -6.602 26.719 9.578 1 98.56 74 ASP B CA 1
ATOM 2596 C C . ASP B 1 74 ? -6.855 25.422 10.344 1 98.56 74 ASP B C 1
ATOM 2598 O O . ASP B 1 74 ? -7.238 24.406 9.75 1 98.56 74 ASP B O 1
ATOM 2602 N N . PHE B 1 75 ? -6.617 25.375 11.602 1 96.31 75 PHE B N 1
ATOM 2603 C CA . PHE B 1 75 ? -6.984 24.312 12.547 1 96.31 75 PHE B CA 1
ATOM 2604 C C . PHE B 1 75 ? -7.77 24.891 13.719 1 96.31 75 PHE B C 1
ATOM 2606 O O . PHE B 1 75 ? -7.238 25.016 14.828 1 96.31 75 PHE B O 1
ATOM 2613 N N . THR B 1 76 ? -9.016 25.188 13.523 1 96.25 76 THR B N 1
ATOM 2614 C CA . THR B 1 76 ? -9.836 25.875 14.516 1 96.25 76 THR B CA 1
ATOM 2615 C C . THR B 1 76 ? -11.141 25.125 14.75 1 96.25 76 THR B C 1
ATOM 2617 O O . THR B 1 76 ? -11.133 24 15.25 1 96.25 76 THR B O 1
ATOM 2620 N N . ARG B 1 77 ? -12.211 25.875 14.602 1 95.25 77 ARG B N 1
ATOM 2621 C CA . ARG B 1 77 ? -13.586 25.391 14.641 1 95.25 77 ARG B CA 1
ATOM 2622 C C . ARG B 1 77 ? -14.352 25.812 13.391 1 95.25 77 ARG B C 1
ATOM 2624 O O . ARG B 1 77 ? -13.961 26.766 12.711 1 95.25 77 ARG B O 1
ATOM 2631 N N . PRO B 1 78 ? -15.383 25.047 13.148 1 96.5 78 PRO B N 1
ATOM 2632 C CA . PRO B 1 78 ? -16.125 25.328 11.922 1 96.5 78 PRO B CA 1
ATOM 2633 C C . PRO B 1 78 ? -16.531 26.797 11.797 1 96.5 78 PRO B C 1
ATOM 2635 O O . PRO B 1 78 ? -16.406 27.375 10.719 1 96.5 78 PRO B O 1
ATOM 2638 N N . ASP B 1 79 ? -16.938 27.422 12.859 1 95.94 79 ASP B N 1
ATOM 2639 C CA . ASP B 1 79 ? -17.359 28.812 12.797 1 95.94 79 ASP B CA 1
ATOM 2640 C C . ASP B 1 79 ? -16.203 29.719 12.438 1 95.94 79 ASP B C 1
ATOM 2642 O O . ASP B 1 79 ? -16.359 30.672 11.672 1 95.94 79 ASP B O 1
ATOM 2646 N N . ALA B 1 80 ? -15.055 29.516 12.953 1 96.69 80 ALA B N 1
ATOM 2647 C CA . ALA B 1 80 ? -13.859 30.297 12.648 1 96.69 80 ALA B CA 1
ATOM 2648 C C . ALA B 1 80 ? -13.43 30.109 11.203 1 96.69 80 ALA B C 1
ATOM 2650 O O . ALA B 1 80 ? -13.008 31.062 10.539 1 96.69 80 ALA B O 1
ATOM 2651 N N . THR B 1 81 ? -13.484 28.875 10.719 1 97.38 81 THR B N 1
ATOM 2652 C CA . THR B 1 81 ? -13.164 28.594 9.32 1 97.38 81 THR B CA 1
ATOM 2653 C C . THR B 1 81 ? -14.078 29.375 8.391 1 97.38 81 THR B C 1
ATOM 2655 O O . THR B 1 81 ? -13.617 29.984 7.418 1 97.38 81 THR B O 1
ATOM 2658 N N . LEU B 1 82 ? -15.383 29.359 8.742 1 96.62 82 LEU B N 1
ATOM 2659 C CA . LEU B 1 82 ? -16.359 30.031 7.902 1 96.62 82 LEU B CA 1
ATOM 2660 C C . LEU B 1 82 ? -16.141 31.547 7.934 1 96.62 82 LEU B C 1
ATOM 2662 O O . LEU B 1 82 ? -16.469 32.25 6.969 1 96.62 82 LEU B O 1
ATOM 2666 N N . ALA B 1 83 ? -15.578 32.031 8.992 1 96.56 83 ALA B N 1
ATOM 2667 C CA . ALA B 1 83 ? -15.32 33.469 9.133 1 96.56 83 ALA B CA 1
ATOM 2668 C C . ALA B 1 83 ? -14.148 33.906 8.258 1 96.56 83 ALA B C 1
ATOM 2670 O O . ALA B 1 83 ? -14.125 35.031 7.754 1 96.56 83 ALA B O 1
ATOM 2671 N N . ILE B 1 84 ? -13.18 33.062 8.055 1 97.5 84 ILE B N 1
ATOM 2672 C CA . ILE B 1 84 ? -11.984 33.5 7.34 1 97.5 84 ILE B CA 1
ATOM 2673 C C . ILE B 1 84 ? -12.148 33.219 5.844 1 97.5 84 ILE B C 1
ATOM 2675 O O . ILE B 1 84 ? -11.445 33.812 5.02 1 97.5 84 ILE B O 1
ATOM 2679 N N . LEU B 1 85 ? -13.016 32.375 5.52 1 97.38 85 LEU B N 1
ATOM 2680 C CA . LEU B 1 85 ? -13.188 31.906 4.148 1 97.38 85 LEU B CA 1
ATOM 2681 C C . LEU B 1 85 ? -13.445 33.094 3.207 1 97.38 85 LEU B C 1
ATOM 2683 O O . LEU B 1 85 ? -12.758 33.219 2.191 1 97.38 85 LEU B O 1
ATOM 2687 N N . PRO B 1 86 ? -14.367 33.969 3.496 1 96.75 86 PRO B N 1
ATOM 2688 C CA . PRO B 1 86 ? -14.617 35.094 2.59 1 96.75 86 PRO B CA 1
ATOM 2689 C C . PRO B 1 86 ? -13.414 36.031 2.459 1 96.75 86 PRO B C 1
ATOM 2691 O O . PRO B 1 86 ? -13.203 36.625 1.397 1 96.75 86 PRO B O 1
ATOM 2694 N N . VAL B 1 87 ? -12.648 36.156 3.521 1 98.06 87 VAL B N 1
ATOM 2695 C CA . VAL B 1 87 ? -11.461 37.031 3.5 1 98.06 87 VAL B CA 1
ATOM 2696 C C . VAL B 1 87 ? -10.398 36.406 2.586 1 98.06 87 VAL B C 1
ATOM 2698 O O . VAL B 1 87 ? -9.789 37.125 1.778 1 98.06 87 VAL B O 1
ATOM 2701 N N . CYS B 1 88 ? -10.219 35.094 2.719 1 98.06 88 CYS B N 1
ATOM 2702 C CA . CYS B 1 88 ? -9.289 34.406 1.841 1 98.06 88 CYS B CA 1
ATOM 2703 C C . CYS B 1 88 ? -9.703 34.531 0.381 1 98.06 88 CYS B C 1
ATOM 2705 O O . CYS B 1 88 ? -8.859 34.719 -0.497 1 98.06 88 CYS B O 1
ATOM 2707 N N . GLN B 1 89 ? -10.953 34.438 0.137 1 97.31 89 GLN B N 1
ATOM 2708 C CA . GLN B 1 89 ? -11.469 34.562 -1.22 1 97.31 89 GLN B CA 1
ATOM 2709 C C . GLN B 1 89 ? -11.18 35.969 -1.769 1 97.31 89 GLN B C 1
ATOM 2711 O O . GLN B 1 89 ? -10.672 36.125 -2.883 1 97.31 89 GLN B O 1
ATOM 2716 N N . LYS B 1 90 ? -11.562 36.906 -0.983 1 97.12 90 LYS B N 1
ATOM 2717 C CA . LYS B 1 90 ? -11.383 38.312 -1.375 1 97.12 90 LYS B CA 1
ATOM 2718 C C . LYS B 1 90 ? -9.93 38.594 -1.731 1 97.12 90 LYS B C 1
ATOM 2720 O O . LYS B 1 90 ? -9.648 39.25 -2.732 1 97.12 90 LYS B O 1
ATOM 2725 N N . LEU B 1 91 ? -9.031 38.062 -0.995 1 97.62 91 LEU B N 1
ATOM 2726 C CA . LEU B 1 91 ? -7.617 38.375 -1.162 1 97.62 91 LEU B CA 1
ATOM 2727 C C . LEU B 1 91 ? -6.918 37.281 -1.969 1 97.62 91 LEU B C 1
ATOM 2729 O O . LEU B 1 91 ? -5.695 37.312 -2.127 1 97.62 91 LEU B O 1
ATOM 2733 N N . LYS B 1 92 ? -7.637 36.281 -2.441 1 96.75 92 LYS B N 1
ATOM 2734 C CA . LYS B 1 92 ? -7.16 35.188 -3.283 1 96.75 92 LYS B CA 1
ATOM 2735 C C . LYS B 1 92 ? -6.035 34.438 -2.6 1 96.75 92 LYS B C 1
ATOM 2737 O O . LYS B 1 92 ? -4.988 34.188 -3.201 1 96.75 92 LYS B O 1
ATOM 2742 N N . LYS B 1 93 ? -6.27 34.094 -1.35 1 98 93 LYS B N 1
ATOM 2743 C CA . LYS B 1 93 ? -5.273 33.375 -0.563 1 98 93 LYS B CA 1
ATOM 2744 C C . LYS B 1 93 ? -5.598 31.875 -0.491 1 98 93 LYS B C 1
ATOM 2746 O O . LYS B 1 93 ? -6.703 31.5 -0.098 1 98 93 LYS B O 1
ATOM 2751 N N . PRO B 1 94 ? -4.594 31.016 -0.849 1 98.56 94 PRO B N 1
ATOM 2752 C CA . PRO B 1 94 ? -4.793 29.578 -0.619 1 98.56 94 PRO B CA 1
ATOM 2753 C C . PRO B 1 94 ? -5.035 29.25 0.852 1 98.56 94 PRO B C 1
ATOM 2755 O O . PRO B 1 94 ? -4.492 29.906 1.736 1 98.56 94 PRO B O 1
ATOM 2758 N N . LEU B 1 95 ? -5.863 28.203 1.049 1 98.62 95 LEU B N 1
ATOM 2759 C CA . LEU B 1 95 ? -6.277 27.875 2.408 1 98.62 95 LEU B CA 1
ATOM 2760 C C . LEU B 1 95 ? -6.199 26.359 2.654 1 98.62 95 LEU B C 1
ATOM 2762 O O . LEU B 1 95 ? -6.84 25.578 1.951 1 98.62 95 LEU B O 1
ATOM 2766 N N . MET B 1 96 ? -5.375 25.953 3.633 1 98.62 96 MET B N 1
ATOM 2767 C CA . MET B 1 96 ? -5.328 24.578 4.129 1 98.62 96 MET B CA 1
ATOM 2768 C C . MET B 1 96 ? -6.215 24.422 5.359 1 98.62 96 MET B C 1
ATOM 2770 O O . MET B 1 96 ? -5.949 25.016 6.406 1 98.62 96 MET B O 1
ATOM 2774 N N . ILE B 1 97 ? -7.246 23.609 5.23 1 98.5 97 ILE B N 1
ATOM 2775 C CA . ILE B 1 97 ? -8.227 23.453 6.301 1 98.5 97 ILE B CA 1
ATOM 2776 C C . ILE B 1 97 ? -8.055 22.078 6.961 1 98.5 97 ILE B C 1
ATOM 2778 O O . ILE B 1 97 ? -8.297 21.047 6.336 1 98.5 97 ILE B O 1
ATOM 2782 N N . GLY B 1 98 ? -7.66 22.062 8.203 1 97 98 GLY B N 1
ATOM 2783 C CA . GLY B 1 98 ? -7.605 20.859 9 1 97 98 GLY B CA 1
ATOM 2784 C C . GLY B 1 98 ? -8.75 20.75 9.992 1 97 98 GLY B C 1
ATOM 2785 O O . GLY B 1 98 ? -8.883 19.734 10.688 1 97 98 GLY B O 1
ATOM 2786 N N . THR B 1 99 ? -9.586 21.766 10 1 94.62 99 THR B N 1
ATOM 2787 C CA . THR B 1 99 ? -10.766 21.797 10.859 1 94.62 99 THR B CA 1
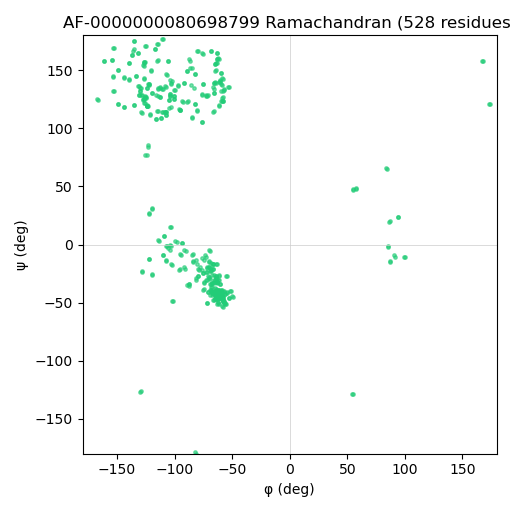ATOM 2788 C C . THR B 1 99 ? -11.758 20.719 10.453 1 94.62 99 THR B C 1
ATOM 2790 O O . THR B 1 99 ? -11.945 20.453 9.266 1 94.62 99 THR B O 1
ATOM 2793 N N . THR B 1 100 ? -12.336 20.078 11.484 1 91.06 100 THR B N 1
ATOM 2794 C CA . THR B 1 100 ? -13.312 19.016 11.25 1 91.06 100 THR B CA 1
ATOM 2795 C C . THR B 1 100 ? -14.672 19.406 11.812 1 91.06 100 THR B C 1
ATOM 2797 O O . THR B 1 100 ? -14.82 20.469 12.414 1 91.06 100 THR B O 1
ATOM 2800 N N . GLY B 1 101 ? -15.695 18.641 11.445 1 90.75 101 GLY B N 1
ATOM 2801 C CA . GLY B 1 101 ? -16.984 18.812 12.086 1 90.75 101 GLY B CA 1
ATOM 2802 C C . GLY B 1 101 ? -17.906 19.75 11.336 1 90.75 101 GLY B C 1
ATOM 2803 O O . GLY B 1 101 ? -18.766 20.406 11.938 1 90.75 101 GLY B O 1
ATOM 2804 N N . PHE B 1 102 ? -17.703 19.906 10.109 1 95.12 102 PHE B N 1
ATOM 2805 C CA . PHE B 1 102 ? -18.547 20.766 9.297 1 95.12 102 PHE B CA 1
ATOM 2806 C C . PHE B 1 102 ? -19.891 20.094 9.023 1 95.12 102 PHE B C 1
ATOM 2808 O O . PHE B 1 102 ? -19.953 18.875 8.789 1 95.12 102 PHE B O 1
ATOM 2815 N N . ASN B 1 103 ? -20.906 20.938 9.133 1 95.12 103 ASN B N 1
ATOM 2816 C CA . ASN B 1 103 ? -22.203 20.453 8.664 1 95.12 103 ASN B CA 1
ATOM 2817 C C . ASN B 1 103 ? -22.328 20.594 7.152 1 95.12 103 ASN B C 1
ATOM 2819 O O . ASN B 1 103 ? -21.406 21.047 6.48 1 95.12 103 ASN B O 1
ATOM 2823 N N . GLN B 1 104 ? -23.422 20.203 6.625 1 95.25 104 GLN B N 1
ATOM 2824 C CA . GLN B 1 104 ? -23.641 20.172 5.184 1 95.25 104 GLN B CA 1
ATOM 2825 C C . GLN B 1 104 ? -23.547 21.578 4.582 1 95.25 104 GLN B C 1
ATOM 2827 O O . GLN B 1 104 ? -22.953 21.766 3.518 1 95.25 104 GLN B O 1
ATOM 2832 N N . ASP B 1 105 ? -24.125 22.438 5.238 1 95.19 105 ASP B N 1
ATOM 2833 C CA . ASP B 1 105 ? -24.125 23.812 4.746 1 95.19 105 ASP B CA 1
ATOM 2834 C C . ASP B 1 105 ? -22.703 24.375 4.695 1 95.19 105 ASP B C 1
ATOM 2836 O O . ASP B 1 105 ? -22.312 25.016 3.711 1 95.19 105 ASP B O 1
ATOM 2840 N N . ALA B 1 106 ? -21.984 24.156 5.75 1 94.5 106 ALA B N 1
ATOM 2841 C CA . ALA B 1 106 ? -20.609 24.625 5.812 1 94.5 106 ALA B CA 1
ATOM 2842 C C . ALA B 1 106 ? -19.766 23.969 4.73 1 94.5 106 ALA B C 1
ATOM 2844 O O . ALA B 1 106 ? -18.938 24.625 4.09 1 94.5 106 ALA B O 1
ATOM 2845 N N . THR B 1 107 ? -20 22.766 4.551 1 95.5 107 THR B N 1
ATOM 2846 C CA . THR B 1 107 ? -19.266 22.031 3.527 1 95.5 107 THR B CA 1
ATOM 2847 C C . THR B 1 107 ? -19.562 22.594 2.141 1 95.5 107 THR B C 1
ATOM 2849 O O . THR B 1 107 ? -18.656 22.719 1.312 1 95.5 107 THR B O 1
ATOM 2852 N N . ALA B 1 108 ? -20.766 22.859 1.907 1 96 108 ALA B N 1
ATOM 2853 C CA . ALA B 1 108 ? -21.156 23.453 0.632 1 96 108 ALA B CA 1
ATOM 2854 C C . ALA B 1 108 ? -20.469 24.797 0.411 1 96 108 ALA B C 1
ATOM 2856 O O . ALA B 1 108 ? -20.078 25.125 -0.711 1 96 108 ALA B O 1
ATOM 2857 N N . TRP B 1 109 ? -20.406 25.5 1.449 1 95.19 109 TRP B N 1
ATOM 2858 C CA . TRP B 1 109 ? -19.734 26.781 1.363 1 95.19 109 TRP B CA 1
ATOM 2859 C C . TRP B 1 109 ? -18.266 26.609 0.998 1 95.19 109 TRP B C 1
ATOM 2861 O O . TRP B 1 109 ? -17.719 27.375 0.2 1 95.19 109 TRP B O 1
ATOM 2871 N N . ILE B 1 110 ? -17.609 25.703 1.59 1 97.25 110 ILE B N 1
ATOM 2872 C CA . ILE B 1 110 ? -16.203 25.406 1.306 1 97.25 110 ILE B CA 1
ATOM 2873 C C . ILE B 1 110 ? -16.047 25.016 -0.16 1 97.25 110 ILE B C 1
ATOM 2875 O O . ILE B 1 110 ? -15.133 25.484 -0.841 1 97.25 110 ILE B O 1
ATOM 2879 N N . HIS B 1 111 ? -16.953 24.281 -0.635 1 97.06 111 HIS B N 1
ATOM 2880 C CA . HIS B 1 111 ? -16.938 23.859 -2.033 1 97.06 111 HIS B CA 1
ATOM 2881 C C . HIS B 1 111 ? -17.062 25.062 -2.965 1 97.06 111 HIS B C 1
ATOM 2883 O O . HIS B 1 111 ? -16.375 25.141 -3.984 1 97.06 111 HIS B O 1
ATOM 2889 N N . ARG B 1 112 ? -17.906 25.906 -2.646 1 96.38 112 ARG B N 1
ATOM 2890 C CA . ARG B 1 112 ? -18.094 27.109 -3.451 1 96.38 112 ARG B CA 1
ATOM 2891 C C . ARG B 1 112 ? -16.828 27.984 -3.434 1 96.38 112 ARG B C 1
ATOM 2893 O O . ARG B 1 112 ? -16.438 28.531 -4.465 1 96.38 112 ARG B O 1
ATOM 2900 N N . ALA B 1 113 ? -16.281 28.109 -2.285 1 96.88 113 ALA B N 1
ATOM 2901 C CA . ALA B 1 113 ? -15.062 28.906 -2.15 1 96.88 113 ALA B CA 1
ATOM 2902 C C . ALA B 1 113 ? -13.93 28.328 -2.994 1 96.88 113 ALA B C 1
ATOM 2904 O O . ALA B 1 113 ? -13.117 29.078 -3.545 1 96.88 113 ALA B O 1
ATOM 2905 N N . ALA B 1 114 ? -13.922 27.047 -3.105 1 97.44 114 ALA B N 1
ATOM 2906 C CA . ALA B 1 114 ? -12.867 26.344 -3.824 1 97.44 114 ALA B CA 1
ATOM 2907 C C . ALA B 1 114 ? -12.906 26.656 -5.316 1 97.44 114 ALA B C 1
ATOM 2909 O O . ALA B 1 114 ? -11.938 26.422 -6.035 1 97.44 114 ALA B O 1
ATOM 2910 N N . GLN B 1 115 ? -14 27.188 -5.773 1 96.88 115 GLN B N 1
ATOM 2911 C CA . GLN B 1 115 ? -14.102 27.609 -7.164 1 96.88 115 GLN B CA 1
ATOM 2912 C C . GLN B 1 115 ? -13.242 28.844 -7.43 1 96.88 115 GLN B C 1
ATOM 2914 O O . GLN B 1 115 ? -12.945 29.172 -8.578 1 96.88 115 GLN B O 1
ATOM 2919 N N . HIS B 1 116 ? -12.812 29.5 -6.395 1 96.75 116 HIS B N 1
ATOM 2920 C CA . HIS B 1 116 ? -12.141 30.781 -6.562 1 96.75 116 HIS B CA 1
ATOM 2921 C C . HIS B 1 116 ? -10.719 30.734 -6.023 1 96.75 116 HIS B C 1
ATOM 2923 O O . HIS B 1 116 ? -9.859 31.516 -6.449 1 96.75 116 HIS B O 1
ATOM 2929 N N . ILE B 1 117 ? -10.453 29.875 -5.094 1 97.81 117 ILE B N 1
ATOM 2930 C CA . ILE B 1 117 ? -9.125 29.766 -4.504 1 97.81 117 ILE B CA 1
ATOM 2931 C C . ILE B 1 117 ? -8.773 28.297 -4.297 1 97.81 117 ILE B C 1
ATOM 2933 O O . ILE B 1 117 ? -9.664 27.438 -4.207 1 97.81 117 ILE B O 1
ATOM 2937 N N . PRO B 1 118 ? -7.5 27.953 -4.227 1 98.44 118 PRO B N 1
ATOM 2938 C CA . PRO B 1 118 ? -7.121 26.578 -3.908 1 98.44 118 PRO B CA 1
ATOM 2939 C C . PRO B 1 118 ? -7.281 26.25 -2.426 1 98.44 118 PRO B C 1
ATOM 2941 O O . PRO B 1 118 ? -6.832 27.016 -1.569 1 98.44 118 PRO B O 1
ATOM 2944 N N . LEU B 1 119 ? -7.938 25.188 -2.168 1 98.38 119 LEU B N 1
ATOM 2945 C CA . LEU B 1 119 ? -8.18 24.719 -0.807 1 98.38 119 LEU B CA 1
ATOM 2946 C C . LEU B 1 119 ? -7.812 23.25 -0.662 1 98.38 119 LEU B C 1
ATOM 2948 O O . LEU B 1 119 ? -8.07 22.438 -1.563 1 98.38 119 LEU B O 1
ATOM 2952 N N . VAL B 1 120 ? -7.109 22.938 0.42 1 98.19 120 VAL B N 1
ATOM 2953 C CA . VAL B 1 120 ? -7.023 21.547 0.865 1 98.19 120 VAL B CA 1
ATOM 2954 C C . VAL B 1 120 ? -7.91 21.344 2.092 1 98.19 120 VAL B C 1
ATOM 2956 O O . VAL B 1 120 ? -7.848 22.125 3.045 1 98.19 120 VAL B O 1
ATOM 2959 N N . LEU B 1 121 ? -8.773 20.453 2.016 1 97.56 121 LEU B N 1
ATOM 2960 C CA . LEU B 1 121 ? -9.578 20.031 3.156 1 97.56 121 LEU B CA 1
ATOM 2961 C C . LEU B 1 121 ? -9.195 18.609 3.594 1 97.56 121 LEU B C 1
ATOM 2963 O O . LEU B 1 121 ? -9.359 17.656 2.836 1 97.56 121 LEU B O 1
ATOM 2967 N N . ALA B 1 122 ? -8.641 18.516 4.801 1 95.56 122 ALA B N 1
ATOM 2968 C CA . ALA B 1 122 ? -8.156 17.219 5.27 1 95.56 122 ALA B CA 1
ATOM 2969 C C . ALA B 1 122 ? -8.391 17.062 6.77 1 95.56 122 ALA B C 1
ATOM 2971 O O . ALA B 1 122 ? -7.824 17.797 7.578 1 95.56 122 ALA B O 1
ATOM 2972 N N . ALA B 1 123 ? -9.195 16.047 7.094 1 89.88 123 ALA B N 1
ATOM 2973 C CA . ALA B 1 123 ? -9.43 15.766 8.508 1 89.88 123 ALA B CA 1
ATOM 2974 C C . ALA B 1 123 ? -8.18 15.211 9.172 1 89.88 123 ALA B C 1
ATOM 2976 O O . ALA B 1 123 ? -8 15.336 10.383 1 89.88 123 ALA B O 1
ATOM 2977 N N . ASN B 1 124 ? -7.363 14.539 8.453 1 93.75 124 ASN B N 1
ATOM 2978 C CA . ASN B 1 124 ? -6.062 14.008 8.859 1 93.75 124 ASN B CA 1
ATOM 2979 C C . ASN B 1 124 ? -4.957 14.438 7.902 1 93.75 124 ASN B C 1
ATOM 2981 O O . ASN B 1 124 ? -5.035 14.18 6.699 1 93.75 124 ASN B O 1
ATOM 2985 N N . THR B 1 125 ? -3.922 15.062 8.469 1 96.44 125 THR B N 1
ATOM 2986 C CA . THR B 1 125 ? -2.92 15.633 7.57 1 96.44 125 THR B CA 1
ATOM 2987 C C . THR B 1 125 ? -1.646 14.797 7.582 1 96.44 125 THR B C 1
ATOM 2989 O O . THR B 1 125 ? -0.683 15.109 6.879 1 96.44 125 THR B O 1
ATOM 2992 N N . SER B 1 126 ? -1.629 13.719 8.414 1 96.19 126 SER B N 1
ATOM 2993 C CA . SER B 1 126 ? -0.469 12.836 8.414 1 96.19 126 SER B CA 1
ATOM 2994 C C . SER B 1 126 ? -0.22 12.242 7.031 1 96.19 126 SER B C 1
ATOM 2996 O O . SER B 1 126 ? -1.129 11.68 6.414 1 96.19 126 SER B O 1
ATOM 2998 N N . LEU B 1 127 ? 1.021 12.414 6.539 1 96.19 127 LEU B N 1
ATOM 2999 C CA . LEU B 1 127 ? 1.353 11.828 5.246 1 96.19 127 LEU B CA 1
ATOM 3000 C C . LEU B 1 127 ? 1.19 10.312 5.277 1 96.19 127 LEU B C 1
ATOM 3002 O O . LEU B 1 127 ? 0.577 9.727 4.383 1 96.19 127 LEU B O 1
ATOM 3006 N N . GLY B 1 128 ? 1.706 9.68 6.32 1 97.25 128 GLY B N 1
ATOM 3007 C CA . GLY B 1 128 ? 1.659 8.234 6.453 1 97.25 128 GLY B CA 1
ATOM 3008 C C . GLY B 1 128 ? 0.246 7.68 6.477 1 97.25 128 GLY B C 1
ATOM 3009 O O . GLY B 1 128 ? -0.049 6.684 5.816 1 97.25 128 GLY B O 1
ATOM 3010 N N . VAL B 1 129 ? -0.604 8.32 7.23 1 97.56 129 VAL B N 1
ATOM 3011 C CA . VAL B 1 129 ? -1.982 7.855 7.332 1 97.56 129 VAL B CA 1
ATOM 3012 C C . VAL B 1 129 ? -2.664 7.957 5.969 1 97.56 129 VAL B C 1
ATOM 3014 O O . VAL B 1 129 ? -3.396 7.051 5.562 1 97.56 129 VAL B O 1
ATOM 3017 N N . ASN B 1 130 ? -2.451 9.055 5.305 1 97.88 130 ASN B N 1
ATOM 3018 C CA . ASN B 1 130 ? -3.09 9.234 4.004 1 97.88 130 ASN B CA 1
ATOM 3019 C C . ASN B 1 130 ? -2.545 8.258 2.969 1 97.88 130 ASN B C 1
ATOM 3021 O O . ASN B 1 130 ? -3.275 7.812 2.08 1 97.88 130 ASN B O 1
ATOM 3025 N N . ILE B 1 131 ? -1.28 7.906 3.057 1 98 131 ILE B N 1
ATOM 3026 C CA . ILE B 1 131 ? -0.728 6.855 2.205 1 98 131 ILE B CA 1
ATOM 3027 C C . ILE B 1 131 ? -1.414 5.527 2.514 1 98 131 ILE B C 1
ATOM 3029 O O . ILE B 1 131 ? -1.795 4.793 1.6 1 98 131 ILE B O 1
ATOM 3033 N N . LEU B 1 132 ? -1.555 5.242 3.771 1 98.44 132 LEU B N 1
ATOM 3034 C CA . LEU B 1 132 ? -2.254 4.027 4.172 1 98.44 132 LEU B CA 1
ATOM 3035 C C . LEU B 1 132 ? -3.658 3.986 3.582 1 98.44 132 LEU B C 1
ATOM 3037 O O . LEU B 1 132 ? -4.105 2.941 3.102 1 98.44 132 LEU B O 1
ATOM 3041 N N . PHE B 1 133 ? -4.387 5.172 3.609 1 98.06 133 PHE B N 1
ATOM 3042 C CA . PHE B 1 133 ? -5.715 5.27 3.01 1 98.06 133 PHE B CA 1
ATOM 3043 C C . PHE B 1 133 ? -5.676 4.859 1.543 1 98.06 133 PHE B C 1
ATOM 3045 O O . PHE B 1 133 ? -6.418 3.969 1.122 1 98.06 133 PHE B O 1
ATOM 3052 N N . GLU B 1 134 ? -4.777 5.438 0.832 1 97.25 134 GLU B N 1
ATOM 3053 C CA . GLU B 1 134 ? -4.742 5.258 -0.617 1 97.25 134 GLU B CA 1
ATOM 3054 C C . GLU B 1 134 ? -4.297 3.848 -0.989 1 97.25 134 GLU B C 1
ATOM 3056 O O . GLU B 1 134 ? -4.84 3.244 -1.915 1 97.25 134 GLU B O 1
ATOM 3061 N N . VAL B 1 135 ? -3.328 3.348 -0.288 1 97.75 135 VAL B N 1
ATOM 3062 C CA . VAL B 1 135 ? -2.844 1.991 -0.522 1 97.75 135 VAL B CA 1
ATOM 3063 C C . VAL B 1 135 ? -3.965 0.99 -0.255 1 97.75 135 VAL B C 1
ATOM 3065 O O . VAL B 1 135 ? -4.223 0.102 -1.073 1 97.75 135 VAL B O 1
ATOM 3068 N N . SER B 1 136 ? -4.582 1.147 0.89 1 98.12 136 SER B N 1
ATOM 3069 C CA . SER B 1 136 ? -5.664 0.238 1.256 1 98.12 136 SER B CA 1
ATOM 3070 C C . SER B 1 136 ? -6.793 0.279 0.231 1 98.12 136 SER B C 1
ATOM 3072 O O . SER B 1 136 ? -7.336 -0.762 -0.146 1 98.12 136 SER B O 1
ATOM 3074 N N . ARG B 1 137 ? -7.145 1.479 -0.173 1 97.12 137 ARG B N 1
ATOM 3075 C CA . ARG B 1 137 ? -8.18 1.646 -1.189 1 97.12 137 ARG B CA 1
ATOM 3076 C C . ARG B 1 137 ? -7.805 0.92 -2.477 1 97.12 137 ARG B C 1
ATOM 3078 O O . ARG B 1 137 ? -8.609 0.162 -3.025 1 97.12 137 ARG B O 1
ATOM 3085 N N . ARG B 1 138 ? -6.609 1.103 -2.963 1 96.12 138 ARG B N 1
ATOM 3086 C CA . ARG B 1 138 ? -6.152 0.515 -4.219 1 96.12 138 ARG B CA 1
ATOM 3087 C C . ARG B 1 138 ? -6.125 -1.007 -4.133 1 96.12 138 ARG B C 1
ATOM 3089 O O . ARG B 1 138 ? -6.539 -1.695 -5.07 1 96.12 138 ARG B O 1
ATOM 3096 N N . VAL B 1 139 ? -5.598 -1.514 -3.049 1 97.56 139 VAL B N 1
ATOM 3097 C CA . VAL B 1 139 ? -5.523 -2.957 -2.857 1 97.56 139 VAL B CA 1
ATOM 3098 C C . VAL B 1 139 ? -6.93 -3.551 -2.822 1 97.56 139 VAL B C 1
ATOM 3100 O O . VAL B 1 139 ? -7.184 -4.598 -3.422 1 97.56 139 VAL B O 1
ATOM 3103 N N . ALA B 1 140 ? -7.824 -2.852 -2.174 1 97.38 140 ALA B N 1
ATOM 3104 C CA . ALA B 1 140 ? -9.211 -3.305 -2.104 1 97.38 140 ALA B CA 1
ATOM 3105 C C . ALA B 1 140 ? -9.844 -3.355 -3.492 1 97.38 140 ALA B C 1
ATOM 3107 O O . ALA B 1 140 ? -10.719 -4.184 -3.754 1 97.38 140 ALA B O 1
ATOM 3108 N N . GLU B 1 141 ? -9.445 -2.479 -4.371 1 95.81 141 GLU B N 1
ATOM 3109 C CA . GLU B 1 141 ? -9.984 -2.434 -5.723 1 95.81 141 GLU B CA 1
ATOM 3110 C C . GLU B 1 141 ? -9.625 -3.691 -6.508 1 95.81 141 GLU B C 1
ATOM 3112 O O . GLU B 1 141 ? -10.375 -4.121 -7.387 1 95.81 141 GLU B O 1
ATOM 3117 N N . VAL B 1 142 ? -8.492 -4.277 -6.191 1 93.62 142 VAL B N 1
ATOM 3118 C CA . VAL B 1 142 ? -8.008 -5.348 -7.059 1 93.62 142 VAL B CA 1
ATOM 3119 C C . VAL B 1 142 ? -8.289 -6.703 -6.418 1 93.62 142 VAL B C 1
ATOM 3121 O O . VAL B 1 142 ? -8.234 -7.738 -7.09 1 93.62 142 VAL B O 1
ATOM 3124 N N . LEU B 1 143 ? -8.555 -6.707 -5.141 1 94.62 143 LEU B N 1
ATOM 3125 C CA . LEU B 1 143 ? -8.82 -7.965 -4.453 1 94.62 143 LEU B CA 1
ATOM 3126 C C . LEU B 1 143 ? -10.32 -8.211 -4.328 1 94.62 143 LEU B C 1
ATOM 3128 O O . LEU B 1 143 ? -11.086 -7.285 -4.066 1 94.62 143 LEU B O 1
ATOM 3132 N N . ASP B 1 144 ? -10.68 -9.406 -4.562 1 92.94 144 ASP B N 1
ATOM 3133 C CA . ASP B 1 144 ? -12.07 -9.836 -4.434 1 92.94 144 ASP B CA 1
ATOM 3134 C C . ASP B 1 144 ? -12.414 -10.156 -2.979 1 92.94 144 ASP B C 1
ATOM 3136 O O . ASP B 1 144 ? -11.82 -11.062 -2.387 1 92.94 144 ASP B O 1
ATOM 3140 N N . PHE B 1 145 ? -13.398 -9.445 -2.451 1 93.75 145 PHE B N 1
ATOM 3141 C CA . PHE B 1 145 ? -13.742 -9.641 -1.047 1 93.75 145 PHE B CA 1
ATOM 3142 C C . PHE B 1 145 ? -14.383 -11.008 -0.83 1 93.75 145 PHE B C 1
ATOM 3144 O O . PHE B 1 145 ? -14.562 -11.438 0.311 1 93.75 145 PHE B O 1
ATOM 3151 N N . GLN B 1 146 ? -14.648 -11.75 -1.908 1 92.62 146 GLN B N 1
ATOM 3152 C CA . GLN B 1 146 ? -15.117 -13.133 -1.787 1 92.62 146 GLN B CA 1
ATOM 3153 C C . GLN B 1 146 ? -14 -14.055 -1.312 1 92.62 146 GLN B C 1
ATOM 3155 O O . GLN B 1 146 ? -14.266 -15.086 -0.699 1 92.62 146 GLN B O 1
ATOM 3160 N N . HIS B 1 147 ? -12.75 -13.625 -1.557 1 93.12 147 HIS B N 1
ATOM 3161 C CA . HIS B 1 147 ? -11.633 -14.516 -1.279 1 93.12 147 HIS B CA 1
ATOM 3162 C C . HIS B 1 147 ? -10.664 -13.883 -0.285 1 93.12 147 HIS B C 1
ATOM 3164 O O . HIS B 1 147 ? -9.766 -14.562 0.226 1 93.12 147 HIS B O 1
ATOM 3170 N N . TRP B 1 148 ? -10.852 -12.602 -0.064 1 96.88 148 TRP B N 1
ATOM 3171 C CA . TRP B 1 148 ? -9.969 -11.883 0.845 1 96.88 148 TRP B CA 1
ATOM 3172 C C . TRP B 1 148 ? -10.758 -11.195 1.952 1 96.88 148 TRP B C 1
ATOM 3174 O O . TRP B 1 148 ? -11.578 -10.32 1.682 1 96.88 148 TRP B O 1
ATOM 3184 N N . ASP B 1 149 ? -10.453 -11.609 3.158 1 97.75 149 ASP B N 1
ATOM 3185 C CA . ASP B 1 149 ? -11.062 -10.977 4.32 1 97.75 149 ASP B CA 1
ATOM 3186 C C . ASP B 1 149 ? -10.336 -9.688 4.691 1 97.75 149 ASP B C 1
ATOM 3188 O O . ASP B 1 149 ? -9.109 -9.602 4.57 1 97.75 149 ASP B O 1
ATOM 3192 N N . VAL B 1 150 ? -11.133 -8.75 5.195 1 98.44 150 VAL B N 1
ATOM 3193 C CA . VAL B 1 150 ? -10.523 -7.48 5.586 1 98.44 150 VAL B CA 1
ATOM 3194 C C . VAL B 1 150 ? -10.742 -7.246 7.082 1 98.44 150 VAL B C 1
ATOM 3196 O O . VAL B 1 150 ? -11.859 -7.398 7.582 1 98.44 150 VAL B O 1
ATOM 3199 N N . ASP B 1 151 ? -9.672 -6.918 7.801 1 98.56 151 ASP B N 1
ATOM 3200 C CA . ASP B 1 151 ? -9.719 -6.5 9.195 1 98.56 151 ASP B CA 1
ATOM 3201 C C . ASP B 1 151 ? -8.859 -5.262 9.43 1 98.56 151 ASP B C 1
ATOM 3203 O O . ASP B 1 151 ? -7.824 -5.09 8.789 1 98.56 151 ASP B O 1
ATOM 3207 N N . ILE B 1 152 ? -9.336 -4.434 10.32 1 98.62 152 ILE B N 1
ATOM 3208 C CA . ILE B 1 152 ? -8.617 -3.219 10.68 1 98.62 152 ILE B CA 1
ATOM 3209 C C . ILE B 1 152 ? -8.367 -3.193 12.188 1 98.62 152 ILE B C 1
ATOM 3211 O O . ILE B 1 152 ? -9.305 -3.266 12.977 1 98.62 152 ILE B O 1
ATOM 3215 N N . LEU B 1 153 ? -7.113 -3.164 12.547 1 98.62 153 LEU B N 1
ATOM 3216 C CA . LEU B 1 153 ? -6.695 -3.027 13.938 1 98.62 153 LEU B CA 1
ATOM 3217 C C . LEU B 1 153 ? -6.203 -1.612 14.227 1 98.62 153 LEU B C 1
ATOM 3219 O O . LEU B 1 153 ? -5.402 -1.065 13.461 1 98.62 153 LEU B O 1
ATOM 3223 N N . GLU B 1 154 ? -6.719 -1.012 15.266 1 98 154 GLU B N 1
ATOM 3224 C CA . GLU B 1 154 ? -6.207 0.288 15.695 1 98 154 GLU B CA 1
ATOM 3225 C C . GLU B 1 154 ? -5.82 0.275 17.172 1 98 154 GLU B C 1
ATOM 3227 O O . GLU B 1 154 ? -6.438 -0.431 17.969 1 98 154 GLU B O 1
ATOM 3232 N N . ALA B 1 155 ? -4.77 0.954 17.469 1 98.12 155 ALA B N 1
ATOM 3233 C CA . ALA B 1 155 ? -4.309 1.134 18.844 1 98.12 155 ALA B CA 1
ATOM 3234 C C . ALA B 1 155 ? -4.082 2.609 19.156 1 98.12 155 ALA B C 1
ATOM 3236 O O . ALA B 1 155 ? -3.516 3.344 18.328 1 98.12 155 ALA B O 1
ATOM 3237 N N . HIS B 1 156 ? -4.652 3.105 20.25 1 97.19 156 HIS B N 1
ATOM 3238 C CA . HIS B 1 156 ? -4.434 4.449 20.766 1 97.19 156 HIS B CA 1
ATOM 3239 C C . HIS B 1 156 ? -4.23 4.426 22.281 1 97.19 156 HIS B C 1
ATOM 3241 O O . HIS B 1 156 ? -4.277 3.361 22.891 1 97.19 156 HIS B O 1
ATOM 3247 N N . HIS B 1 157 ? -3.924 5.559 22.859 1 96.19 157 HIS B N 1
ATOM 3248 C CA . HIS B 1 157 ? -3.699 5.695 24.297 1 96.19 157 HIS B CA 1
ATOM 3249 C C . HIS B 1 157 ? -4.961 5.363 25.078 1 96.19 157 HIS B C 1
ATOM 3251 O O . HIS B 1 157 ? -6.066 5.402 24.531 1 96.19 157 HIS B O 1
ATOM 3257 N N . ARG B 1 158 ? -4.809 5.148 26.375 1 96.5 158 ARG B N 1
ATOM 3258 C CA . ARG B 1 158 ? -5.84 4.621 27.25 1 96.5 158 ARG B CA 1
ATOM 3259 C C . ARG B 1 158 ? -6.996 5.605 27.391 1 96.5 158 ARG B C 1
ATOM 3261 O O . ARG B 1 158 ? -8.117 5.211 27.719 1 96.5 158 ARG B O 1
ATOM 3268 N N . ASN B 1 159 ? -6.828 6.812 27.141 1 93.69 159 ASN B N 1
ATOM 3269 C CA . ASN B 1 159 ? -7.824 7.844 27.406 1 93.69 159 ASN B CA 1
ATOM 3270 C C . ASN B 1 159 ? -8.68 8.133 26.188 1 93.69 159 ASN B C 1
ATOM 3272 O O . ASN B 1 159 ? -9.633 8.906 26.25 1 93.69 159 ASN B O 1
ATOM 3276 N N . LYS B 1 160 ? -8.305 7.578 25.078 1 91.75 160 LYS B N 1
ATOM 3277 C CA . LYS B 1 160 ? -9.125 7.82 23.891 1 91.75 160 LYS B CA 1
ATOM 3278 C C . LYS B 1 160 ? -10.523 7.223 24.062 1 91.75 160 LYS B C 1
ATOM 3280 O O . LYS B 1 160 ? -10.664 6.055 24.422 1 91.75 160 LYS B O 1
ATOM 3285 N N . VAL B 1 161 ? -11.492 7.902 23.656 1 91.19 161 VAL B N 1
ATOM 3286 C CA . VAL B 1 161 ? -12.867 7.516 23.969 1 91.19 161 VAL B CA 1
ATOM 3287 C C . VAL B 1 161 ? -13.5 6.832 22.75 1 91.19 161 VAL B C 1
ATOM 3289 O O . VAL B 1 161 ? -14.125 5.777 22.875 1 91.19 161 VAL B O 1
ATOM 3292 N N . ASP B 1 162 ? -13.344 7.477 21.594 1 90.56 162 ASP B N 1
ATOM 3293 C CA . ASP B 1 162 ? -14 6.922 20.406 1 90.56 162 ASP B CA 1
ATOM 3294 C C . ASP B 1 162 ? -13.406 5.57 20.031 1 90.56 162 ASP B C 1
ATOM 3296 O O . ASP B 1 162 ? -12.18 5.402 20.031 1 90.56 162 ASP B O 1
ATOM 3300 N N . ALA B 1 163 ? -14.32 4.629 19.75 1 92.88 163 ALA B N 1
ATOM 3301 C CA . ALA B 1 163 ? -13.977 3.264 19.359 1 92.88 163 ALA B CA 1
ATOM 3302 C C . ALA B 1 163 ? -15.023 2.678 18.422 1 92.88 163 ALA B C 1
ATOM 3304 O O . ALA B 1 163 ? -16.203 2.561 18.797 1 92.88 163 ALA B O 1
ATOM 3305 N N . PRO B 1 164 ? -14.602 2.279 17.203 1 95.12 164 PRO B N 1
ATOM 3306 C CA . PRO B 1 164 ? -13.305 2.482 16.547 1 95.12 164 PRO B CA 1
ATOM 3307 C C . PRO B 1 164 ? -13 3.957 16.297 1 95.12 164 PRO B C 1
ATOM 3309 O O . PRO B 1 164 ? -13.906 4.793 16.312 1 95.12 164 PRO B O 1
ATOM 3312 N N . SER B 1 165 ? -11.75 4.254 16.188 1 95.12 165 SER B N 1
ATOM 3313 C CA . SER B 1 165 ? -11.336 5.625 15.922 1 95.12 165 SER B CA 1
ATOM 3314 C C . SER B 1 165 ? -11.852 6.098 14.57 1 95.12 165 SER B C 1
ATOM 3316 O O . SER B 1 165 ? -12.195 5.285 13.711 1 95.12 165 SER B O 1
ATOM 3318 N N . GLY B 1 166 ? -11.922 7.406 14.359 1 93.56 166 GLY B N 1
ATOM 3319 C CA . GLY B 1 166 ? -12.336 7.98 13.094 1 93.56 166 GLY B CA 1
ATOM 3320 C C . GLY B 1 166 ? -11.477 7.527 11.93 1 93.56 166 GLY B C 1
ATOM 3321 O O . GLY B 1 166 ? -11.992 7.215 10.852 1 93.56 166 GLY B O 1
ATOM 3322 N N . THR B 1 167 ? -10.195 7.449 12.141 1 95.75 167 THR B N 1
ATOM 3323 C CA . THR B 1 167 ? -9.266 7.016 11.109 1 95.75 167 THR B CA 1
ATOM 3324 C C . THR B 1 167 ? -9.555 5.578 10.688 1 95.75 167 THR B C 1
ATOM 3326 O O . THR B 1 167 ? -9.602 5.273 9.492 1 95.75 167 THR B O 1
ATOM 3329 N N . ALA B 1 168 ? -9.781 4.73 11.68 1 97.56 168 ALA B N 1
ATOM 3330 C CA . ALA B 1 168 ? -10.102 3.336 11.391 1 97.56 168 ALA B CA 1
ATOM 3331 C C . ALA B 1 168 ? -11.391 3.227 10.586 1 97.56 168 ALA B C 1
ATOM 3333 O O . ALA B 1 168 ? -11.461 2.471 9.609 1 97.56 168 ALA B O 1
ATOM 3334 N N . LEU B 1 169 ? -12.359 4 10.977 1 97.12 169 LEU B N 1
ATOM 3335 C CA . LEU B 1 169 ? -13.641 3.975 10.281 1 97.12 169 LEU B CA 1
ATOM 3336 C C . LEU B 1 169 ? -13.492 4.477 8.844 1 97.12 169 LEU B C 1
ATOM 3338 O O . LEU B 1 169 ? -14.078 3.906 7.922 1 97.12 169 LEU B O 1
ATOM 3342 N N . ARG B 1 170 ? -12.727 5.496 8.695 1 96.5 170 ARG B N 1
ATOM 3343 C CA . ARG B 1 170 ? -12.484 6.031 7.359 1 96.5 170 ARG B CA 1
ATOM 3344 C C . ARG B 1 170 ? -11.805 4.996 6.469 1 96.5 170 ARG B C 1
ATOM 3346 O O . ARG B 1 170 ? -12.148 4.867 5.293 1 96.5 170 ARG B O 1
ATOM 3353 N N . LEU B 1 171 ? -10.867 4.227 6.988 1 98.19 171 LEU B N 1
ATOM 3354 C CA . LEU B 1 171 ? -10.234 3.135 6.262 1 98.19 171 LEU B CA 1
ATOM 3355 C C . LEU B 1 171 ? -11.273 2.135 5.766 1 98.19 171 LEU B C 1
ATOM 3357 O O . LEU B 1 171 ? -11.281 1.774 4.586 1 98.19 171 LEU B O 1
ATOM 3361 N N . GLY B 1 172 ? -12.117 1.754 6.711 1 98.25 172 GLY B N 1
ATOM 3362 C CA . GLY B 1 172 ? -13.172 0.817 6.348 1 98.25 172 GLY B CA 1
ATOM 3363 C C . GLY B 1 172 ? -14.102 1.347 5.27 1 98.25 172 GLY B C 1
ATOM 3364 O O . GLY B 1 172 ? -14.453 0.623 4.336 1 98.25 172 GLY B O 1
ATOM 3365 N N . GLU B 1 173 ? -14.453 2.611 5.402 1 98 173 GLU B N 1
ATOM 3366 C CA . GLU B 1 173 ? -15.328 3.256 4.426 1 98 173 GLU B CA 1
ATOM 3367 C C . GLU B 1 173 ? -14.695 3.26 3.037 1 98 173 GLU B C 1
ATOM 3369 O O . GLU B 1 173 ? -15.359 2.959 2.045 1 98 173 GLU B O 1
ATOM 3374 N N . MET B 1 174 ? -13.492 3.604 2.959 1 97.38 174 MET B N 1
ATOM 3375 C CA . MET B 1 174 ? -12.773 3.67 1.687 1 97.38 174 MET B CA 1
ATOM 3376 C C . MET B 1 174 ? -12.664 2.289 1.054 1 97.38 174 MET B C 1
ATOM 3378 O O . MET B 1 174 ? -12.797 2.145 -0.162 1 97.38 174 MET B O 1
ATOM 3382 N N . ILE B 1 175 ? -12.422 1.288 1.877 1 98.31 175 ILE B N 1
ATOM 3383 C CA . ILE B 1 175 ? -12.305 -0.08 1.387 1 98.31 175 ILE B CA 1
ATOM 3384 C C . ILE B 1 175 ? -13.648 -0.554 0.841 1 98.31 175 ILE B C 1
ATOM 3386 O O . ILE B 1 175 ? -13.719 -1.104 -0.261 1 98.31 175 ILE B O 1
ATOM 3390 N N . ALA B 1 176 ? -14.711 -0.329 1.608 1 98.25 176 ALA B N 1
ATOM 3391 C CA . ALA B 1 176 ? -16.047 -0.704 1.154 1 98.25 176 ALA B CA 1
ATOM 3392 C C . ALA B 1 176 ? -16.406 -0.009 -0.158 1 98.25 176 ALA B C 1
ATOM 3394 O O . ALA B 1 176 ? -16.906 -0.642 -1.088 1 98.25 176 ALA B O 1
ATOM 3395 N N . ALA B 1 177 ? -16.109 1.281 -0.228 1 97.5 177 ALA B N 1
ATOM 3396 C CA . ALA B 1 177 ? -16.391 2.061 -1.429 1 97.5 177 ALA B CA 1
ATOM 3397 C C . ALA B 1 177 ? -15.609 1.535 -2.627 1 97.5 177 ALA B C 1
ATOM 3399 O O . ALA B 1 177 ? -16.141 1.442 -3.734 1 97.5 177 ALA B O 1
ATOM 3400 N N . ALA B 1 178 ? -14.375 1.203 -2.432 1 96.75 178 ALA B N 1
ATOM 3401 C CA . ALA B 1 178 ? -13.516 0.687 -3.494 1 96.75 178 ALA B CA 1
ATOM 3402 C C . ALA B 1 178 ? -14.062 -0.619 -4.059 1 96.75 178 ALA B C 1
ATOM 3404 O O . ALA B 1 178 ? -13.797 -0.966 -5.211 1 96.75 178 ALA B O 1
ATOM 3405 N N . GLN B 1 179 ? -14.789 -1.331 -3.268 1 97 179 GLN B N 1
ATOM 3406 C CA . GLN B 1 179 ? -15.367 -2.609 -3.678 1 97 179 GLN B CA 1
ATOM 3407 C C . GLN B 1 179 ? -16.859 -2.475 -3.982 1 97 179 GLN B C 1
ATOM 3409 O O . GLN B 1 179 ? -17.594 -3.459 -3.936 1 97 179 GLN B O 1
ATOM 3414 N N . ASP B 1 180 ? -17.328 -1.256 -4.145 1 96.5 180 ASP B N 1
ATOM 3415 C CA . ASP B 1 180 ? -18.703 -0.928 -4.52 1 96.5 180 ASP B CA 1
ATOM 3416 C C . ASP B 1 180 ? -19.703 -1.569 -3.561 1 96.5 180 ASP B C 1
ATOM 3418 O O . ASP B 1 180 ? -20.641 -2.242 -3.992 1 96.5 180 ASP B O 1
ATOM 3422 N N . SER B 1 181 ? -19.422 -1.416 -2.363 1 96.38 181 SER B N 1
ATOM 3423 C CA . SER B 1 181 ? -20.281 -2.004 -1.342 1 96.38 181 SER B CA 1
ATOM 3424 C C . SER B 1 181 ? -20.625 -0.988 -0.256 1 96.38 181 SER B C 1
ATOM 3426 O O . SER B 1 181 ? -20.016 0.078 -0.181 1 96.38 181 SER B O 1
ATOM 3428 N N . ASP B 1 182 ? -21.625 -1.299 0.544 1 97 182 ASP B N 1
ATOM 3429 C CA . ASP B 1 182 ? -22.094 -0.402 1.593 1 97 182 ASP B CA 1
ATOM 3430 C C . ASP B 1 182 ? -21.328 -0.622 2.895 1 97 182 ASP B C 1
ATOM 3432 O O . ASP B 1 182 ? -21.375 -1.711 3.471 1 97 182 ASP B O 1
ATOM 3436 N N . PHE B 1 183 ? -20.797 0.322 3.322 1 97.81 183 PHE B N 1
ATOM 3437 C CA . PHE B 1 183 ? -19.953 0.216 4.512 1 97.81 183 PHE B CA 1
ATOM 3438 C C . PHE B 1 183 ? -20.797 -0.186 5.723 1 97.81 183 PHE B C 1
ATOM 3440 O O . PHE B 1 183 ? -20.391 -1.049 6.504 1 97.81 183 PHE B O 1
ATOM 3447 N N . ASP B 1 184 ? -21.844 0.391 5.918 1 96.5 184 ASP B N 1
ATOM 3448 C CA . ASP B 1 184 ? -22.672 0.141 7.094 1 96.5 184 ASP B CA 1
ATOM 3449 C C . ASP B 1 184 ? -23.141 -1.312 7.137 1 96.5 184 ASP B C 1
ATOM 3451 O O . ASP B 1 184 ? -23.297 -1.889 8.211 1 96.5 184 ASP B O 1
ATOM 3455 N N . GLU B 1 185 ? -23.297 -1.861 6.031 1 95.75 185 GLU B N 1
ATOM 3456 C CA . GLU B 1 185 ? -23.719 -3.258 5.957 1 95.75 185 GLU B CA 1
ATOM 3457 C C . GLU B 1 185 ? -22.531 -4.199 6.203 1 95.75 185 GLU B C 1
ATOM 3459 O O . GLU B 1 185 ? -22.719 -5.32 6.68 1 95.75 185 GLU B O 1
ATOM 3464 N N . ARG B 1 186 ? -21.344 -3.717 5.883 1 96.5 186 ARG B N 1
ATOM 3465 C CA . ARG B 1 186 ? -20.188 -4.598 5.938 1 96.5 186 ARG B CA 1
ATOM 3466 C C . ARG B 1 186 ? -19.453 -4.449 7.266 1 96.5 186 ARG B C 1
ATOM 3468 O O . ARG B 1 186 ? -18.703 -5.348 7.676 1 96.5 186 ARG B O 1
ATOM 3475 N N . LYS B 1 187 ? -19.625 -3.377 7.918 1 97.06 187 LYS B N 1
ATOM 3476 C CA . LYS B 1 187 ? -18.906 -3.068 9.148 1 97.06 187 LYS B CA 1
ATOM 3477 C C . LYS B 1 187 ? -19.281 -4.035 10.266 1 97.06 187 LYS B C 1
ATOM 3479 O O . LYS B 1 187 ? -20.469 -4.285 10.5 1 97.06 187 LYS B O 1
ATOM 3484 N N . ARG B 1 188 ? -18.203 -4.57 10.906 1 96.12 188 ARG B N 1
ATOM 3485 C CA . ARG B 1 188 ? -18.422 -5.461 12.039 1 96.12 188 ARG B CA 1
ATOM 3486 C C . ARG B 1 188 ? -17.594 -5.027 13.25 1 96.12 188 ARG B C 1
ATOM 3488 O O . ARG B 1 188 ? -16.375 -5.254 13.289 1 96.12 188 ARG B O 1
ATOM 3495 N N . TYR B 1 189 ? -18.312 -4.609 14.266 1 92.81 189 TYR B N 1
ATOM 3496 C CA . TYR B 1 189 ? -17.719 -4.254 15.555 1 92.81 189 TYR B CA 1
ATOM 3497 C C . TYR B 1 189 ? -18.781 -4.117 16.625 1 92.81 189 TYR B C 1
ATOM 3499 O O . TYR B 1 189 ? -19.75 -3.369 16.453 1 92.81 189 TYR B O 1
ATOM 3507 N N . PRO B 1 190 ? -18.859 -4.719 17.766 1 88.06 190 PRO B N 1
ATOM 3508 C CA . PRO B 1 190 ? -17.844 -5.734 18.078 1 88.06 190 PRO B CA 1
ATOM 3509 C C . PRO B 1 190 ? -18.078 -7.051 17.344 1 88.06 190 PRO B C 1
ATOM 3511 O O . PRO B 1 190 ? -19.109 -7.207 16.672 1 88.06 190 PRO B O 1
ATOM 3514 N N . TYR B 1 191 ? -17.031 -7.836 17.359 1 83.56 191 TYR B N 1
ATOM 3515 C CA . TYR B 1 191 ? -17.234 -9.18 16.828 1 83.56 191 TYR B CA 1
ATOM 3516 C C . TYR B 1 191 ? -18.188 -9.977 17.719 1 83.56 191 TYR B C 1
ATOM 3518 O O . TYR B 1 191 ? -17.891 -10.211 18.891 1 83.56 191 TYR B O 1
ATOM 3526 N N . VAL B 1 192 ? -19.359 -10.336 17.234 1 86.38 192 VAL B N 1
ATOM 3527 C CA . VAL B 1 192 ? -20.297 -11.07 18.078 1 86.38 192 VAL B CA 1
ATOM 3528 C C . VAL B 1 192 ? -20.766 -12.336 17.359 1 86.38 192 VAL B C 1
ATOM 3530 O O . VAL B 1 192 ? -21.281 -13.258 17.984 1 86.38 192 VAL B O 1
ATOM 3533 N N . ASN B 1 193 ? -20.703 -12.398 16.125 1 88.06 193 ASN B N 1
ATOM 3534 C CA . ASN B 1 193 ? -21.125 -13.539 15.32 1 88.06 193 ASN B CA 1
ATOM 3535 C C . ASN B 1 193 ? -20.016 -14.023 14.398 1 88.06 193 ASN B C 1
ATOM 3537 O O . ASN B 1 193 ? -18.938 -13.414 14.344 1 88.06 193 ASN B O 1
ATOM 3541 N N . ARG B 1 194 ? -20.281 -15.148 13.812 1 92.94 194 ARG B N 1
ATOM 3542 C CA . ARG B 1 194 ? -19.359 -15.656 12.805 1 92.94 194 ARG B CA 1
ATOM 3543 C C . ARG B 1 194 ? -19.219 -14.68 11.641 1 92.94 194 ARG B C 1
ATOM 3545 O O . ARG B 1 194 ? -20.203 -14.055 11.227 1 92.94 194 ARG B O 1
ATOM 3552 N N . ARG B 1 195 ? -18.047 -14.594 11.195 1 94.31 195 ARG B N 1
ATOM 3553 C CA . ARG B 1 195 ? -17.766 -13.711 10.062 1 94.31 195 ARG B CA 1
ATOM 3554 C C . ARG B 1 195 ? -18.578 -14.141 8.836 1 94.31 195 ARG B C 1
ATOM 3556 O O . ARG B 1 195 ? -18.672 -15.336 8.539 1 94.31 195 ARG B O 1
ATOM 3563 N N . LYS B 1 196 ? -19.047 -13.117 8.164 1 94.56 196 LYS B N 1
ATOM 3564 C CA . LYS B 1 196 ? -19.656 -13.32 6.852 1 94.56 196 LYS B CA 1
ATOM 3565 C C . LYS B 1 196 ? -18.734 -12.844 5.734 1 94.56 196 LYS B C 1
ATOM 3567 O O . LYS B 1 196 ? -17.859 -12.008 5.961 1 94.56 196 LYS B O 1
ATOM 3572 N N . THR B 1 197 ? -19.031 -13.43 4.559 1 95.31 197 THR B N 1
ATOM 3573 C CA . THR B 1 197 ? -18.281 -12.984 3.391 1 95.31 197 THR B CA 1
ATOM 3574 C C . THR B 1 197 ? -18.453 -11.484 3.172 1 95.31 197 THR B C 1
ATOM 3576 O O . THR B 1 197 ? -19.578 -10.977 3.182 1 95.31 197 THR B O 1
ATOM 3579 N N . GLY B 1 198 ? -17.328 -10.773 3.131 1 95.5 198 GLY B N 1
ATOM 3580 C CA . GLY B 1 198 ? -17.391 -9.352 2.82 1 95.5 198 GLY B CA 1
ATOM 3581 C C . GLY B 1 198 ? -17.312 -8.469 4.051 1 95.5 198 GLY B C 1
ATOM 3582 O O . GLY B 1 198 ? -17.156 -7.254 3.941 1 95.5 198 GLY B O 1
ATOM 3583 N N . ASP B 1 199 ? -17.406 -9.031 5.191 1 97.06 199 ASP B N 1
ATOM 3584 C CA . ASP B 1 199 ? -17.328 -8.266 6.426 1 97.06 199 ASP B CA 1
ATOM 3585 C C . ASP B 1 199 ? -16 -7.512 6.508 1 97.06 199 ASP B C 1
ATOM 3587 O O . ASP B 1 199 ? -14.961 -8.023 6.082 1 97.06 199 ASP B O 1
ATOM 3591 N N . ILE B 1 200 ? -16.125 -6.348 7.051 1 98.06 200 ILE B N 1
ATOM 3592 C CA . ILE B 1 200 ? -14.945 -5.602 7.449 1 98.06 200 ILE B CA 1
ATOM 3593 C C . ILE B 1 200 ? -14.875 -5.508 8.969 1 98.06 200 ILE B C 1
ATOM 3595 O O . ILE B 1 200 ? -15.672 -4.793 9.594 1 98.06 200 ILE B O 1
ATOM 3599 N N . GLY B 1 201 ? -13.93 -6.219 9.539 1 97.81 201 GLY B N 1
ATOM 3600 C CA . GLY B 1 201 ? -13.828 -6.297 10.984 1 97.81 201 GLY B CA 1
ATOM 3601 C C . GLY B 1 201 ? -12.961 -5.211 11.586 1 97.81 201 GLY B C 1
ATOM 3602 O O . GLY B 1 201 ? -11.984 -4.773 10.969 1 97.81 201 GLY B O 1
ATOM 3603 N N . PHE B 1 202 ? -13.305 -4.824 12.812 1 97.88 202 PHE B N 1
ATOM 3604 C CA . PHE B 1 202 ? -12.516 -3.846 13.547 1 97.88 202 PHE B CA 1
ATOM 3605 C C . PHE B 1 202 ? -12.078 -4.406 14.898 1 97.88 202 PHE B C 1
ATOM 3607 O O . PHE B 1 202 ? -12.852 -5.098 15.562 1 97.88 202 PHE B O 1
ATOM 3614 N N . SER B 1 203 ? -10.836 -4.207 15.219 1 97.5 203 SER B N 1
ATOM 3615 C CA . SER B 1 203 ? -10.281 -4.484 16.531 1 97.5 203 SER B CA 1
ATOM 3616 C C . SER B 1 203 ? -9.648 -3.236 17.141 1 97.5 203 SER B C 1
ATOM 3618 O O . SER B 1 203 ? -8.969 -2.477 16.453 1 97.5 203 SER B O 1
ATOM 3620 N N . VAL B 1 204 ? -9.891 -3.029 18.453 1 97.19 204 VAL B N 1
ATOM 3621 C CA . VAL B 1 204 ? -9.508 -1.78 19.109 1 97.19 204 VAL B CA 1
ATOM 3622 C C . VAL B 1 204 ? -8.641 -2.076 20.328 1 97.19 204 VAL B C 1
ATOM 3624 O O . VAL B 1 204 ? -9 -2.918 21.156 1 97.19 204 VAL B O 1
ATOM 3627 N N . VAL B 1 205 ? -7.5 -1.469 20.391 1 97.62 205 VAL B N 1
ATOM 3628 C CA . VAL B 1 205 ? -6.617 -1.517 21.547 1 97.62 205 VAL B CA 1
ATOM 3629 C C . VAL B 1 205 ? -6.492 -0.122 22.172 1 97.62 205 VAL B C 1
ATOM 3631 O O . VAL B 1 205 ? -6.254 0.855 21.453 1 97.62 205 VAL B O 1
ATOM 3634 N N . ARG B 1 206 ? -6.699 0.105 23.438 1 97.62 206 ARG B N 1
ATOM 3635 C CA . ARG B 1 206 ? -6.422 1.297 24.234 1 97.62 206 ARG B CA 1
ATOM 3636 C C . ARG B 1 206 ? -5.383 1.008 25.312 1 97.62 206 ARG B C 1
ATOM 3638 O O . ARG B 1 206 ? -5.652 0.259 26.25 1 97.62 206 ARG B O 1
ATOM 3645 N N . ALA B 1 207 ? -4.234 1.523 25.109 1 96.94 207 ALA B N 1
ATOM 3646 C CA . ALA B 1 207 ? -3.143 1.066 25.969 1 96.94 207 ALA B CA 1
ATOM 3647 C C . ALA B 1 207 ? -2.072 2.145 26.109 1 96.94 207 ALA B C 1
ATOM 3649 O O . ALA B 1 207 ? -1.622 2.717 25.109 1 96.94 207 ALA B O 1
ATOM 3650 N N . GLY B 1 208 ? -1.67 2.381 27.359 1 97.06 208 GLY B N 1
ATOM 3651 C CA . GLY B 1 208 ? -0.526 3.24 27.625 1 97.06 208 GLY B CA 1
ATOM 3652 C C . GLY B 1 208 ? -0.654 4.609 26.984 1 97.06 208 GLY B C 1
ATOM 3653 O O . GLY B 1 208 ? -1.662 5.297 27.172 1 97.06 208 GLY B O 1
ATOM 3654 N N . ASP B 1 209 ? 0.471 4.957 26.219 1 94.94 209 ASP B N 1
ATOM 3655 C CA . ASP B 1 209 ? 0.527 6.281 25.609 1 94.94 209 ASP B CA 1
ATOM 3656 C C . ASP B 1 209 ? 0.633 6.18 24.094 1 94.94 209 ASP B C 1
ATOM 3658 O O . ASP B 1 209 ? 1.188 7.07 23.453 1 94.94 209 ASP B O 1
ATOM 3662 N N . VAL B 1 210 ? 0.061 5.137 23.516 1 95.75 210 VAL B N 1
ATOM 3663 C CA . VAL B 1 210 ? 0.115 4.938 22.078 1 95.75 210 VAL B CA 1
ATOM 3664 C C . VAL B 1 210 ? -0.509 6.137 21.359 1 95.75 210 VAL B C 1
ATOM 3666 O O . VAL B 1 210 ? -1.669 6.477 21.609 1 95.75 210 VAL B O 1
ATOM 3669 N N . ILE B 1 211 ? 0.253 6.746 20.484 1 93.75 211 ILE B N 1
ATOM 3670 C CA . ILE B 1 211 ? -0.208 7.938 19.781 1 93.75 211 ILE B CA 1
ATOM 3671 C C . ILE B 1 211 ? -1.27 7.555 18.766 1 93.75 211 ILE B C 1
ATOM 3673 O O . ILE B 1 211 ? -2.336 8.172 18.703 1 93.75 211 ILE B O 1
ATOM 3677 N N . GLY B 1 212 ? -0.911 6.543 17.969 1 96.12 212 GLY B N 1
ATOM 3678 C CA . GLY B 1 212 ? -1.807 6.039 16.938 1 96.12 212 GLY B CA 1
ATOM 3679 C C . GLY B 1 212 ? -1.16 5.004 16.031 1 96.12 212 GLY B C 1
ATOM 3680 O O . GLY B 1 212 ? -0.118 5.262 15.43 1 96.12 212 GLY B O 1
ATOM 3681 N N . GLU B 1 213 ? -1.77 3.822 16.031 1 98.25 213 GLU B N 1
ATOM 3682 C CA . GLU B 1 213 ? -1.371 2.746 15.133 1 98.25 213 GLU B CA 1
ATOM 3683 C C . GLU B 1 213 ? -2.578 2.164 14.398 1 98.25 213 GLU B C 1
ATOM 3685 O O . GLU B 1 213 ? -3.645 1.986 14.992 1 98.25 213 GLU B O 1
ATOM 3690 N N . HIS B 1 214 ? -2.469 2.027 13.188 1 98.75 214 HIS B N 1
ATOM 3691 C CA . HIS B 1 214 ? -3.512 1.423 12.359 1 98.75 214 HIS B CA 1
ATOM 3692 C C . HIS B 1 214 ? -2.936 0.347 11.445 1 98.75 214 HIS B C 1
ATOM 3694 O O . HIS B 1 214 ? -1.945 0.583 10.75 1 98.75 214 HIS B O 1
ATOM 3700 N N . THR B 1 215 ? -3.49 -0.843 11.43 1 98.88 215 THR B N 1
ATOM 3701 C CA . THR B 1 215 ? -3.113 -1.924 10.523 1 98.88 215 THR B CA 1
ATOM 3702 C C . THR B 1 215 ? -4.328 -2.426 9.75 1 98.88 215 THR B C 1
ATOM 3704 O O . THR B 1 215 ? -5.367 -2.725 10.336 1 98.88 215 THR B O 1
ATOM 3707 N N . VAL B 1 216 ? -4.203 -2.439 8.477 1 98.88 216 VAL B N 1
ATOM 3708 C CA . VAL B 1 216 ? -5.203 -3.07 7.617 1 98.88 216 VAL B CA 1
ATOM 3709 C C . VAL B 1 216 ? -4.719 -4.453 7.191 1 98.88 216 VAL B C 1
ATOM 3711 O O . VAL B 1 216 ? -3.615 -4.598 6.66 1 98.88 216 VAL B O 1
ATOM 3714 N N . PHE B 1 217 ? -5.543 -5.461 7.461 1 98.75 217 PHE B N 1
ATOM 3715 C CA . PHE B 1 217 ? -5.262 -6.828 7.047 1 98.75 217 PHE B CA 1
ATOM 3716 C C . PHE B 1 217 ? -6.109 -7.219 5.844 1 98.75 217 PHE B C 1
ATOM 3718 O O . PHE B 1 217 ? -7.324 -7 5.836 1 98.75 217 PHE B O 1
ATOM 3725 N N . PHE B 1 218 ? -5.516 -7.707 4.828 1 98.62 218 PHE B N 1
ATOM 3726 C CA . PHE B 1 218 ? -6.141 -8.523 3.793 1 98.62 218 PHE B CA 1
ATOM 3727 C C . PHE B 1 218 ? -5.695 -9.977 3.904 1 98.62 218 PHE B C 1
ATOM 3729 O O . PHE B 1 218 ? -4.523 -10.289 3.674 1 98.62 218 PHE B O 1
ATOM 3736 N N . THR B 1 219 ? -6.641 -10.852 4.223 1 98.06 219 THR B N 1
ATOM 3737 C CA . THR B 1 219 ? -6.258 -12.219 4.547 1 98.06 219 THR B CA 1
ATOM 3738 C C . THR B 1 219 ? -6.988 -13.211 3.646 1 98.06 219 THR B C 1
ATOM 3740 O O . THR B 1 219 ? -8.219 -13.211 3.582 1 98.06 219 THR B O 1
ATOM 3743 N N . ALA B 1 220 ? -6.273 -13.977 2.887 1 96.19 220 ALA B N 1
ATOM 3744 C CA . ALA B 1 220 ? -6.797 -15.102 2.113 1 96.19 220 ALA B CA 1
ATOM 3745 C C . ALA B 1 220 ? -6.312 -16.438 2.682 1 96.19 220 ALA B C 1
ATOM 3747 O O . ALA B 1 220 ? -5.602 -16.469 3.689 1 96.19 220 ALA B O 1
ATOM 3748 N N . ASP B 1 221 ? -6.816 -17.484 2.064 1 93.5 221 ASP B N 1
ATOM 3749 C CA . ASP B 1 221 ? -6.246 -18.781 2.436 1 93.5 221 ASP B CA 1
ATOM 3750 C C . ASP B 1 221 ? -4.754 -18.844 2.115 1 93.5 221 ASP B C 1
ATOM 3752 O O . ASP B 1 221 ? -4.344 -18.547 0.991 1 93.5 221 ASP B O 1
ATOM 3756 N N . ASP B 1 222 ? -3.947 -19.031 3.043 1 95 222 ASP B N 1
ATOM 3757 C CA . ASP B 1 222 ? -2.539 -19.391 2.924 1 95 222 ASP B CA 1
ATOM 3758 C C . ASP B 1 222 ? -1.667 -18.141 2.744 1 95 222 ASP B C 1
ATOM 3760 O O . ASP B 1 222 ? -0.461 -18.25 2.512 1 95 222 ASP B O 1
ATOM 3764 N N . GLU B 1 223 ? -2.244 -16.953 2.695 1 95.94 223 GLU B N 1
ATOM 3765 C CA . GLU B 1 223 ? -1.399 -15.758 2.672 1 95.94 223 GLU B CA 1
ATOM 3766 C C . GLU B 1 223 ? -2.141 -14.547 3.23 1 95.94 223 GLU B C 1
ATOM 3768 O O . GLU B 1 223 ? -3.369 -14.547 3.322 1 95.94 223 GLU B O 1
ATOM 3773 N N . ARG B 1 224 ? -1.39 -13.586 3.648 1 97.75 224 ARG B N 1
ATOM 3774 C CA . ARG B 1 224 ? -1.985 -12.352 4.156 1 97.75 224 ARG B CA 1
ATOM 3775 C C . ARG B 1 224 ? -1.083 -11.156 3.881 1 97.75 224 ARG B C 1
ATOM 3777 O O . ARG B 1 224 ? 0.138 -11.297 3.781 1 97.75 224 ARG B O 1
ATOM 3784 N N . LEU B 1 225 ? -1.718 -10.023 3.715 1 98.62 225 LEU B N 1
ATOM 3785 C CA . LEU B 1 225 ? -1.1 -8.711 3.592 1 98.62 225 LEU B CA 1
ATOM 3786 C C . LEU B 1 225 ? -1.428 -7.84 4.801 1 98.62 225 LEU B C 1
ATOM 3788 O O . LEU B 1 225 ? -2.562 -7.84 5.281 1 98.62 225 LEU B O 1
ATOM 3792 N N . GLU B 1 226 ? -0.396 -7.16 5.32 1 98.88 226 GLU B N 1
ATOM 3793 C CA . GLU B 1 226 ? -0.557 -6.219 6.426 1 98.88 226 GLU B CA 1
ATOM 3794 C C . GLU B 1 226 ? 0.03 -4.855 6.082 1 98.88 226 GLU B C 1
ATOM 3796 O O . GLU B 1 226 ? 1.22 -4.742 5.777 1 98.88 226 GLU B O 1
ATOM 3801 N N . PHE B 1 227 ? -0.812 -3.844 6.133 1 98.88 227 PHE B N 1
ATOM 3802 C CA . PHE B 1 227 ? -0.384 -2.469 5.914 1 98.88 227 PHE B CA 1
ATOM 3803 C C . PHE B 1 227 ? -0.553 -1.64 7.18 1 98.88 227 PHE B C 1
ATOM 3805 O O . PHE B 1 227 ? -1.677 -1.402 7.629 1 98.88 227 PHE B O 1
ATOM 3812 N N . THR B 1 228 ? 0.545 -1.167 7.746 1 98.81 228 THR B N 1
ATOM 3813 C CA . THR B 1 228 ? 0.515 -0.537 9.062 1 98.81 228 THR B CA 1
ATOM 3814 C C . THR B 1 228 ? 1.066 0.885 8.992 1 98.81 228 THR B C 1
ATOM 3816 O O . THR B 1 228 ? 2.055 1.14 8.305 1 98.81 228 THR B O 1
ATOM 3819 N N . HIS B 1 229 ? 0.449 1.766 9.641 1 98.75 229 HIS B N 1
ATOM 3820 C CA . HIS B 1 229 ? 0.998 3.072 9.984 1 98.75 229 HIS B CA 1
ATOM 3821 C C . HIS B 1 229 ? 1.162 3.215 11.492 1 98.75 229 HIS B C 1
ATOM 3823 O O . HIS B 1 229 ? 0.259 2.865 12.258 1 98.75 229 HIS B O 1
ATOM 3829 N N . ARG B 1 230 ? 2.314 3.719 11.945 1 98.12 230 ARG B N 1
ATOM 3830 C CA . ARG B 1 230 ? 2.58 3.998 13.352 1 98.12 230 ARG B CA 1
ATOM 3831 C C . ARG B 1 230 ? 3.064 5.434 13.547 1 98.12 230 ARG B C 1
ATOM 3833 O O . ARG B 1 230 ? 4.062 5.84 12.945 1 98.12 230 ARG B O 1
ATOM 3840 N N . ALA B 1 231 ? 2.367 6.141 14.398 1 96.5 231 ALA B N 1
ATOM 3841 C CA . ALA B 1 231 ? 2.791 7.48 14.797 1 96.5 231 ALA B CA 1
ATOM 3842 C C . ALA B 1 231 ? 3.488 7.457 16.156 1 96.5 231 ALA B C 1
ATOM 3844 O O . ALA B 1 231 ? 3.041 6.773 17.078 1 96.5 231 ALA B O 1
ATOM 3845 N N . SER B 1 232 ? 4.633 8.125 16.266 1 95.19 232 SER B N 1
ATOM 3846 C CA . SER B 1 232 ? 5.32 8.188 17.547 1 95.19 232 SER B CA 1
ATOM 3847 C C . SER B 1 232 ? 5.258 9.586 18.141 1 95.19 232 SER B C 1
ATOM 3849 O O . SER B 1 232 ? 5.676 9.797 19.281 1 95.19 232 SER B O 1
ATOM 3851 N N . ASN B 1 233 ? 4.789 10.516 17.391 1 93.19 233 ASN B N 1
ATOM 3852 C CA . ASN B 1 233 ? 4.629 11.898 17.828 1 93.19 233 ASN B CA 1
ATOM 3853 C C . ASN B 1 233 ? 3.523 12.609 17.062 1 93.19 233 ASN B C 1
ATOM 3855 O O . ASN B 1 233 ? 3.367 12.406 15.859 1 93.19 233 ASN B O 1
ATOM 3859 N N . ARG B 1 234 ? 2.834 13.453 17.75 1 90.44 234 ARG B N 1
ATOM 3860 C CA . ARG B 1 234 ? 1.709 14.156 17.141 1 90.44 234 ARG B CA 1
ATOM 3861 C C . ARG B 1 234 ? 2.191 15.219 16.156 1 90.44 234 ARG B C 1
ATOM 3863 O O . ARG B 1 234 ? 1.405 15.734 15.367 1 90.44 234 ARG B O 1
ATOM 3870 N N . ARG B 1 235 ? 3.41 15.508 16.125 1 93.5 235 ARG B N 1
ATOM 3871 C CA . ARG B 1 235 ? 3.992 16.516 15.242 1 93.5 235 ARG B CA 1
ATOM 3872 C C . ARG B 1 235 ? 3.82 16.141 13.781 1 93.5 235 ARG B C 1
ATOM 3874 O O . ARG B 1 235 ? 3.949 16.984 12.891 1 93.5 235 ARG B O 1
ATOM 3881 N N . ILE B 1 236 ? 3.521 14.891 13.531 1 94.62 236 ILE B N 1
ATOM 3882 C CA . ILE B 1 236 ? 3.383 14.414 12.156 1 94.62 236 ILE B CA 1
ATOM 3883 C C . ILE B 1 236 ? 2.203 15.117 11.492 1 94.62 236 ILE B C 1
ATOM 3885 O O . ILE B 1 236 ? 2.219 15.352 10.281 1 94.62 236 ILE B O 1
ATOM 3889 N N . PHE B 1 237 ? 1.244 15.539 12.258 1 95.12 237 PHE B N 1
ATOM 3890 C CA . PHE B 1 237 ? 0.079 16.219 11.703 1 95.12 237 PHE B CA 1
ATOM 3891 C C . PHE B 1 237 ? 0.424 17.641 11.297 1 95.12 237 PHE B C 1
ATOM 3893 O O . PHE B 1 237 ? -0.046 18.141 10.273 1 95.12 237 PHE B O 1
ATOM 3900 N N . ALA B 1 238 ? 1.245 18.266 12.125 1 96.88 238 ALA B N 1
ATOM 3901 C CA . ALA B 1 238 ? 1.719 19.625 11.812 1 96.88 238 ALA B CA 1
ATOM 3902 C C . ALA B 1 238 ? 2.574 19.609 10.547 1 96.88 238 ALA B C 1
ATOM 3904 O O . ALA B 1 238 ? 2.381 20.453 9.664 1 96.88 238 ALA B O 1
ATOM 3905 N N . ARG B 1 239 ? 3.404 18.672 10.477 1 95.88 239 ARG B N 1
ATOM 3906 C CA . ARG B 1 239 ? 4.277 18.562 9.312 1 95.88 239 ARG B CA 1
ATOM 3907 C C . ARG B 1 239 ? 3.475 18.297 8.047 1 95.88 239 ARG B C 1
ATOM 3909 O O . ARG B 1 239 ? 3.754 18.859 6.988 1 95.88 239 ARG B O 1
ATOM 3916 N N . GLY B 1 240 ? 2.508 17.438 8.188 1 96.69 240 GLY B N 1
ATOM 3917 C CA . GLY B 1 240 ? 1.643 17.172 7.051 1 96.69 240 GLY B CA 1
ATOM 3918 C C . GLY B 1 240 ? 0.87 18.391 6.582 1 96.69 240 GLY B C 1
ATOM 3919 O O . GLY B 1 240 ? 0.719 18.609 5.379 1 96.69 240 GLY B O 1
ATOM 3920 N N . ALA B 1 241 ? 0.405 19.125 7.527 1 97.62 241 ALA B N 1
ATOM 3921 C CA . ALA B 1 241 ? -0.315 20.359 7.203 1 97.62 241 ALA B CA 1
ATOM 3922 C C . ALA B 1 241 ? 0.577 21.328 6.441 1 97.62 241 ALA B C 1
ATOM 3924 O O . ALA B 1 241 ? 0.132 21.969 5.484 1 97.62 241 ALA B O 1
ATOM 3925 N N . LEU B 1 242 ? 1.791 21.422 6.859 1 97.19 242 LEU B N 1
ATOM 3926 C CA . LEU B 1 242 ? 2.73 22.312 6.199 1 97.19 242 LEU B CA 1
ATOM 3927 C C . LEU B 1 242 ? 3.062 21.812 4.793 1 97.19 242 LEU B C 1
ATOM 3929 O O . LEU B 1 242 ? 3.227 22.625 3.871 1 97.19 242 LEU B O 1
ATOM 3933 N N . THR B 1 243 ? 3.152 20.531 4.648 1 95.81 243 THR B N 1
ATOM 3934 C CA . THR B 1 243 ? 3.357 19.953 3.322 1 95.81 243 THR B CA 1
ATOM 3935 C C . THR B 1 243 ? 2.207 20.328 2.391 1 95.81 243 THR B C 1
ATOM 3937 O O . THR B 1 243 ? 2.43 20.766 1.263 1 95.81 243 THR B O 1
ATOM 3940 N N . ALA B 1 244 ? 1.041 20.203 2.908 1 97.56 244 ALA B N 1
ATOM 3941 C CA . ALA B 1 244 ? -0.147 20.547 2.129 1 97.56 244 ALA B CA 1
ATOM 3942 C C . ALA B 1 244 ? -0.185 22.047 1.808 1 97.56 244 ALA B C 1
ATOM 3944 O O . ALA B 1 244 ? -0.49 22.438 0.678 1 97.56 244 ALA B O 1
ATOM 3945 N N . ALA B 1 245 ? 0.144 22.844 2.768 1 97.81 245 ALA B N 1
ATOM 3946 C CA . ALA B 1 245 ? 0.148 24.281 2.588 1 97.81 245 ALA B CA 1
ATOM 3947 C C . ALA B 1 245 ? 1.163 24.703 1.529 1 97.81 245 ALA B C 1
ATOM 3949 O O . ALA B 1 245 ? 0.857 25.516 0.652 1 97.81 245 ALA B O 1
ATOM 3950 N N . SER B 1 246 ? 2.328 24.156 1.628 1 96.81 246 SER B N 1
ATOM 3951 C CA . SER B 1 246 ? 3.373 24.469 0.659 1 96.81 246 SER B CA 1
ATOM 3952 C C . SER B 1 246 ? 2.965 24.031 -0.749 1 96.81 246 SER B C 1
ATOM 3954 O O . SER B 1 246 ? 3.223 24.75 -1.717 1 96.81 246 SER B O 1
ATOM 3956 N N . TRP B 1 247 ? 2.326 22.906 -0.851 1 96.06 247 TRP B N 1
ATOM 3957 C CA . TRP B 1 247 ? 1.855 22.391 -2.127 1 96.06 247 TRP B CA 1
ATOM 3958 C C . TRP B 1 247 ? 0.782 23.281 -2.727 1 96.06 247 TRP B C 1
ATOM 3960 O O . TRP B 1 247 ? 0.752 23.5 -3.939 1 96.06 247 TRP B O 1
ATOM 3970 N N . LEU B 1 248 ? -0.034 23.922 -1.965 1 96.5 248 LEU B N 1
ATOM 3971 C CA . LEU B 1 248 ? -1.16 24.75 -2.365 1 96.5 248 LEU B CA 1
ATOM 3972 C C . LEU B 1 248 ? -0.675 26.047 -3.006 1 96.5 248 LEU B C 1
ATOM 3974 O O . LEU B 1 248 ? -1.366 26.625 -3.848 1 96.5 248 LEU B O 1
ATOM 3978 N N . GLY B 1 249 ? 0.463 26.531 -2.684 1 91.88 249 GLY B N 1
ATOM 3979 C CA . GLY B 1 249 ? 0.953 27.828 -3.084 1 91.88 249 GLY B CA 1
ATOM 3980 C C . GLY B 1 249 ? 0.941 28.047 -4.586 1 91.88 249 GLY B C 1
ATOM 3981 O O . GLY B 1 249 ? 0.776 29.172 -5.059 1 91.88 249 GLY B O 1
ATOM 3982 N N . ASP B 1 250 ? 1.038 26.984 -5.352 1 89.94 250 ASP B N 1
ATOM 3983 C CA . ASP B 1 250 ? 1.168 27.141 -6.801 1 89.94 250 ASP B CA 1
ATOM 3984 C C . ASP B 1 250 ? 0.041 26.406 -7.527 1 89.94 250 ASP B C 1
ATOM 3986 O O . ASP B 1 250 ? 0.171 26.062 -8.703 1 89.94 250 ASP B O 1
ATOM 3990 N N . ARG B 1 251 ? -1.063 26.281 -6.832 1 96.12 251 ARG B N 1
ATOM 3991 C CA . ARG B 1 251 ? -2.135 25.5 -7.441 1 96.12 251 ARG B CA 1
ATOM 3992 C C . ARG B 1 251 ? -3.277 26.406 -7.898 1 96.12 251 ARG B C 1
ATOM 3994 O O . ARG B 1 251 ? -3.514 27.453 -7.305 1 96.12 251 ARG B O 1
ATOM 4001 N N . PRO B 1 252 ? -3.934 26.047 -8.969 1 97.62 252 PRO B N 1
ATOM 4002 C CA . PRO B 1 252 ? -5.152 26.766 -9.336 1 97.62 252 PRO B CA 1
ATOM 4003 C C . PRO B 1 252 ? -6.301 26.531 -8.359 1 97.62 252 PRO B C 1
ATOM 4005 O O . PRO B 1 252 ? -6.23 25.625 -7.527 1 97.62 252 PRO B O 1
ATOM 4008 N N . ALA B 1 253 ? -7.344 27.391 -8.484 1 98.25 253 ALA B N 1
ATOM 4009 C CA . ALA B 1 253 ? -8.531 27.234 -7.648 1 98.25 253 ALA B CA 1
ATOM 4010 C C . ALA B 1 253 ? -9.086 25.812 -7.754 1 98.25 253 ALA B C 1
ATOM 4012 O O . ALA B 1 253 ? -9.109 25.234 -8.844 1 98.25 253 ALA B O 1
ATOM 4013 N N . GLY B 1 254 ? -9.422 25.25 -6.633 1 98.06 254 GLY B N 1
ATOM 4014 C CA . GLY B 1 254 ? -9.93 23.891 -6.555 1 98.06 254 GLY B CA 1
ATOM 4015 C C . GLY B 1 254 ? -9.969 23.344 -5.137 1 98.06 254 GLY B C 1
ATOM 4016 O O . GLY B 1 254 ? -9.328 23.891 -4.238 1 98.06 254 GLY B O 1
ATOM 4017 N N . LEU B 1 255 ? -10.781 22.375 -4.945 1 98 255 LEU B N 1
ATOM 4018 C CA . LEU B 1 255 ? -10.812 21.656 -3.68 1 98 255 LEU B CA 1
ATOM 4019 C C . LEU B 1 255 ? -9.977 20.391 -3.758 1 98 255 LEU B C 1
ATOM 4021 O O . LEU B 1 255 ? -10.312 19.453 -4.496 1 98 255 LEU B O 1
ATOM 4025 N N . TYR B 1 256 ? -8.922 20.344 -2.951 1 97.62 256 TYR B N 1
ATOM 4026 C CA . TYR B 1 256 ? -7.953 19.266 -3.006 1 97.62 256 TYR B CA 1
ATOM 4027 C C . TYR B 1 256 ? -7.969 18.453 -1.714 1 97.62 256 TYR B C 1
ATOM 4029 O O . TYR B 1 256 ? -8.453 18.922 -0.685 1 97.62 256 TYR B O 1
ATOM 4037 N N . SER B 1 257 ? -7.48 17.234 -1.85 1 96.62 257 SER B N 1
ATOM 4038 C CA . SER B 1 257 ? -7.285 16.328 -0.723 1 96.62 257 SER B CA 1
ATOM 4039 C C . SER B 1 257 ? -5.805 16.031 -0.505 1 96.62 257 SER B C 1
ATOM 4041 O O . SER B 1 257 ? -4.957 16.453 -1.294 1 96.62 257 SER B O 1
ATOM 4043 N N . MET B 1 258 ? -5.551 15.344 0.591 1 96.69 258 MET B N 1
ATOM 4044 C CA . MET B 1 258 ? -4.172 14.922 0.813 1 96.69 258 MET B CA 1
ATOM 4045 C C . MET B 1 258 ? -3.721 13.953 -0.269 1 96.69 258 MET B C 1
ATOM 4047 O O . MET B 1 258 ? -2.531 13.875 -0.587 1 96.69 258 MET B O 1
ATOM 4051 N N . ALA B 1 259 ? -4.637 13.219 -0.812 1 95.81 259 ALA B N 1
ATOM 4052 C CA . ALA B 1 259 ? -4.297 12.344 -1.933 1 95.81 259 ALA B CA 1
ATOM 4053 C C . ALA B 1 259 ? -3.74 13.148 -3.105 1 95.81 259 ALA B C 1
ATOM 4055 O O . ALA B 1 259 ? -2.799 12.719 -3.773 1 95.81 259 ALA B O 1
ATOM 4056 N N . ASP B 1 260 ? -4.34 14.289 -3.361 1 96 260 ASP B N 1
ATOM 4057 C CA . ASP B 1 260 ? -3.842 15.188 -4.398 1 96 260 ASP B CA 1
ATOM 4058 C C . ASP B 1 260 ? -2.443 15.695 -4.062 1 96 260 ASP B C 1
ATOM 4060 O O . ASP B 1 260 ? -1.555 15.695 -4.914 1 96 260 ASP B O 1
ATOM 4064 N N . VAL B 1 261 ? -2.287 16.078 -2.812 1 96 261 VAL B N 1
ATOM 4065 C CA . VAL B 1 261 ? -1.015 16.609 -2.34 1 96 261 VAL B CA 1
ATOM 4066 C C . VAL B 1 261 ? 0.089 15.578 -2.537 1 96 261 VAL B C 1
ATOM 4068 O O . VAL B 1 261 ? 1.198 15.914 -2.957 1 96 261 VAL B O 1
ATOM 4071 N N . LEU B 1 262 ? -0.218 14.305 -2.303 1 94.38 262 LEU B N 1
ATOM 4072 C CA . LEU B 1 262 ? 0.748 13.211 -2.348 1 94.38 262 LEU B CA 1
ATOM 4073 C C . LEU B 1 262 ? 0.939 12.711 -3.777 1 94.38 262 LEU B C 1
ATOM 4075 O O . LEU B 1 262 ? 1.884 11.977 -4.059 1 94.38 262 LEU B O 1
ATOM 4079 N N . GLY B 1 263 ? 0.032 13.102 -4.66 1 92.38 263 GLY B N 1
ATOM 4080 C CA . GLY B 1 263 ? 0.153 12.695 -6.051 1 92.38 263 GLY B CA 1
ATOM 4081 C C . GLY B 1 263 ? -0.47 11.344 -6.336 1 92.38 263 GLY B C 1
ATOM 4082 O O . GLY B 1 263 ? -0.035 10.633 -7.246 1 92.38 263 GLY B O 1
ATOM 4083 N N . PHE B 1 264 ? -1.354 10.82 -5.531 1 88.31 264 PHE B N 1
ATOM 4084 C CA . PHE B 1 264 ? -2.051 9.562 -5.781 1 88.31 264 PHE B CA 1
ATOM 4085 C C . PHE B 1 264 ? -3.191 9.758 -6.77 1 88.31 264 PHE B C 1
ATOM 4087 O O . PHE B 1 264 ? -3.701 8.797 -7.344 1 88.31 264 PHE B O 1
ATOM 4094 N N . THR B 1 265 ? -3.68 10.938 -6.914 1 73.81 265 THR B N 1
ATOM 4095 C CA . THR B 1 265 ? -4.766 11.203 -7.852 1 73.81 265 THR B CA 1
ATOM 4096 C C . THR B 1 265 ? -4.238 11.883 -9.109 1 73.81 265 THR B C 1
ATOM 4098 O O . THR B 1 265 ? -3.256 12.625 -9.055 1 73.81 265 THR B O 1
ATOM 4101 N N . SER B 1 266 ? -4.301 11.383 -10.445 1 55.28 266 SER B N 1
ATOM 4102 C CA . SER B 1 266 ? -3.916 12.047 -11.688 1 55.28 266 SER B CA 1
ATOM 4103 C C . SER B 1 266 ? -4.758 13.297 -11.93 1 55.28 266 SER B C 1
ATOM 4105 O O . SER B 1 266 ? -5.918 13.352 -11.516 1 55.28 266 SER B O 1
#

Secondary structure (DSSP, 8-state):
-EEEEESTTSHHHHHHHHHHHT-TT-EEEEEE--TT-TTTTSBHHHH-TTSPP--PBEES-HHHHHHT-SEEEE-S-HHHHHHHHHHHHHHT--EEE------HHHHHHHHHHTTTSEEEE-S---HHHHHHHHHHHHHHHHS-TTT-EEEEEEEE-TT---SS-HHHHHHHHHHHHHTT--HHHHEE-S--S---TT-EEEEEEE-TT--EEEEEEEEETTEEEEEEEEES-THHHHHHHHHHHHHHTT--SEEE-HHHHHT---/-EEEEESTTSHHHHHHHHHHHT-SS-EEEEEE--TT-TTTTSBHHHH-TTSPP---BEES-HHHHHHT-SEEEE-S-HHHHHHHHHHHHHTT--EEE------HHHHHHHHHHTTTSEEEE-S---HHHHHHHHHHHHHHHHS-TTT-EEEEEEEE-TT---SS-HHHHHHHHHHHHHTT--HHHHEE-S--S---TT-EEEEEEE-TT--EEEEEEEEETTEEEEEEEEES-THHHHHHHHHHHHHHTT--SEEE-HHHHHT---

Foldseek 3Di:
DEEEEEACPDPLNVLLQQVQVVDPPYDHQAYEDAPPDPQAQHAPCVVVVVHDDDRYGYHNDLLVRQVRGQAYEYADELVSCLVNLVSCLVVQHEYEYLYDDDDPVSVVVVQVSLQRHPYEYEVFLQLLLVVLLLVLLVVLLVDDLQFKAKEKEKEAAQPDDDPPDPSRLSSQCSSQVSNVHDSVVQEDPPPDDDDDRRHYYYHYHHHHHFHMKMWMWIDGPPDIDIDMDGDPDPSSRSVSSVLVRVQRSPDGRHYDYSCVSVPVPD/DEEEEEACPDPLNVLLQQVQVVDPPYDHQEYEDAPPDPQAQHAPCVVVVVHDDDRYGYHNDLLVRQVRGQAYEYADELVSCLVNLVSCLVNQHEYEYLYDDDDPVSVVVVQVSLQRHPYEYEVFLQLLLVVLLLVLLVVLLVDDLQFKAKEKEKEAAQPDDDPPDPSRLSSQCSSQVSNVHDSVVQEDPPPDDDDDRRHYYYHYHHHHHFHMKMWMWIDGPPDIDIDMDGDPDPSSRSVSSVLVRVQRSPDGRHYDYSCVSVPVPD

pLDDT: mean 95.95, std 3.7, range [55.28, 98.88]

InterPro domains:
  IPR000846 Dihydrodipicolinate reductase, N-terminal [PF01113] (1-124)
  IPR022663 Dihydrodipicolinate reductase, C-terminal [PF05173] (128-262)
  IPR022664 Dihydrodipicolinate reductase, conserved site [PS01298] (151-168)
  IPR023940 Dihydrodipicolinate reductase [MF_00102] (1-262)
  IPR023940 Dihydrodipicolinate reductase [PIRSF000161] (1-264)
  IPR023940 Dihydrodipicolinate reductase [PTHR20836] (2-262)
  IPR023940 Dihydrodipicolinate reductase [TIGR00036] (1-263)
  IPR036291 NAD(P)-binding domain superfamily [SSF51735] (1-264)

Organism: Cardiobacterium hominis (strain ATCC 15826 / DSM 8339 / NCTC 10426 / 6573) (NCBI:txid638300)

Radius of gyration: 28.04 Å; Cα contacts (8 Å, |Δi|>4): 1163; chains: 2; bounding box: 53×86×62 Å